Protein AF-A0A1Q9DXR2-F1 (afdb_monomer)

Secondary structure (DSSP, 8-state):
--HHHHHHHHHHHHHHHHHHHHHHHHHHHHHHHHHHHHHGGG------PEE-TTT--EESSHHHHHHHHHHHH----GGGGG--SSEETTTTEE-SSHHHHHHHHHH-HHHHHHHHHTT---SSPPPPTT-HHHHHHHHHT---PPPEE-SPPPPP--S----HHHHHHHHHHHHHHHS--S--SS-HHHHHHHHHHHS---HHHHHHHHHHHHHHHHHHHH-TTT--S-HHHHHHHHHHHHHHHHHHHHTT-----------HHHHHHHHHT--HHHHHTTS-TT----S-------TTGGGGS---S---------S-THIIIIIIHHHHHHHHHHHH---GGG----TTSTTSPPEEETTEEEEP-S-HHHHHHHHHHHHHHHHHHHHHHHHHHHHHHHHTT-SS--HHHHHH-THHHHSSSS-TT--S----HHHHHHHHHHHHHHHHTT--EE-------TTS-HHHHHHHHHHHH-GGG-HHHHHHHHHHHHHHHH-TT--EEEEEEE----TT-HHHHHHHHHHHTTT-TTS---SSSHHHHHHHHHHHHHHHHTT--GGGEEEEEEE-SSEEEEEEE-

Organism: Symbiodinium microadriaticum (NCBI:txid2951)

Radius of gyration: 40.5 Å; Cα contacts (8 Å, |Δi|>4): 552; chains: 1; bounding box: 91×113×87 Å

Structure (mmCIF, N/CA/C/O backbone):
data_AF-A0A1Q9DXR2-F1
#
_entry.id   AF-A0A1Q9DXR2-F1
#
loop_
_atom_site.group_PDB
_atom_site.id
_atom_site.type_symbol
_atom_site.label_atom_id
_atom_site.label_alt_id
_atom_site.label_comp_id
_atom_site.label_asym_id
_atom_site.label_entity_id
_atom_site.label_seq_id
_atom_site.pdbx_PDB_ins_code
_atom_site.Cartn_x
_atom_site.Cartn_y
_atom_site.Cartn_z
_atom_site.occupancy
_atom_site.B_iso_or_equiv
_atom_site.auth_seq_id
_atom_site.auth_comp_id
_atom_site.auth_asym_id
_atom_site.auth_atom_id
_atom_site.pdbx_PDB_model_num
ATOM 1 N N . MET A 1 1 ? 14.177 38.479 -45.047 1.00 53.94 1 MET A N 1
ATOM 2 C CA . MET A 1 1 ? 14.786 37.245 -44.481 1.00 53.94 1 MET A CA 1
ATOM 3 C C . MET A 1 1 ? 13.725 36.153 -44.471 1.00 53.94 1 MET A C 1
ATOM 5 O O . MET A 1 1 ? 12.601 36.472 -44.118 1.00 53.94 1 MET A O 1
ATOM 9 N N . SER A 1 2 ? 14.031 34.912 -44.873 1.00 65.81 2 SER A N 1
ATOM 10 C CA . SER A 1 2 ? 13.016 33.846 -44.902 1.00 65.81 2 SER A CA 1
ATOM 11 C C . SER A 1 2 ? 12.572 33.434 -43.482 1.00 65.81 2 SER A C 1
ATOM 13 O O . SER A 1 2 ? 13.420 33.411 -42.580 1.00 65.81 2 SER A O 1
ATOM 15 N N . PRO A 1 3 ? 11.291 33.072 -43.272 1.00 58.09 3 PRO A N 1
ATOM 16 C CA . PRO A 1 3 ? 10.769 32.605 -41.978 1.00 58.09 3 PRO A CA 1
ATOM 17 C C . PRO A 1 3 ? 11.592 31.454 -41.375 1.00 58.09 3 PRO A C 1
ATOM 19 O O . PRO A 1 3 ? 11.893 31.440 -40.183 1.00 58.09 3 PRO A O 1
ATOM 22 N N . GLU A 1 4 ? 12.082 30.556 -42.230 1.00 58.38 4 GLU A N 1
ATOM 23 C CA . GLU A 1 4 ? 12.952 29.437 -41.856 1.00 58.38 4 GLU A CA 1
ATOM 24 C C . GLU A 1 4 ? 14.300 29.870 -41.261 1.00 58.38 4 GLU A C 1
ATOM 26 O O . GLU A 1 4 ? 14.803 29.264 -40.312 1.00 58.38 4 GLU A O 1
ATOM 31 N N . ARG A 1 5 ? 14.897 30.960 -41.761 1.00 62.16 5 ARG A N 1
ATOM 32 C CA . ARG A 1 5 ? 16.147 31.495 -41.193 1.00 62.16 5 ARG A CA 1
ATOM 33 C C . ARG A 1 5 ? 15.927 32.122 -39.818 1.00 62.16 5 ARG A C 1
ATOM 35 O O . ARG A 1 5 ? 16.817 32.031 -38.973 1.00 62.16 5 ARG A O 1
ATOM 42 N N . ILE A 1 6 ? 14.765 32.730 -39.586 1.00 64.94 6 ILE A N 1
ATOM 43 C CA . ILE A 1 6 ? 14.394 33.299 -38.283 1.00 64.94 6 ILE A CA 1
ATOM 44 C C . ILE A 1 6 ? 14.170 32.167 -37.274 1.00 64.94 6 ILE A C 1
ATOM 46 O O . ILE A 1 6 ? 14.762 32.192 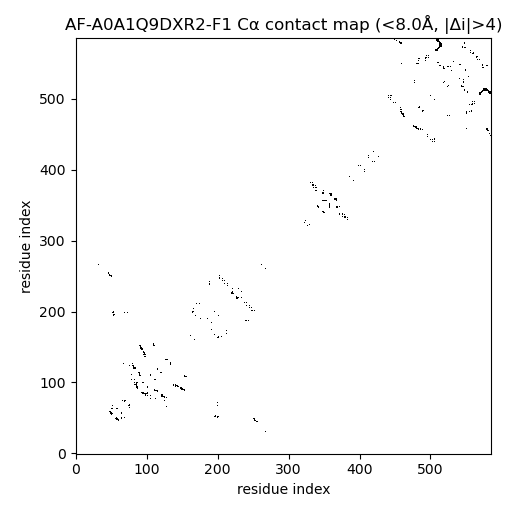-36.197 1.00 64.94 6 ILE A O 1
ATOM 50 N N . LYS A 1 7 ? 13.429 31.119 -37.660 1.00 61.62 7 LYS A N 1
ATOM 51 C CA . LYS A 1 7 ? 13.176 29.936 -36.823 1.00 61.62 7 LYS A CA 1
ATOM 52 C C . LYS A 1 7 ? 14.467 29.211 -36.428 1.00 61.62 7 LYS A C 1
ATOM 54 O O . LYS A 1 7 ? 14.656 28.882 -35.259 1.00 61.62 7 LYS A O 1
ATOM 59 N N . ARG A 1 8 ? 15.406 29.028 -37.367 1.00 64.38 8 ARG A N 1
ATOM 60 C CA . ARG A 1 8 ? 16.724 28.432 -37.071 1.00 64.38 8 ARG A CA 1
ATOM 61 C C . ARG A 1 8 ? 17.565 29.285 -36.124 1.00 64.38 8 ARG A C 1
ATOM 63 O O . ARG A 1 8 ? 18.188 28.736 -35.222 1.00 64.38 8 ARG A O 1
ATOM 70 N N . ARG A 1 9 ? 17.578 30.611 -36.302 1.00 71.44 9 ARG A N 1
ATOM 71 C CA . ARG A 1 9 ? 18.300 31.523 -35.396 1.00 71.44 9 ARG A CA 1
ATOM 72 C C . ARG A 1 9 ? 17.690 31.535 -33.997 1.00 71.44 9 ARG A C 1
ATOM 74 O O . ARG A 1 9 ? 18.440 31.483 -33.032 1.00 71.44 9 ARG A O 1
ATOM 81 N N . ALA A 1 10 ? 16.362 31.540 -33.891 1.00 64.12 10 ALA A N 1
ATOM 82 C CA . ALA A 1 10 ? 15.665 31.459 -32.610 1.00 64.12 10 ALA A CA 1
ATOM 83 C C . ALA A 1 10 ? 15.968 30.138 -31.890 1.00 64.12 10 ALA A C 1
ATOM 85 O O . ALA A 1 10 ? 16.327 30.155 -30.719 1.00 64.12 10 ALA A O 1
ATOM 86 N N . ARG A 1 11 ? 15.924 29.002 -32.603 1.00 65.19 11 ARG A N 1
ATOM 87 C CA . ARG A 1 11 ? 16.277 27.689 -32.041 1.00 65.19 11 ARG A CA 1
ATOM 88 C C . ARG A 1 11 ? 17.730 27.633 -31.571 1.00 65.19 11 ARG A C 1
ATOM 90 O O . ARG A 1 11 ? 17.991 27.128 -30.488 1.00 65.19 11 ARG A O 1
ATOM 97 N N . LYS A 1 12 ? 18.665 28.173 -32.361 1.00 71.62 12 LYS A N 1
ATOM 98 C CA . LYS A 1 12 ? 20.085 28.233 -31.991 1.00 71.62 12 LYS A CA 1
ATOM 99 C C . LYS A 1 12 ? 20.302 29.084 -30.735 1.00 71.62 12 LYS A C 1
ATOM 101 O O . LYS A 1 12 ? 20.956 28.620 -29.813 1.00 71.62 12 LYS A O 1
ATOM 106 N N . ARG A 1 13 ? 19.693 30.271 -30.673 1.00 71.50 13 ARG A N 1
ATOM 107 C CA . ARG A 1 13 ? 19.777 31.155 -29.504 1.00 71.50 13 ARG A CA 1
ATOM 108 C C . ARG A 1 13 ? 19.166 30.514 -28.256 1.00 71.50 13 ARG A C 1
ATOM 110 O O . ARG A 1 13 ? 19.785 30.541 -27.207 1.00 71.50 13 ARG A O 1
ATOM 117 N N . HIS A 1 14 ? 18.012 29.857 -28.385 1.00 68.25 14 HIS A N 1
ATOM 118 C CA . HIS A 1 14 ? 17.411 29.109 -27.278 1.00 68.25 14 HIS A CA 1
ATOM 119 C C . HIS A 1 14 ? 18.287 27.958 -26.791 1.00 68.25 14 HIS A C 1
ATOM 121 O O . HIS A 1 14 ? 18.373 27.738 -25.589 1.00 68.25 14 HIS A O 1
ATOM 127 N N . GLN A 1 15 ? 18.967 27.257 -27.700 1.00 69.56 15 GLN A N 1
ATOM 128 C CA . GLN A 1 15 ? 19.917 26.217 -27.321 1.00 69.56 15 GLN A CA 1
ATOM 129 C C . GLN A 1 15 ? 21.120 26.799 -26.563 1.00 69.56 15 GLN A C 1
ATOM 131 O O . GLN A 1 15 ? 21.550 26.227 -25.568 1.00 69.56 15 GLN A O 1
ATOM 136 N N . GLU A 1 16 ? 21.656 27.933 -27.016 1.00 75.81 16 GLU A N 1
ATOM 137 C CA . GLU A 1 16 ? 22.770 28.629 -26.357 1.00 75.81 16 GLU A CA 1
ATOM 138 C C . GLU A 1 16 ? 22.369 29.138 -24.962 1.00 75.81 16 GLU A C 1
ATOM 140 O O . GLU A 1 16 ? 23.089 28.903 -23.989 1.00 75.81 16 GLU A O 1
ATOM 145 N N . ASP A 1 17 ? 21.186 29.747 -24.843 1.00 70.06 17 ASP A N 1
ATOM 146 C CA . ASP A 1 17 ? 20.620 30.205 -23.570 1.00 70.06 17 ASP A CA 1
ATOM 147 C C . ASP A 1 17 ? 20.365 29.021 -22.614 1.00 70.06 17 ASP A C 1
ATOM 149 O O . ASP A 1 17 ? 20.665 29.111 -21.423 1.00 70.06 17 ASP A O 1
ATOM 153 N N . PHE A 1 18 ? 19.888 27.881 -23.132 1.00 66.88 18 PHE A N 1
ATOM 154 C CA . PHE A 1 18 ? 19.673 26.654 -22.356 1.00 66.88 18 PHE A CA 1
ATOM 155 C C . PHE A 1 18 ? 20.976 26.067 -21.811 1.00 66.88 18 PHE A C 1
ATOM 157 O O . PHE A 1 18 ? 21.049 25.680 -20.645 1.00 66.88 18 PHE A O 1
ATOM 164 N N . VAL A 1 19 ? 22.028 26.023 -22.632 1.00 73.69 19 VAL A N 1
ATOM 165 C CA . VAL A 1 19 ? 23.346 25.538 -22.201 1.00 73.69 19 VAL A CA 1
ATOM 166 C C . VAL A 1 19 ? 23.904 26.430 -21.094 1.00 73.69 19 VAL A C 1
ATOM 168 O O . VAL A 1 19 ? 24.407 25.915 -20.096 1.00 73.69 19 VAL A O 1
ATOM 171 N N . LYS A 1 20 ? 23.763 27.754 -21.222 1.00 73.31 20 LYS A N 1
ATOM 172 C CA . LYS A 1 20 ? 24.188 28.700 -20.184 1.00 73.31 20 LYS A CA 1
ATOM 173 C C . LYS A 1 20 ? 23.401 28.510 -18.883 1.00 73.31 20 LYS A C 1
ATOM 175 O O . LYS A 1 20 ? 24.007 28.447 -17.817 1.00 73.31 20 LYS A O 1
ATOM 180 N N . TYR A 1 21 ? 22.080 28.355 -18.976 1.00 72.69 21 TYR A N 1
ATOM 181 C CA . TYR A 1 21 ? 21.213 28.062 -17.831 1.00 72.69 21 TYR A CA 1
ATOM 182 C C . TYR A 1 21 ? 21.616 26.761 -17.122 1.00 72.69 21 TYR A C 1
ATOM 184 O O . TYR A 1 21 ? 21.750 26.741 -15.902 1.00 72.69 21 TYR A O 1
ATOM 192 N N . LYS A 1 22 ? 21.896 25.691 -17.878 1.00 70.38 22 LYS A N 1
ATOM 193 C CA . LYS A 1 22 ? 22.322 24.395 -17.330 1.00 70.38 22 LYS A CA 1
ATOM 194 C C . LYS A 1 22 ? 23.584 24.513 -16.471 1.00 70.38 22 LYS A C 1
ATOM 196 O O . LYS A 1 22 ? 23.653 23.907 -15.405 1.00 70.38 22 LYS A O 1
ATOM 201 N N . VAL A 1 23 ? 24.576 25.273 -16.936 1.00 72.94 23 VAL A N 1
ATOM 202 C CA . VAL A 1 23 ? 25.839 25.480 -16.208 1.00 72.94 23 VAL A CA 1
ATOM 203 C C . VAL A 1 23 ? 25.612 26.289 -14.926 1.00 72.94 23 VAL A C 1
ATOM 205 O O . VAL A 1 23 ? 26.135 25.923 -13.872 1.00 72.94 23 VAL A O 1
ATOM 208 N N . ASP A 1 24 ? 24.800 27.344 -14.998 1.00 72.44 24 ASP A N 1
ATOM 209 C CA . ASP A 1 24 ? 24.491 28.208 -13.852 1.00 72.44 24 ASP A CA 1
ATOM 210 C C . ASP A 1 24 ? 23.708 27.450 -12.763 1.00 72.44 24 ASP A C 1
ATOM 212 O O . ASP A 1 24 ? 24.045 27.500 -11.579 1.00 72.44 24 ASP A O 1
ATOM 216 N N . GLU A 1 25 ? 22.719 26.645 -13.165 1.00 76.06 25 GLU A N 1
ATOM 217 C CA . GLU A 1 25 ? 21.955 25.798 -12.246 1.00 76.06 25 GLU A CA 1
ATOM 218 C C . GLU A 1 25 ? 22.796 24.682 -11.631 1.00 76.06 25 GLU A C 1
ATOM 220 O O . GLU A 1 25 ? 22.691 24.441 -10.429 1.00 76.06 25 GLU A O 1
ATOM 225 N N . ALA A 1 26 ? 23.647 24.013 -12.416 1.00 71.06 26 ALA A N 1
ATOM 226 C CA . ALA A 1 26 ? 24.540 22.983 -11.888 1.00 71.06 26 ALA A CA 1
ATOM 227 C C . ALA A 1 26 ? 25.465 23.561 -10.805 1.00 71.06 26 ALA A C 1
ATOM 229 O O . ALA A 1 26 ? 25.600 22.981 -9.727 1.00 71.06 26 ALA A O 1
ATOM 230 N N . THR A 1 27 ? 26.028 24.746 -11.053 1.00 76.69 27 THR A N 1
ATOM 231 C CA . THR A 1 27 ? 26.877 25.463 -10.089 1.00 76.69 27 THR A CA 1
ATOM 232 C C . THR A 1 27 ? 26.090 25.847 -8.833 1.00 76.69 27 THR A C 1
ATOM 234 O O . THR A 1 27 ? 26.537 25.576 -7.717 1.00 76.69 27 THR A O 1
ATOM 237 N N . SER A 1 28 ? 24.882 26.399 -8.996 1.00 78.44 28 SER A N 1
ATOM 238 C CA . SER A 1 28 ? 23.993 26.759 -7.884 1.00 78.44 28 SER A CA 1
ATOM 239 C C . SER A 1 28 ? 23.630 25.552 -7.011 1.00 78.44 28 SER A C 1
ATOM 241 O O . SER A 1 28 ? 23.692 25.638 -5.784 1.00 78.44 28 SER A O 1
ATOM 243 N N . VAL A 1 29 ? 23.295 24.410 -7.621 1.00 74.88 29 VAL A N 1
ATOM 244 C CA . VAL A 1 29 ? 22.962 23.169 -6.903 1.00 74.88 29 VAL A CA 1
ATOM 245 C C . VAL A 1 29 ? 24.174 22.622 -6.152 1.00 74.88 29 VAL A C 1
ATOM 247 O O . VAL A 1 29 ? 24.032 22.219 -4.996 1.00 74.88 29 VAL A O 1
ATOM 250 N N . CYS A 1 30 ? 25.361 22.633 -6.762 1.00 75.50 30 CYS A N 1
ATOM 251 C CA . CYS A 1 30 ? 26.595 22.200 -6.107 1.00 75.50 30 CYS A CA 1
ATOM 252 C C . CYS A 1 30 ? 26.910 23.058 -4.874 1.00 75.50 30 CYS A C 1
ATOM 254 O O . CYS A 1 30 ? 27.089 22.514 -3.785 1.00 75.50 30 CYS A O 1
ATOM 256 N N . LEU A 1 31 ? 26.906 24.388 -5.016 1.00 80.12 31 LEU A N 1
ATOM 257 C CA . LEU A 1 31 ? 27.161 25.314 -3.906 1.00 80.12 31 LEU A CA 1
ATOM 258 C C . LEU A 1 31 ? 26.114 25.178 -2.794 1.00 80.12 31 LEU A C 1
ATOM 260 O O . LEU A 1 31 ? 26.458 25.169 -1.615 1.00 80.12 31 LEU A O 1
ATOM 264 N N . TRP A 1 32 ? 24.844 25.001 -3.163 1.00 80.38 32 TRP A N 1
ATOM 265 C CA . TRP A 1 32 ? 23.757 24.780 -2.210 1.00 80.38 32 TRP A CA 1
ATOM 266 C C . TRP A 1 32 ? 23.932 23.474 -1.431 1.00 80.38 32 TRP A C 1
ATOM 268 O O . TRP A 1 32 ? 23.695 23.421 -0.225 1.00 80.38 32 TRP A O 1
ATOM 278 N N . THR A 1 33 ? 24.372 22.418 -2.115 1.00 73.06 33 THR A N 1
ATOM 279 C CA . THR A 1 33 ? 24.640 21.119 -1.494 1.00 73.06 33 THR A CA 1
ATOM 280 C C . THR A 1 33 ? 25.804 21.230 -0.517 1.00 73.06 33 THR A C 1
ATOM 282 O O . THR A 1 33 ? 25.665 20.797 0.617 1.00 73.06 33 THR A O 1
ATOM 285 N N . LEU A 1 34 ? 26.900 21.893 -0.900 1.00 75.25 34 LEU A N 1
ATOM 286 C CA . LEU A 1 34 ? 28.043 22.144 -0.013 1.00 75.25 34 LEU A CA 1
ATOM 287 C C . LEU A 1 34 ? 27.644 22.949 1.227 1.00 75.25 34 LEU A C 1
ATOM 289 O O . LEU A 1 34 ? 27.975 22.549 2.343 1.00 75.25 34 LEU A O 1
ATOM 293 N N . TYR A 1 35 ? 26.884 24.034 1.045 1.00 77.88 35 TYR A N 1
ATOM 294 C CA . TYR A 1 35 ? 26.327 24.810 2.152 1.00 77.88 35 TYR A CA 1
ATOM 295 C C . TYR A 1 35 ? 25.519 23.915 3.097 1.00 77.88 35 TYR A C 1
ATOM 297 O O . TYR A 1 35 ? 25.726 23.936 4.308 1.00 77.88 35 TYR A O 1
ATOM 305 N N . ARG A 1 36 ? 24.629 23.081 2.551 1.00 71.81 36 ARG A N 1
ATOM 306 C CA . ARG A 1 36 ? 23.827 22.155 3.351 1.00 71.81 36 ARG A CA 1
ATOM 307 C C . ARG A 1 36 ? 24.671 21.129 4.094 1.00 71.81 36 ARG A C 1
ATOM 309 O O . ARG A 1 36 ? 24.392 20.917 5.263 1.00 71.81 36 ARG A O 1
ATOM 316 N N . THR A 1 37 ? 25.674 20.534 3.455 1.00 68.12 37 THR A N 1
ATOM 317 C CA . THR A 1 37 ? 26.542 19.524 4.074 1.00 68.12 37 THR A CA 1
ATOM 318 C C . THR A 1 37 ? 27.342 20.110 5.235 1.00 68.12 37 THR A C 1
ATOM 320 O O . THR A 1 37 ? 27.458 19.481 6.282 1.00 68.12 37 THR A O 1
ATOM 323 N N . VAL A 1 38 ? 27.858 21.335 5.089 1.00 69.81 38 VAL A N 1
ATOM 324 C CA . VAL A 1 38 ? 28.557 22.039 6.177 1.00 69.81 38 VAL A CA 1
ATOM 325 C C . VAL A 1 38 ? 27.583 22.401 7.302 1.00 69.81 38 VAL A C 1
ATOM 327 O O . VAL A 1 38 ? 27.903 22.243 8.477 1.00 69.81 38 VAL A O 1
ATOM 330 N N . ASN A 1 39 ? 26.368 22.829 6.952 1.00 65.31 39 ASN A 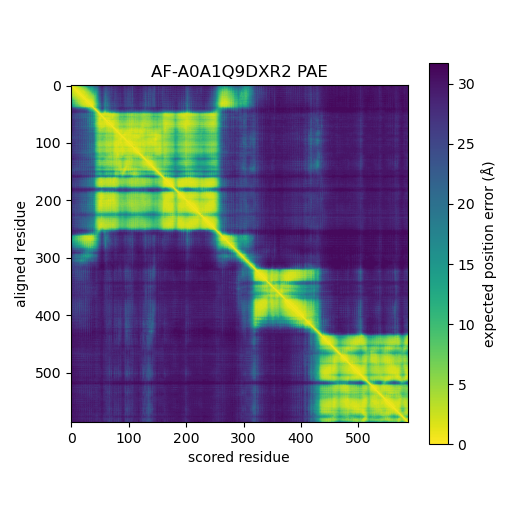N 1
ATOM 331 C CA . ASN A 1 39 ? 25.354 23.243 7.920 1.00 65.31 39 ASN A CA 1
ATOM 332 C C . ASN A 1 39 ? 24.565 22.063 8.541 1.00 65.31 39 ASN A C 1
ATOM 334 O O . ASN A 1 39 ? 23.779 22.248 9.468 1.00 65.31 39 ASN A O 1
ATOM 338 N N . GLU A 1 40 ? 24.751 20.833 8.049 1.00 54.47 40 GLU A N 1
ATOM 339 C CA . GLU A 1 40 ? 24.136 19.607 8.581 1.00 54.47 40 GLU A CA 1
ATOM 340 C C . GLU A 1 40 ? 24.759 19.167 9.919 1.00 54.47 40 GLU A C 1
ATOM 342 O O . GLU A 1 40 ? 24.107 18.451 10.675 1.00 54.47 40 GLU A O 1
ATOM 347 N N . GLY A 1 41 ? 25.935 19.692 10.294 1.00 48.41 41 GLY A N 1
ATOM 348 C CA . GLY A 1 41 ? 26.525 19.505 11.628 1.00 48.41 41 GLY A CA 1
ATOM 349 C C . GLY A 1 41 ? 25.761 20.174 12.785 1.00 48.41 41 GLY A C 1
ATOM 350 O O . GLY A 1 41 ? 26.099 19.934 13.940 1.00 48.41 41 GLY A O 1
ATOM 351 N N . GLY A 1 42 ? 24.737 20.992 12.497 1.00 49.19 42 GLY A N 1
ATOM 352 C CA . GLY A 1 42 ? 23.957 21.737 13.498 1.00 49.19 42 GLY A CA 1
ATOM 353 C C . GLY A 1 42 ? 22.443 21.486 13.497 1.00 49.19 42 GLY A C 1
ATOM 354 O O . GLY A 1 42 ? 21.724 22.161 14.228 1.00 49.19 42 GLY A O 1
ATOM 355 N N . LYS A 1 43 ? 21.919 20.550 12.692 1.00 49.25 43 LYS A N 1
ATOM 356 C CA . LYS A 1 43 ? 20.467 20.304 12.612 1.00 49.25 43 LYS A CA 1
ATOM 357 C C . LYS A 1 43 ? 20.031 19.224 13.598 1.00 49.25 43 LYS A C 1
ATOM 359 O O . LYS A 1 43 ? 20.044 18.039 13.283 1.00 49.25 43 LYS A O 1
ATOM 364 N N . THR A 1 44 ? 19.578 19.631 14.778 1.00 46.41 44 THR A N 1
ATOM 365 C CA . THR A 1 44 ? 18.666 18.806 15.579 1.00 46.41 44 THR A CA 1
ATOM 366 C C . THR A 1 44 ? 17.341 18.679 14.828 1.00 46.41 44 THR A C 1
ATOM 368 O O . THR A 1 44 ? 16.599 19.651 14.715 1.00 46.41 44 THR A O 1
ATOM 371 N N . GLU A 1 45 ? 17.059 17.499 14.269 1.00 46.97 45 GLU A N 1
ATOM 372 C CA . GLU A 1 45 ? 15.762 17.199 13.655 1.00 46.97 45 GLU A CA 1
ATOM 373 C C . GLU A 1 45 ? 14.642 17.298 14.702 1.00 46.97 45 GLU A C 1
ATOM 375 O O . GLU A 1 45 ? 14.638 16.576 15.702 1.00 46.97 45 GLU A O 1
ATOM 380 N N . GLU A 1 46 ? 13.656 18.163 14.450 1.00 52.62 46 GLU A N 1
ATOM 381 C CA . GLU A 1 46 ? 12.387 18.168 15.177 1.00 52.62 46 GLU A CA 1
ATOM 382 C C . GLU A 1 46 ? 11.631 16.860 14.901 1.00 52.62 46 GLU A C 1
ATOM 384 O O . GLU A 1 46 ? 10.847 16.741 13.956 1.00 52.62 46 GLU A O 1
ATOM 389 N N . VAL A 1 47 ? 11.835 15.845 15.738 1.00 54.88 47 VAL A N 1
ATOM 390 C CA . VAL A 1 47 ? 11.012 14.633 15.685 1.00 54.88 47 VAL A CA 1
ATOM 391 C C . VAL A 1 47 ? 9.675 14.938 16.359 1.00 54.88 47 VAL A C 1
ATOM 393 O O . VAL A 1 47 ? 9.496 14.668 17.547 1.00 54.88 47 VAL A O 1
ATOM 396 N N . ARG A 1 48 ? 8.715 15.497 15.607 1.00 60.62 48 ARG A N 1
ATOM 397 C CA . ARG A 1 48 ? 7.310 15.542 16.047 1.00 60.62 48 ARG A CA 1
ATOM 398 C C . ARG A 1 48 ? 6.847 14.116 16.344 1.00 60.62 48 ARG A C 1
ATOM 400 O O . ARG A 1 48 ? 6.787 13.276 15.444 1.00 60.62 48 ARG A O 1
ATOM 407 N N . ARG A 1 49 ? 6.530 13.840 17.609 1.00 74.69 49 ARG A N 1
ATOM 408 C CA . ARG A 1 49 ? 5.968 12.557 18.040 1.00 74.69 49 ARG A CA 1
ATOM 409 C C . ARG A 1 49 ? 4.451 12.637 17.958 1.00 74.69 49 ARG A C 1
ATOM 411 O O . ARG A 1 49 ? 3.850 13.578 18.451 1.00 74.69 49 ARG A O 1
ATOM 418 N N . TYR A 1 50 ? 3.846 11.654 17.310 1.00 84.06 50 TYR A N 1
ATOM 419 C CA . TYR A 1 50 ? 2.400 11.516 17.197 1.00 84.06 50 TYR A CA 1
ATOM 420 C C . TYR A 1 50 ? 1.931 10.507 18.237 1.00 84.06 50 TYR A C 1
ATOM 422 O O . TYR A 1 50 ? 2.357 9.354 18.181 1.00 84.06 50 TYR A O 1
ATOM 430 N N . LYS A 1 51 ? 1.054 10.911 19.155 1.00 88.19 51 LYS A N 1
ATOM 431 C CA . LYS A 1 51 ? 0.565 10.045 20.231 1.00 88.19 51 LYS A CA 1
ATOM 432 C C . LYS A 1 51 ? -0.811 9.465 19.916 1.00 88.19 51 LYS A C 1
ATOM 434 O O . LYS A 1 51 ? -1.674 10.150 19.373 1.00 88.19 51 LYS A O 1
ATOM 439 N N . CYS A 1 52 ? -1.029 8.201 20.269 1.00 91.69 52 CYS A N 1
ATOM 440 C CA . CYS A 1 52 ? -2.361 7.608 20.316 1.00 91.69 52 CYS A CA 1
ATOM 441 C C . CYS A 1 52 ? -2.969 7.822 21.704 1.00 91.69 52 CYS A C 1
ATOM 443 O O . CYS A 1 52 ? -2.511 7.215 22.669 1.00 91.69 52 CYS A O 1
ATOM 445 N N . PHE A 1 53 ? -4.025 8.627 21.809 1.00 90.38 53 PHE A N 1
ATOM 446 C CA . PHE A 1 53 ? -4.655 8.937 23.097 1.00 90.38 53 PHE A CA 1
ATOM 447 C C . PHE A 1 53 ? -5.368 7.739 23.743 1.00 90.38 53 PHE A C 1
ATOM 449 O O . PHE A 1 53 ? -5.520 7.717 24.958 1.00 90.38 53 PHE A O 1
ATOM 456 N N . MET A 1 54 ? -5.749 6.712 22.975 1.00 92.00 54 MET A N 1
ATOM 457 C CA . MET A 1 54 ? -6.435 5.529 23.515 1.00 92.00 54 MET A CA 1
ATOM 458 C C . MET A 1 54 ? -5.500 4.540 24.226 1.00 92.00 54 MET A C 1
ATOM 460 O O . MET A 1 54 ? -5.903 3.887 25.184 1.00 92.00 54 MET A O 1
ATOM 464 N N . CYS A 1 55 ? -4.263 4.379 23.739 1.00 90.06 55 CYS A N 1
ATOM 465 C CA . CYS A 1 55 ? -3.312 3.386 24.269 1.00 90.06 55 CYS A CA 1
ATOM 466 C C . CYS A 1 55 ? -1.948 3.961 24.664 1.00 90.06 55 CYS A C 1
ATOM 468 O O . CYS A 1 55 ? -1.036 3.202 24.985 1.00 90.06 55 CYS A O 1
ATOM 470 N N . ASP A 1 56 ? -1.812 5.284 24.609 1.00 87.62 56 ASP A N 1
ATOM 471 C CA . ASP A 1 56 ? -0.633 6.049 25.010 1.00 87.62 56 ASP A CA 1
ATOM 472 C C . ASP A 1 56 ? 0.661 5.708 24.245 1.00 87.62 56 ASP A C 1
ATOM 474 O O . ASP A 1 56 ? 1.764 5.957 24.720 1.00 87.62 56 ASP A O 1
ATOM 478 N N . LYS A 1 57 ? 0.540 5.138 23.037 1.00 87.50 57 LYS A N 1
ATOM 479 C CA . LYS A 1 57 ? 1.687 4.790 22.181 1.00 87.50 57 LYS A CA 1
ATOM 480 C C . LYS A 1 57 ? 2.136 5.964 21.316 1.00 87.50 57 LYS A C 1
ATOM 482 O O . LYS A 1 57 ? 1.306 6.618 20.685 1.00 87.50 57 LYS A O 1
ATOM 487 N N . ASP A 1 58 ? 3.452 6.124 21.196 1.00 86.75 58 ASP A N 1
ATOM 488 C CA . ASP A 1 58 ? 4.090 7.154 20.376 1.00 86.75 58 ASP A CA 1
ATOM 489 C C . ASP A 1 58 ? 4.505 6.640 18.990 1.00 86.75 58 ASP A C 1
ATOM 491 O O . ASP A 1 58 ? 4.986 5.515 18.821 1.00 86.75 58 ASP A O 1
ATOM 495 N N . PHE A 1 59 ? 4.386 7.506 17.985 1.00 84.94 59 PHE A N 1
ATOM 496 C CA . PHE A 1 59 ? 4.711 7.231 16.590 1.00 84.94 59 PHE A CA 1
ATOM 497 C C . PHE A 1 59 ? 5.569 8.343 15.990 1.00 84.94 59 PHE A C 1
ATOM 499 O O . PHE A 1 59 ? 5.403 9.523 16.283 1.00 84.94 59 PHE A O 1
ATOM 506 N N . LYS A 1 60 ? 6.472 7.964 15.080 1.00 81.31 60 LYS A N 1
ATOM 507 C CA . LYS A 1 60 ? 7.387 8.904 14.407 1.00 81.31 60 LYS A CA 1
ATOM 508 C C . LYS A 1 60 ? 6.696 9.822 13.395 1.00 81.31 60 LYS A C 1
ATOM 510 O O . LYS A 1 60 ? 7.240 10.856 13.041 1.00 81.31 60 LYS A O 1
ATOM 515 N N . ASN A 1 61 ? 5.553 9.409 12.850 1.00 82.19 61 ASN A N 1
ATOM 516 C CA . ASN A 1 61 ? 4.832 10.174 11.837 1.00 82.19 61 ASN A CA 1
ATOM 517 C C . ASN A 1 61 ? 3.324 9.883 11.868 1.00 82.19 61 ASN A C 1
ATOM 519 O O . ASN A 1 61 ? 2.880 8.836 12.354 1.00 82.19 61 ASN A O 1
ATOM 523 N N . ARG A 1 62 ? 2.541 10.799 11.283 1.00 84.31 62 ARG A N 1
ATOM 524 C CA . ARG A 1 62 ? 1.075 10.714 11.192 1.00 84.31 62 ARG A CA 1
ATOM 525 C C . ARG A 1 62 ? 0.594 9.436 10.503 1.00 84.31 62 ARG A C 1
ATOM 527 O O . ARG A 1 62 ? -0.413 8.860 10.902 1.00 84.31 62 ARG A O 1
ATOM 534 N N . ALA A 1 63 ? 1.310 8.980 9.473 1.00 82.31 63 ALA A N 1
ATOM 535 C CA . ALA A 1 63 ? 0.958 7.765 8.739 1.00 82.31 63 ALA A CA 1
ATOM 536 C C . ALA A 1 63 ? 1.064 6.511 9.625 1.00 82.31 63 ALA A C 1
ATOM 538 O O . ALA A 1 63 ? 0.195 5.640 9.569 1.00 82.31 63 ALA A O 1
ATOM 539 N N . GLY A 1 64 ? 2.087 6.447 10.481 1.00 84.31 64 GLY A N 1
ATOM 540 C CA . GLY A 1 64 ? 2.278 5.397 11.476 1.00 84.31 64 GLY A CA 1
ATOM 541 C C . GLY A 1 64 ? 1.152 5.374 12.505 1.00 84.31 64 GLY A C 1
ATOM 542 O O . GLY A 1 64 ? 0.573 4.311 12.738 1.00 84.31 64 GLY A O 1
ATOM 543 N N . LEU A 1 65 ? 0.774 6.545 13.032 1.00 87.50 65 LEU A N 1
ATOM 544 C CA . LEU A 1 65 ? -0.382 6.678 13.923 1.00 87.50 65 LEU A CA 1
ATOM 545 C C . LEU A 1 65 ? -1.680 6.232 13.227 1.00 87.50 65 LEU A C 1
ATOM 547 O O . LEU A 1 65 ? -2.440 5.444 13.781 1.00 87.50 65 LEU A O 1
ATOM 551 N N . GLY A 1 66 ? -1.901 6.638 11.973 1.00 86.12 66 GLY A N 1
ATOM 552 C CA . GLY A 1 66 ? -3.069 6.224 11.189 1.00 86.12 66 GLY A CA 1
ATOM 553 C C . GLY A 1 66 ? -3.138 4.711 10.931 1.00 86.12 66 GLY A C 1
ATOM 554 O O . GLY A 1 66 ? -4.211 4.110 11.013 1.00 86.12 66 GLY A O 1
ATOM 555 N N . ALA A 1 67 ? -2.001 4.062 10.663 1.00 85.12 67 ALA A N 1
ATOM 556 C CA . ALA A 1 67 ? -1.938 2.607 10.513 1.00 85.12 67 ALA A CA 1
ATOM 557 C C . ALA A 1 67 ? -2.244 1.876 11.831 1.00 85.12 67 ALA A C 1
ATOM 559 O O . ALA A 1 67 ? -2.889 0.824 11.819 1.00 85.12 67 ALA A O 1
ATOM 560 N N . HIS A 1 68 ? -1.805 2.435 12.959 1.00 89.12 68 HIS A N 1
ATOM 561 C CA . HIS A 1 68 ? -2.131 1.931 14.287 1.00 89.12 68 HIS A CA 1
ATOM 562 C C . HIS A 1 68 ? -3.614 2.125 14.634 1.00 89.12 68 HIS A C 1
ATOM 564 O O . HIS A 1 68 ? -4.257 1.156 15.030 1.00 89.12 68 HIS A O 1
ATOM 570 N N . HIS A 1 69 ? -4.184 3.309 14.390 1.00 90.75 69 HIS A N 1
ATOM 571 C CA . HIS A 1 69 ? -5.617 3.585 14.549 1.00 90.75 69 HIS A CA 1
ATOM 572 C C . HIS A 1 69 ? -6.483 2.566 13.800 1.00 90.75 69 HIS A C 1
ATOM 574 O O . HIS A 1 69 ? -7.458 2.065 14.353 1.00 90.75 69 HIS A O 1
ATOM 580 N N . TYR A 1 70 ? -6.090 2.178 12.584 1.00 87.44 70 TYR A N 1
ATOM 581 C CA . TYR A 1 70 ? -6.798 1.143 11.830 1.00 87.44 70 TYR A CA 1
ATOM 582 C C . TYR A 1 70 ? -6.669 -0.252 12.446 1.00 87.44 70 TYR A C 1
ATOM 584 O O . TYR A 1 70 ? -7.667 -0.951 12.594 1.00 87.44 70 TYR A O 1
ATOM 592 N N . LYS A 1 71 ? -5.452 -0.673 12.807 1.00 86.19 71 LYS A N 1
ATOM 593 C CA . LYS A 1 71 ? -5.199 -2.039 13.298 1.00 86.19 71 LYS A CA 1
ATOM 594 C C . LYS A 1 71 ? -5.675 -2.279 14.729 1.00 86.19 71 LYS A C 1
ATOM 596 O O . LYS A 1 71 ? -6.100 -3.384 15.034 1.00 86.19 71 LYS A O 1
ATOM 601 N N . SER A 1 72 ? -5.533 -1.287 15.601 1.00 88.44 72 SER A N 1
ATOM 602 C CA . SER A 1 72 ? -5.773 -1.425 17.042 1.00 88.44 72 SER A CA 1
ATOM 603 C C . SER A 1 72 ? -7.105 -0.832 17.488 1.00 88.44 72 SER A C 1
ATOM 605 O O . SER A 1 72 ? -7.663 -1.313 18.466 1.00 88.44 72 SER A O 1
ATOM 607 N N . HIS A 1 73 ? -7.620 0.175 16.777 1.00 89.88 73 HIS A N 1
ATOM 608 C CA . HIS A 1 73 ? -8.825 0.914 17.177 1.00 89.88 73 HIS A CA 1
ATOM 609 C C . HIS A 1 73 ? -9.910 0.940 16.091 1.00 89.88 73 HIS A C 1
ATOM 611 O O . HIS A 1 73 ? -10.932 1.596 16.249 1.00 89.88 73 HIS A O 1
ATOM 617 N N . GLY A 1 74 ? -9.701 0.237 14.973 1.00 86.38 74 GLY A N 1
ATOM 618 C CA . GLY A 1 74 ? -10.699 0.091 13.918 1.00 86.38 74 GLY A CA 1
ATOM 619 C C . GLY A 1 74 ? -10.983 1.354 13.104 1.00 86.38 74 GLY A C 1
ATOM 620 O O . GLY A 1 74 ? -11.916 1.337 12.314 1.00 86.38 74 GLY A O 1
ATOM 621 N N . ARG A 1 75 ? -10.202 2.437 13.221 1.00 87.31 75 ARG A N 1
ATOM 622 C CA . ARG A 1 75 ? -10.432 3.665 12.440 1.00 87.31 75 ARG A CA 1
ATOM 623 C C . ARG A 1 75 ? -9.855 3.585 11.028 1.00 87.31 75 ARG A C 1
ATOM 625 O O . ARG A 1 75 ? -8.669 3.335 10.832 1.00 87.31 75 ARG A O 1
ATOM 632 N N . TRP A 1 76 ? -10.662 3.916 10.023 1.00 86.12 76 TRP A N 1
ATOM 633 C CA . TRP A 1 76 ? -10.231 4.047 8.627 1.00 86.12 76 TRP A CA 1
ATOM 634 C C . TRP A 1 76 ? -10.255 5.495 8.127 1.00 86.12 76 TRP A C 1
ATOM 636 O O . TRP A 1 76 ? -10.853 6.382 8.731 1.00 86.12 76 TRP A O 1
ATOM 646 N N . ALA A 1 77 ? -9.576 5.738 7.004 1.00 84.62 77 ALA A N 1
ATOM 647 C CA . ALA A 1 77 ? -9.631 7.021 6.311 1.00 84.62 77 ALA A CA 1
ATOM 648 C C . ALA A 1 77 ? -10.939 7.145 5.514 1.00 84.62 77 ALA A C 1
ATOM 650 O O . ALA A 1 77 ? -11.340 6.189 4.850 1.00 84.62 77 ALA A O 1
ATOM 651 N N . ALA A 1 78 ? -11.561 8.327 5.536 1.00 84.50 78 ALA A N 1
ATOM 652 C CA . ALA A 1 78 ? -12.895 8.559 4.977 1.00 84.50 78 ALA A CA 1
ATOM 653 C C . ALA A 1 78 ? -13.018 8.284 3.468 1.00 84.50 78 ALA A C 1
ATOM 655 O O . ALA A 1 78 ? -14.082 7.894 3.016 1.00 84.50 78 ALA A O 1
ATOM 656 N N . TYR A 1 79 ? -11.955 8.415 2.670 1.00 87.62 79 TYR A N 1
ATOM 657 C CA . TYR A 1 79 ? -12.031 8.068 1.243 1.00 87.62 79 TYR A CA 1
ATOM 658 C C . TYR A 1 79 ? -12.078 6.548 0.999 1.00 87.62 79 TYR A C 1
ATOM 660 O O . TYR A 1 79 ? -12.580 6.121 -0.034 1.00 87.62 79 TYR A O 1
ATOM 668 N N . ARG A 1 80 ? -11.590 5.705 1.932 1.00 88.31 80 ARG A N 1
ATOM 669 C CA . ARG A 1 80 ? -11.482 4.238 1.736 1.00 88.31 80 ARG A CA 1
ATOM 670 C C . ARG A 1 80 ? -12.839 3.542 1.646 1.00 88.31 80 ARG A C 1
ATOM 672 O O . ARG A 1 80 ? -12.933 2.492 1.023 1.00 88.31 80 ARG A O 1
ATOM 679 N N . GLN A 1 81 ? -13.878 4.119 2.247 1.00 88.19 81 GLN A N 1
ATOM 680 C CA . GLN A 1 81 ? -15.258 3.638 2.104 1.00 88.19 81 GLN A CA 1
ATOM 681 C C . GLN A 1 81 ? -15.851 3.965 0.728 1.00 88.19 81 GLN A C 1
ATOM 683 O O . GLN A 1 81 ? -16.818 3.333 0.336 1.00 88.19 81 GLN A O 1
ATOM 688 N N . CYS A 1 82 ? -15.273 4.894 -0.035 1.00 89.56 82 CYS A N 1
ATOM 689 C CA . CYS A 1 82 ? -15.753 5.250 -1.375 1.00 89.56 82 CYS A CA 1
ATOM 690 C C . CYS A 1 82 ? -15.095 4.408 -2.484 1.00 89.56 82 CYS A C 1
ATOM 692 O O . CYS A 1 82 ? -15.418 4.562 -3.659 1.00 89.56 82 CYS A O 1
ATOM 694 N N . VAL A 1 83 ? -14.148 3.534 -2.130 1.00 89.38 83 VAL A N 1
ATOM 695 C CA . VAL A 1 83 ? -13.377 2.728 -3.082 1.00 89.38 83 VAL A CA 1
ATOM 696 C C . VAL A 1 83 ? -14.181 1.483 -3.466 1.00 89.38 83 VAL A C 1
ATOM 698 O O . VAL A 1 83 ? -14.122 0.451 -2.792 1.00 89.38 83 VAL A O 1
ATOM 701 N N . VAL A 1 84 ? -14.951 1.587 -4.552 1.00 88.75 84 VAL A N 1
ATOM 702 C CA . VAL A 1 84 ? -15.781 0.497 -5.084 1.00 88.75 84 VAL A CA 1
ATOM 703 C C . VAL A 1 84 ? -15.546 0.349 -6.587 1.00 88.75 84 VAL A C 1
ATOM 705 O O . VAL A 1 84 ? -15.945 1.207 -7.369 1.00 88.75 84 VAL A O 1
ATOM 708 N N . GLY A 1 85 ? -14.936 -0.768 -6.993 1.00 89.31 85 GLY A N 1
ATOM 709 C CA . GLY A 1 85 ? -14.586 -1.027 -8.393 1.00 89.31 85 GLY A CA 1
ATOM 710 C C . GLY A 1 85 ? -13.414 -0.167 -8.874 1.00 89.31 85 GLY A C 1
ATOM 711 O O . GLY A 1 85 ? -12.528 0.171 -8.092 1.00 89.31 85 GLY A O 1
ATOM 712 N N . SER A 1 86 ? -13.406 0.166 -10.163 1.00 91.19 86 SER A N 1
ATOM 713 C CA . SER A 1 86 ? -12.349 0.944 -10.824 1.00 91.19 86 SER A CA 1
ATOM 714 C C . SER A 1 86 ? -12.821 2.308 -11.350 1.00 91.19 86 SER A C 1
ATOM 716 O O . SER A 1 86 ? -12.000 3.125 -11.759 1.00 91.19 86 SER A O 1
ATOM 718 N N . ILE A 1 87 ? -14.126 2.594 -11.278 1.00 92.00 87 ILE A N 1
ATOM 719 C CA . ILE A 1 87 ? -14.730 3.848 -11.746 1.00 92.00 87 ILE A CA 1
ATOM 720 C C . ILE A 1 87 ? -14.973 4.782 -10.568 1.00 92.00 87 ILE A C 1
ATOM 722 O O . ILE A 1 87 ? -15.622 4.417 -9.586 1.00 92.00 87 ILE A O 1
ATOM 726 N N . CYS A 1 88 ? -14.542 6.034 -10.698 1.00 92.56 88 CYS A N 1
ATOM 727 C CA . CYS A 1 88 ? -14.985 7.083 -9.793 1.00 92.56 88 CYS A CA 1
ATOM 728 C C . CYS A 1 88 ? -16.377 7.561 -10.211 1.00 92.56 88 CYS A C 1
ATOM 730 O O . CYS A 1 88 ? -16.509 8.271 -11.198 1.00 92.56 88 CYS A O 1
ATOM 732 N N . ARG A 1 89 ? -17.423 7.228 -9.448 1.00 91.31 89 ARG A N 1
ATOM 733 C CA . ARG A 1 89 ? -18.808 7.639 -9.768 1.00 91.31 89 ARG A CA 1
ATOM 734 C C . ARG A 1 89 ? -19.078 9.142 -9.606 1.00 91.31 89 ARG A C 1
ATOM 736 O O . ARG A 1 89 ? -20.146 9.597 -9.982 1.00 91.31 89 ARG A O 1
ATOM 743 N N . ALA A 1 90 ? -18.136 9.901 -9.043 1.00 90.31 90 ALA A N 1
ATOM 744 C CA . ALA A 1 90 ? -18.271 11.350 -8.892 1.00 90.31 90 ALA A CA 1
ATOM 745 C C . ALA A 1 90 ? -17.763 12.135 -10.109 1.00 90.31 90 ALA A C 1
ATOM 747 O O . ALA A 1 90 ? -18.339 13.165 -10.433 1.00 90.31 90 ALA A O 1
ATOM 748 N N . CYS A 1 91 ? -16.693 11.672 -10.764 1.00 91.38 91 CYS A N 1
ATOM 749 C CA . CYS A 1 91 ? -16.135 12.304 -11.970 1.00 91.38 91 CYS A CA 1
ATOM 750 C C . CYS A 1 91 ? -16.222 11.412 -13.218 1.00 91.38 91 CYS A C 1
ATOM 752 O O . CYS A 1 91 ? -15.648 11.734 -14.257 1.00 91.38 91 CYS A O 1
ATOM 754 N N . GLU A 1 92 ? -16.863 10.250 -13.084 1.00 91.12 92 GLU A N 1
ATOM 755 C CA . GLU A 1 92 ? -17.070 9.228 -14.116 1.00 91.12 92 GLU A CA 1
ATOM 756 C C . GLU A 1 92 ? -15.776 8.771 -14.810 1.00 91.12 92 GLU A C 1
ATOM 758 O O . GLU A 1 92 ? -15.784 8.270 -15.928 1.00 91.12 92 GLU A O 1
ATOM 763 N N . THR A 1 93 ? -14.626 8.949 -14.156 1.00 90.69 93 THR A N 1
ATOM 764 C CA . THR A 1 93 ? -13.335 8.517 -14.700 1.00 90.69 93 THR A CA 1
ATOM 765 C C . THR A 1 93 ? -13.102 7.044 -14.375 1.00 90.69 93 THR A C 1
ATOM 767 O O . THR A 1 93 ? -13.168 6.642 -13.210 1.00 90.69 93 THR A O 1
ATOM 770 N N . GLU A 1 94 ? -12.806 6.256 -15.406 1.00 92.06 94 GLU A N 1
ATOM 771 C CA . GLU A 1 94 ? -12.399 4.853 -15.310 1.00 92.06 94 GLU A CA 1
ATOM 772 C C . GLU A 1 94 ? -10.887 4.777 -15.074 1.00 92.06 94 GLU A C 1
ATOM 774 O O . GLU A 1 94 ? -10.093 5.291 -15.865 1.00 92.06 94 GLU A O 1
ATOM 779 N N . PHE A 1 95 ? -10.482 4.146 -13.972 1.00 88.69 95 PHE A N 1
ATOM 780 C CA . PHE A 1 95 ? -9.079 4.001 -13.580 1.00 88.69 95 PHE A CA 1
ATOM 781 C C . PHE A 1 95 ? -8.520 2.601 -13.840 1.00 88.69 95 PHE A C 1
ATOM 783 O O . PHE A 1 95 ? -7.318 2.392 -13.640 1.00 88.69 95 PHE A O 1
ATOM 790 N N . TRP A 1 96 ? -9.363 1.662 -14.286 1.00 88.19 96 TRP A N 1
ATOM 791 C CA . TRP A 1 96 ? -9.048 0.268 -14.620 1.00 88.19 96 TRP A CA 1
ATOM 792 C C . TRP A 1 96 ? -8.581 -0.608 -13.449 1.00 88.19 96 TRP A C 1
ATOM 794 O O . TRP A 1 96 ? -8.605 -1.831 -13.549 1.00 88.19 96 TRP A O 1
ATOM 804 N N . SER A 1 97 ? -8.188 -0.012 -12.320 1.00 89.25 97 SER A N 1
ATOM 805 C CA . SER A 1 97 ? -7.835 -0.722 -11.095 1.00 89.25 97 SER A CA 1
ATOM 806 C C . SER A 1 97 ? -8.347 -0.005 -9.849 1.00 89.25 97 SER A C 1
ATOM 808 O O . SER A 1 97 ? -8.465 1.223 -9.797 1.00 89.25 97 SER A O 1
ATOM 810 N N . VAL A 1 98 ? -8.618 -0.792 -8.807 1.00 89.44 98 VAL A N 1
ATOM 811 C CA . VAL A 1 98 ? -9.072 -0.299 -7.502 1.00 89.44 98 VAL A CA 1
ATOM 812 C C . VAL A 1 98 ? -7.989 0.564 -6.851 1.00 89.44 98 VAL A C 1
ATOM 814 O O . VAL A 1 98 ? -8.297 1.580 -6.236 1.00 89.44 98 VAL A O 1
ATOM 817 N N . ALA A 1 99 ? -6.713 0.194 -7.012 1.00 87.06 99 ALA A N 1
ATOM 818 C CA . ALA A 1 99 ? -5.585 0.935 -6.449 1.00 87.06 99 ALA A CA 1
ATOM 819 C C . ALA A 1 99 ? -5.476 2.354 -7.031 1.00 87.06 99 ALA A C 1
ATOM 821 O O . ALA A 1 99 ? -5.295 3.311 -6.280 1.00 87.06 99 ALA A O 1
ATOM 822 N N . ARG A 1 100 ? -5.668 2.507 -8.347 1.00 89.06 100 ARG A N 1
ATOM 823 C CA . ARG A 1 100 ? -5.653 3.819 -9.009 1.00 89.06 100 ARG A CA 1
ATOM 824 C C . ARG A 1 100 ? -6.875 4.661 -8.661 1.00 89.06 100 ARG A C 1
ATOM 826 O O . ARG A 1 100 ? -6.745 5.870 -8.478 1.00 89.06 100 ARG A O 1
ATOM 833 N N . LEU A 1 101 ? -8.044 4.032 -8.519 1.00 90.50 101 LEU A N 1
ATOM 834 C CA . LEU A 1 101 ? -9.223 4.708 -7.979 1.00 90.50 101 LEU A CA 1
ATOM 835 C C . LEU A 1 101 ? -8.966 5.198 -6.544 1.00 90.50 101 LEU A C 1
ATOM 837 O O . LEU A 1 101 ? -9.312 6.326 -6.208 1.00 90.50 101 LEU A O 1
ATOM 841 N N . GLU A 1 102 ? -8.337 4.379 -5.700 1.00 89.62 102 GLU A N 1
ATOM 842 C CA . GLU A 1 102 ? -7.963 4.762 -4.336 1.00 89.62 102 GLU A CA 1
ATOM 843 C C . GLU A 1 102 ? -6.983 5.948 -4.327 1.00 89.62 102 GLU A C 1
ATOM 845 O O . GLU A 1 102 ? -7.196 6.899 -3.570 1.00 89.62 102 GLU A O 1
ATOM 850 N N . ASP A 1 103 ? -5.957 5.931 -5.188 1.00 89.12 103 ASP A N 1
ATOM 851 C CA . ASP A 1 103 ? -5.013 7.045 -5.355 1.00 89.12 103 ASP A CA 1
ATOM 852 C C . ASP A 1 103 ? -5.749 8.336 -5.759 1.00 89.12 103 ASP A C 1
ATOM 854 O O . ASP A 1 103 ? -5.513 9.401 -5.180 1.00 89.12 103 ASP A O 1
ATOM 858 N N . HIS A 1 104 ? -6.696 8.237 -6.699 1.00 90.50 104 HIS A N 1
ATOM 859 C CA . HIS A 1 104 ? -7.533 9.359 -7.115 1.00 90.50 104 HIS A CA 1
ATOM 860 C C . HIS A 1 104 ? -8.400 9.893 -5.969 1.00 90.50 104 HIS A C 1
ATOM 862 O O . HIS A 1 104 ? -8.379 11.091 -5.700 1.00 90.50 104 HIS A O 1
ATOM 868 N N . LEU A 1 105 ? -9.140 9.030 -5.269 1.00 89.75 105 LEU A N 1
ATOM 869 C CA . LEU A 1 105 ? -10.052 9.438 -4.194 1.00 89.75 105 LEU A CA 1
ATOM 870 C C . LEU A 1 105 ? -9.321 10.007 -2.975 1.00 89.75 105 LEU A C 1
ATOM 872 O O . LEU A 1 105 ? -9.875 10.841 -2.258 1.00 89.75 105 LEU A O 1
ATOM 876 N N . ARG A 1 106 ? -8.074 9.585 -2.751 1.00 87.81 106 ARG A N 1
ATOM 877 C CA . ARG A 1 106 ? -7.186 10.196 -1.763 1.00 87.81 106 ARG A CA 1
ATOM 878 C C . ARG A 1 106 ? -6.760 11.604 -2.175 1.00 87.81 106 ARG A C 1
ATOM 880 O O . ARG A 1 106 ? -6.731 12.483 -1.322 1.00 87.81 106 ARG A O 1
ATOM 887 N N . ALA A 1 107 ? -6.374 11.800 -3.435 1.00 87.56 107 ALA A N 1
ATOM 888 C CA . ALA A 1 107 ? -5.868 13.084 -3.920 1.00 87.56 107 ALA A CA 1
ATOM 889 C C . ALA A 1 107 ? -6.992 14.107 -4.171 1.00 87.56 107 ALA A C 1
ATOM 891 O O . ALA A 1 107 ? -6.815 15.304 -3.961 1.00 87.56 107 ALA A O 1
ATOM 892 N N . SER A 1 108 ? -8.157 13.647 -4.627 1.00 88.56 108 SER A N 1
ATOM 893 C CA . SER A 1 108 ? -9.319 14.474 -4.956 1.00 88.56 108 SER A CA 1
ATOM 894 C C . SER A 1 108 ? -10.356 14.433 -3.834 1.00 88.56 108 SER A C 1
ATOM 896 O O . SER A 1 108 ? -11.275 13.610 -3.829 1.00 88.56 108 SER A O 1
ATOM 898 N N . HIS A 1 109 ? -10.226 15.370 -2.892 1.00 85.25 109 HIS A N 1
ATOM 899 C CA . HIS A 1 109 ? -11.175 15.542 -1.788 1.00 85.25 109 HIS A CA 1
ATOM 900 C C . HIS A 1 109 ? -12.610 15.817 -2.264 1.00 85.25 109 HIS A C 1
ATOM 902 O O . HIS A 1 109 ? -13.544 15.285 -1.675 1.00 85.25 109 HIS A O 1
ATOM 908 N N . SER A 1 110 ? -12.801 16.567 -3.357 1.00 87.75 110 SER A N 1
ATOM 909 C CA . SER A 1 110 ? -14.139 16.848 -3.902 1.00 87.75 110 SER A CA 1
ATOM 910 C C . SER A 1 110 ? -14.865 15.575 -4.347 1.00 87.75 110 SER A C 1
ATOM 912 O O . SER A 1 110 ? -16.029 15.375 -4.007 1.00 87.75 110 SER A O 1
ATOM 914 N N . CYS A 1 111 ? -14.169 14.665 -5.038 1.00 89.25 111 CYS A N 1
ATOM 915 C CA . CYS A 1 111 ? -14.729 13.378 -5.448 1.00 89.25 111 CYS A CA 1
ATOM 916 C C . CYS A 1 111 ? -15.090 12.505 -4.243 1.00 89.25 111 CYS A C 1
ATOM 918 O O . CYS A 1 111 ? -16.191 11.963 -4.186 1.00 89.25 111 CYS A O 1
ATOM 920 N N . SER A 1 112 ? -14.183 12.367 -3.270 1.00 89.19 112 SER A N 1
ATOM 921 C CA . SER A 1 112 ? -14.458 11.532 -2.095 1.00 89.19 112 SER A CA 1
ATOM 922 C C . SER A 1 112 ? -15.602 12.093 -1.247 1.00 89.19 112 SER A C 1
ATOM 924 O O . SER A 1 112 ? -16.475 11.322 -0.861 1.00 89.19 112 SER A O 1
ATOM 926 N N . GLN A 1 113 ? -15.667 13.409 -1.026 1.00 86.94 113 GLN A N 1
ATOM 927 C CA . GLN A 1 113 ? -16.770 14.055 -0.305 1.00 86.94 113 GLN A CA 1
ATOM 928 C C . GLN A 1 113 ? -18.113 13.902 -1.023 1.00 86.94 113 GLN A C 1
ATOM 930 O O . GLN A 1 113 ? -19.106 13.558 -0.384 1.00 86.94 113 GLN A O 1
ATOM 935 N N . GLN A 1 114 ? -18.149 14.100 -2.343 1.00 88.38 114 GLN A N 1
ATOM 936 C CA . GLN A 1 114 ? -19.376 13.942 -3.122 1.00 88.38 114 GLN A CA 1
ATOM 937 C C . GLN A 1 114 ? -19.927 12.512 -3.020 1.00 88.38 114 GLN A C 1
ATOM 939 O O . GLN A 1 114 ? -21.127 12.329 -2.816 1.00 88.38 114 GLN A O 1
ATOM 944 N N . LEU A 1 115 ? -19.055 11.499 -3.091 1.00 89.00 115 LEU A N 1
ATOM 945 C CA . LEU A 1 115 ? -19.457 10.097 -2.930 1.00 89.00 115 LEU A CA 1
ATOM 946 C C . LEU A 1 115 ? -20.006 9.809 -1.528 1.00 89.00 115 LEU A C 1
ATOM 948 O O . LEU A 1 115 ? -21.008 9.105 -1.406 1.00 89.00 115 LEU A O 1
ATOM 952 N N . ILE A 1 116 ? -19.396 10.383 -0.485 1.00 86.88 116 ILE A N 1
ATOM 953 C CA . ILE A 1 116 ? -19.880 10.255 0.898 1.00 86.88 116 ILE A CA 1
ATOM 954 C C . ILE A 1 116 ? -21.265 10.885 1.037 1.00 86.88 116 ILE A C 1
ATOM 956 O O . ILE A 1 116 ? -22.171 10.248 1.570 1.00 86.88 116 ILE A O 1
ATOM 960 N N . LYS A 1 117 ? -21.449 12.100 0.510 1.00 84.94 117 LYS A N 1
ATOM 961 C CA . LYS A 1 117 ? -22.722 12.830 0.558 1.00 84.94 117 LYS A CA 1
ATOM 962 C C . LYS A 1 117 ? -23.845 12.088 -0.168 1.00 84.94 117 LYS A C 1
ATOM 964 O O . LYS A 1 117 ? -24.980 12.088 0.293 1.00 84.94 117 LYS A O 1
ATOM 969 N N . GLN A 1 118 ? -23.527 11.428 -1.279 1.00 86.56 118 GLN A N 1
ATOM 970 C CA . GLN A 1 118 ? -24.472 10.595 -2.028 1.00 86.56 118 GLN A CA 1
ATOM 971 C C . GLN A 1 118 ? -24.707 9.212 -1.395 1.00 86.56 118 GLN A C 1
ATOM 973 O O . GLN A 1 118 ? -25.511 8.438 -1.909 1.00 86.56 118 GLN A O 1
ATOM 978 N N . GLY A 1 119 ? -24.005 8.867 -0.309 1.00 84.31 119 GLY A N 1
ATOM 979 C CA . GLY A 1 119 ? -24.110 7.558 0.334 1.00 84.31 119 GLY A CA 1
ATOM 980 C C . GLY A 1 119 ? -23.533 6.407 -0.497 1.00 84.31 119 GLY A C 1
ATOM 981 O O . GLY A 1 119 ? -23.819 5.244 -0.214 1.00 84.31 119 GLY A O 1
ATOM 982 N N . LEU A 1 120 ? -22.703 6.697 -1.506 1.00 86.31 120 LEU A N 1
ATOM 983 C CA . LEU A 1 120 ? -22.042 5.704 -2.361 1.00 86.31 120 LEU A CA 1
ATOM 984 C C . LEU A 1 120 ? -20.802 5.116 -1.665 1.00 86.31 120 LEU A C 1
ATOM 986 O O . LEU A 1 120 ? -19.692 5.129 -2.198 1.00 86.31 120 LEU A O 1
ATOM 990 N N . CYS A 1 121 ? -21.013 4.597 -0.457 1.00 86.31 121 CYS A N 1
ATOM 991 C CA . CYS A 1 121 ? -19.988 4.040 0.415 1.00 86.31 121 CYS A CA 1
ATOM 992 C C . CYS A 1 121 ? -20.184 2.530 0.606 1.00 86.31 121 CYS A C 1
ATOM 994 O O . CYS A 1 121 ? -21.304 2.029 0.696 1.00 86.31 121 CYS A O 1
ATOM 996 N N . THR A 1 122 ? -19.084 1.790 0.726 1.00 85.50 122 THR A N 1
ATOM 997 C CA . THR A 1 122 ? -19.075 0.368 1.078 1.00 85.50 122 THR A CA 1
ATOM 998 C C . THR A 1 122 ? -18.837 0.161 2.572 1.00 85.50 122 THR A C 1
ATOM 1000 O O . THR A 1 122 ? -18.068 0.882 3.207 1.00 85.50 122 THR A O 1
ATOM 1003 N N . LYS A 1 123 ? -19.462 -0.885 3.129 1.00 82.75 123 LYS A N 1
ATOM 1004 C CA . LYS A 1 123 ? -19.184 -1.374 4.491 1.00 82.75 123 LYS A CA 1
ATOM 1005 C C . LYS A 1 123 ? -17.849 -2.125 4.579 1.00 82.75 123 LYS A C 1
ATOM 1007 O O . LYS A 1 123 ? -17.279 -2.248 5.658 1.00 82.75 123 LYS A O 1
ATOM 1012 N N . VAL A 1 124 ? -17.346 -2.642 3.454 1.00 83.50 124 VAL A N 1
ATOM 1013 C CA . VAL A 1 124 ? -16.087 -3.395 3.391 1.00 83.50 124 VAL A CA 1
ATOM 1014 C C . VAL A 1 124 ? -14.943 -2.438 3.070 1.00 83.50 124 VAL A C 1
ATOM 1016 O O . VAL A 1 124 ? -14.784 -2.002 1.933 1.00 83.50 124 VAL A O 1
ATOM 1019 N N . ILE A 1 125 ? -14.132 -2.121 4.078 1.00 85.94 125 ILE A N 1
ATOM 1020 C CA . ILE A 1 125 ? -13.032 -1.162 3.946 1.00 85.94 125 ILE A CA 1
ATOM 1021 C C . ILE A 1 125 ? -11.803 -1.821 3.308 1.00 85.94 125 ILE A C 1
ATOM 1023 O O . ILE A 1 125 ? -11.204 -2.732 3.886 1.00 85.94 125 ILE A O 1
ATOM 1027 N N . GLN A 1 126 ? -11.383 -1.309 2.147 1.00 79.12 126 GLN A N 1
ATOM 1028 C CA . GLN A 1 126 ? -10.195 -1.791 1.430 1.00 79.12 126 GLN A CA 1
ATOM 1029 C C . GLN A 1 126 ? -8.918 -1.620 2.254 1.00 79.12 126 GLN A C 1
ATOM 1031 O O . GLN A 1 126 ? -8.820 -0.615 2.954 1.00 79.12 126 GLN A O 1
ATOM 1036 N N . PRO A 1 127 ? -7.930 -2.535 2.198 1.00 78.44 127 PRO A N 1
ATOM 1037 C CA . PRO A 1 127 ? -6.689 -2.449 2.972 1.00 78.44 127 PRO A CA 1
ATOM 1038 C C . PRO A 1 127 ? -5.915 -1.145 2.739 1.00 78.44 127 PRO A C 1
ATOM 1040 O O . PRO A 1 127 ? -5.801 -0.672 1.619 1.00 78.44 127 PRO A O 1
ATOM 1043 N N . GLY A 1 128 ? -5.339 -0.579 3.803 1.00 72.00 128 GLY A N 1
ATOM 1044 C CA . GLY A 1 128 ? -4.596 0.681 3.715 1.00 72.00 128 GLY A CA 1
ATOM 1045 C C . GLY A 1 128 ? -3.230 0.544 3.034 1.00 72.00 128 GLY A C 1
ATOM 1046 O O . GLY A 1 128 ? -2.724 -0.559 2.794 1.00 72.00 128 GLY A O 1
ATOM 1047 N N . TYR A 1 129 ? -2.598 1.687 2.774 1.00 73.25 129 TYR A N 1
ATOM 1048 C CA . TYR A 1 129 ? -1.273 1.749 2.153 1.00 73.25 129 TYR A CA 1
ATOM 1049 C C . TYR A 1 129 ? -0.207 1.082 3.022 1.00 73.25 129 TYR A C 1
ATOM 1051 O O . TYR A 1 129 ? -0.280 1.096 4.250 1.00 73.25 129 TYR A O 1
ATOM 1059 N N . GLY A 1 130 ? 0.769 0.457 2.362 1.00 67.44 130 GLY A N 1
ATOM 1060 C CA . GLY A 1 130 ? 1.809 -0.339 3.018 1.00 67.44 130 GLY A CA 1
ATOM 1061 C C . GLY A 1 130 ? 1.344 -1.720 3.497 1.00 67.44 130 GLY A C 1
ATOM 1062 O O . GLY A 1 130 ? 2.153 -2.489 4.011 1.00 67.44 130 GLY A O 1
ATOM 1063 N N . SER A 1 131 ? 0.066 -2.081 3.325 1.00 76.06 131 SER A N 1
ATOM 1064 C CA . SER A 1 131 ? -0.394 -3.441 3.615 1.00 76.06 131 SER A CA 1
ATOM 1065 C C . SER A 1 131 ? 0.000 -4.414 2.498 1.00 76.06 131 SER A C 1
ATOM 1067 O O . SER A 1 131 ? -0.106 -4.100 1.311 1.00 76.06 131 SER A O 1
ATOM 1069 N N . ARG A 1 132 ? 0.405 -5.638 2.876 1.00 76.38 132 ARG A N 1
ATOM 1070 C CA . ARG A 1 132 ? 0.695 -6.719 1.914 1.00 76.38 132 ARG A CA 1
ATOM 1071 C C . ARG A 1 132 ? -0.506 -6.999 1.007 1.00 76.38 132 ARG A C 1
ATOM 1073 O O . ARG A 1 132 ? -0.329 -7.217 -0.181 1.00 76.38 132 ARG A O 1
ATOM 1080 N N . ARG A 1 133 ? -1.720 -6.919 1.562 1.00 75.94 133 ARG A N 1
ATOM 1081 C CA . ARG A 1 133 ? -2.972 -7.156 0.836 1.00 75.94 133 ARG A CA 1
ATOM 1082 C C . ARG A 1 133 ? -3.263 -6.078 -0.212 1.00 75.94 133 ARG A C 1
ATOM 1084 O O . ARG A 1 133 ? -3.688 -6.430 -1.299 1.00 75.94 133 ARG A O 1
ATOM 1091 N N . ARG A 1 134 ? -2.978 -4.797 0.065 1.00 80.62 134 ARG A N 1
ATOM 1092 C CA . ARG A 1 134 ? -3.075 -3.737 -0.957 1.00 80.62 134 ARG A CA 1
ATOM 1093 C C . ARG A 1 134 ? -2.069 -3.963 -2.082 1.00 80.62 134 ARG A C 1
ATOM 1095 O O . ARG A 1 134 ? -2.452 -3.910 -3.239 1.00 80.62 134 ARG A O 1
ATOM 1102 N N . ARG A 1 135 ? -0.807 -4.255 -1.742 1.00 76.50 135 ARG A N 1
ATOM 1103 C CA . ARG A 1 135 ? 0.242 -4.530 -2.740 1.00 76.50 135 ARG A CA 1
ATOM 1104 C C . ARG A 1 135 ? -0.120 -5.723 -3.625 1.00 76.50 135 ARG A C 1
ATOM 1106 O O . ARG A 1 135 ? 0.119 -5.679 -4.821 1.00 76.50 135 ARG A O 1
ATOM 1113 N N . GLN A 1 136 ? -0.715 -6.759 -3.038 1.00 76.75 136 GLN A N 1
ATOM 1114 C CA . GLN A 1 136 ? -1.221 -7.910 -3.777 1.00 76.75 136 GLN A CA 1
ATOM 1115 C C . GLN A 1 136 ? -2.301 -7.493 -4.789 1.00 76.75 136 GLN A C 1
ATOM 1117 O O . GLN A 1 136 ? -2.150 -7.784 -5.967 1.00 76.75 136 GLN A O 1
ATOM 1122 N N . VAL A 1 137 ? -3.320 -6.737 -4.361 1.00 75.88 137 VAL A N 1
ATOM 1123 C CA . VAL A 1 137 ? -4.392 -6.231 -5.246 1.00 75.88 137 VAL A CA 1
ATOM 1124 C C . VAL A 1 137 ? -3.844 -5.319 -6.348 1.00 75.88 137 VAL A C 1
ATOM 1126 O O . VAL A 1 137 ? -4.287 -5.391 -7.487 1.00 75.88 137 VAL A O 1
ATOM 1129 N N . GLU A 1 138 ? -2.871 -4.467 -6.027 1.00 76.94 138 GLU A N 1
ATOM 1130 C CA . GLU A 1 138 ? -2.218 -3.570 -6.986 1.00 76.94 138 GLU A CA 1
ATOM 1131 C C . GLU A 1 138 ? -1.447 -4.338 -8.069 1.00 76.94 138 GLU A C 1
ATOM 1133 O O . GLU A 1 138 ? -1.495 -3.954 -9.233 1.00 76.94 138 GLU A O 1
ATOM 1138 N N . ILE A 1 139 ? -0.781 -5.436 -7.697 1.00 78.12 139 ILE A N 1
ATOM 1139 C CA . ILE A 1 139 ? -0.105 -6.337 -8.640 1.00 78.12 139 ILE A CA 1
ATOM 1140 C C . ILE A 1 139 ? -1.134 -7.113 -9.475 1.00 78.12 139 ILE A C 1
ATOM 1142 O O . ILE A 1 139 ? -0.995 -7.190 -10.690 1.00 78.12 139 ILE A O 1
ATOM 1146 N N . GLU A 1 140 ? -2.175 -7.660 -8.841 1.00 77.56 140 GLU A N 1
ATOM 1147 C CA . GLU A 1 140 ? -3.225 -8.451 -9.502 1.00 77.56 140 GLU A CA 1
ATOM 1148 C C . GLU A 1 140 ? -4.031 -7.635 -10.518 1.00 77.56 140 GLU A C 1
ATOM 1150 O O . GLU A 1 140 ? -4.382 -8.141 -11.579 1.00 77.56 140 GLU A O 1
ATOM 1155 N N . GLN A 1 141 ? -4.322 -6.373 -10.202 1.00 83.19 141 GLN A N 1
ATOM 1156 C CA . GLN A 1 141 ? -5.099 -5.463 -11.047 1.00 83.19 141 GLN A CA 1
ATOM 1157 C C . GLN A 1 141 ? -4.214 -4.516 -11.862 1.00 83.19 141 GLN A C 1
ATOM 1159 O O . GLN A 1 141 ? -4.686 -3.480 -12.342 1.00 83.19 141 GLN A O 1
ATOM 1164 N N . PHE A 1 142 ? -2.918 -4.810 -11.973 1.00 81.25 142 PHE A N 1
ATOM 1165 C CA . PHE A 1 142 ? -2.021 -3.971 -12.746 1.00 81.25 142 PHE A CA 1
ATOM 1166 C C . PHE A 1 142 ? -2.456 -3.952 -14.213 1.00 81.25 142 PHE A C 1
ATOM 1168 O O . PHE A 1 142 ? -2.695 -4.986 -14.831 1.00 81.25 142 PHE A O 1
ATOM 1175 N N . THR A 1 143 ? -2.527 -2.754 -14.782 1.00 80.50 143 THR A N 1
ATOM 1176 C CA . THR A 1 143 ? -2.894 -2.546 -16.181 1.00 80.50 143 THR A CA 1
ATOM 1177 C C . THR A 1 143 ? -2.115 -1.369 -16.754 1.00 80.50 143 THR A C 1
ATOM 1179 O O . THR A 1 143 ? -2.019 -0.324 -16.104 1.00 80.50 143 THR A O 1
ATOM 1182 N N . PRO A 1 144 ? -1.547 -1.486 -17.965 1.00 81.44 144 PRO A N 1
ATOM 1183 C CA . PRO A 1 144 ? -0.850 -0.378 -18.608 1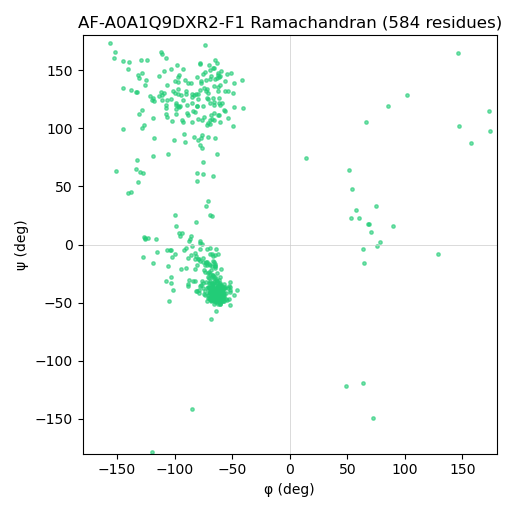.00 81.44 144 PRO A CA 1
ATOM 1184 C C . PRO A 1 144 ? -1.807 0.687 -19.171 1.00 81.44 144 PRO A C 1
ATOM 1186 O O . PRO A 1 144 ? -1.350 1.768 -19.532 1.00 81.44 144 PRO A O 1
ATOM 1189 N N . ALA A 1 145 ? -3.119 0.419 -19.237 1.00 78.06 145 ALA A N 1
ATOM 1190 C CA . ALA A 1 145 ? -4.101 1.348 -19.797 1.00 78.06 145 ALA A CA 1
ATOM 1191 C C . ALA A 1 145 ? -4.158 2.666 -19.006 1.00 78.06 145 ALA A C 1
ATOM 1193 O O . ALA A 1 145 ? -4.178 2.661 -17.772 1.00 78.06 145 ALA A O 1
ATOM 1194 N N . ALA A 1 146 ? -4.192 3.803 -19.704 1.00 84.00 146 ALA A N 1
ATOM 1195 C CA . ALA A 1 146 ? -4.336 5.114 -19.074 1.00 84.00 146 ALA A CA 1
ATOM 1196 C C . ALA A 1 146 ? -5.781 5.335 -18.580 1.00 84.00 146 ALA A C 1
ATOM 1198 O O . ALA A 1 146 ? -6.712 4.834 -19.215 1.00 84.00 146 ALA A O 1
ATOM 1199 N N . PRO A 1 147 ? -6.003 6.093 -17.486 1.00 88.31 147 PRO A N 1
ATOM 1200 C CA . PRO A 1 147 ? -7.351 6.417 -17.030 1.00 88.31 147 PRO A CA 1
ATOM 1201 C C . PRO A 1 147 ? -8.180 7.103 -18.121 1.00 88.31 147 PRO A C 1
ATOM 1203 O O . PRO A 1 147 ? -7.718 8.063 -18.744 1.00 88.31 147 PRO A O 1
ATOM 1206 N N . GLN A 1 148 ? -9.408 6.634 -18.331 1.00 90.19 148 GLN A N 1
ATOM 1207 C CA . GLN A 1 148 ? -10.320 7.183 -19.329 1.00 90.19 148 GLN A CA 1
ATOM 1208 C C . GLN A 1 148 ? -11.300 8.139 -18.649 1.00 90.19 148 GLN A C 1
ATOM 1210 O O . GLN A 1 148 ? -12.134 7.736 -17.840 1.00 90.19 148 GLN A O 1
ATOM 1215 N N . ARG A 1 149 ? -11.185 9.433 -18.961 1.00 85.94 149 ARG A N 1
ATOM 1216 C CA . ARG A 1 149 ? -12.090 10.462 -18.434 1.00 85.94 149 ARG A CA 1
ATOM 1217 C C . ARG A 1 149 ? -13.390 10.465 -19.236 1.00 85.94 149 ARG A C 1
ATOM 1219 O O . ARG A 1 149 ? -13.338 10.729 -20.435 1.00 85.94 149 ARG A O 1
ATOM 1226 N N . ALA A 1 150 ? -14.523 10.212 -18.580 1.00 79.75 150 ALA A N 1
ATOM 1227 C CA . ALA A 1 150 ? -15.849 10.405 -19.173 1.00 79.75 150 ALA A CA 1
ATOM 1228 C C . ALA A 1 150 ? -16.543 11.686 -18.668 1.00 79.75 150 ALA A C 1
ATOM 1230 O O . ALA A 1 150 ? -17.227 12.343 -19.447 1.00 79.75 150 ALA A O 1
ATOM 1231 N N . GLY A 1 151 ? -16.308 12.083 -17.410 1.00 79.75 151 GLY A N 1
ATOM 1232 C CA . GLY A 1 151 ? -16.923 13.258 -16.784 1.00 79.75 151 GLY A CA 1
ATOM 1233 C C . GLY A 1 151 ? -15.928 14.328 -16.319 1.00 79.75 151 GLY A C 1
ATOM 1234 O O . GLY A 1 151 ? -14.709 14.222 -16.495 1.00 79.75 151 GLY A O 1
ATOM 1235 N N . SER A 1 152 ? -16.463 15.392 -15.714 1.00 80.56 152 SER A N 1
ATOM 1236 C CA . SER A 1 152 ? -15.695 16.471 -15.084 1.00 80.56 152 SER A CA 1
ATOM 1237 C C . SER A 1 152 ? -15.590 16.268 -13.570 1.00 80.56 152 SER A C 1
ATOM 1239 O O . SER A 1 152 ? -16.416 15.603 -12.946 1.00 80.56 152 SER A O 1
ATOM 1241 N N . ALA A 1 153 ? -14.540 16.819 -12.956 1.00 77.56 153 ALA A N 1
ATOM 1242 C CA . ALA A 1 153 ? -14.412 16.782 -11.504 1.00 77.56 153 ALA A CA 1
ATOM 1243 C C . ALA A 1 153 ? -15.537 17.616 -10.856 1.00 77.56 153 ALA A C 1
ATOM 1245 O O . ALA A 1 153 ? -15.795 18.731 -11.320 1.00 77.56 153 ALA A O 1
ATOM 1246 N N . PRO A 1 154 ? -16.182 17.119 -9.784 1.00 81.25 154 PRO A N 1
ATOM 1247 C CA . PRO A 1 154 ? -17.195 17.881 -9.072 1.00 81.25 154 PRO A CA 1
ATOM 1248 C C . PRO A 1 154 ? -16.582 19.151 -8.475 1.00 81.25 154 PRO A C 1
ATOM 1250 O O . PRO A 1 154 ? -15.410 19.165 -8.072 1.00 81.25 154 PRO A O 1
ATOM 1253 N N . ALA A 1 155 ? -17.397 20.206 -8.402 1.00 80.06 155 ALA A N 1
ATOM 1254 C CA . ALA A 1 155 ? -17.027 21.444 -7.731 1.00 80.06 155 ALA A CA 1
ATOM 1255 C C . ALA A 1 155 ? -16.590 21.156 -6.289 1.00 80.06 155 ALA A C 1
ATOM 1257 O O . ALA A 1 155 ? -17.078 20.223 -5.642 1.00 80.06 155 ALA A O 1
ATOM 1258 N N . ARG A 1 156 ? -15.642 21.951 -5.788 1.00 72.31 156 ARG A N 1
ATOM 1259 C CA . ARG A 1 156 ? -15.219 21.855 -4.394 1.00 72.31 156 ARG A CA 1
ATOM 1260 C C . ARG A 1 156 ? -16.426 22.154 -3.507 1.00 72.31 156 ARG A C 1
ATOM 1262 O O . ARG A 1 156 ? -17.078 23.177 -3.681 1.00 72.31 156 ARG A O 1
ATOM 1269 N N . LEU A 1 157 ? -16.725 21.246 -2.587 1.00 67.75 157 LEU A N 1
ATOM 1270 C CA . LEU A 1 157 ? -17.676 21.514 -1.521 1.00 67.75 157 LEU A CA 1
ATOM 1271 C C . LEU A 1 157 ? -16.900 22.273 -0.438 1.00 67.75 157 LEU A C 1
ATOM 1273 O O . LEU A 1 157 ? -15.962 21.724 0.136 1.00 67.75 157 LEU A O 1
ATOM 1277 N N . ASP A 1 158 ? -17.244 23.539 -0.208 1.00 58.81 158 ASP A N 1
ATOM 1278 C CA . ASP A 1 158 ? -16.575 24.401 0.784 1.00 58.81 158 ASP A CA 1
ATOM 1279 C C . ASP A 1 158 ? -16.980 24.081 2.236 1.00 58.81 158 ASP A C 1
ATOM 1281 O O . ASP A 1 158 ? -16.492 24.696 3.182 1.00 58.81 158 ASP A O 1
ATOM 1285 N N . GLU A 1 159 ? -17.851 23.094 2.444 1.00 58.28 159 GLU A N 1
ATOM 1286 C CA . GLU A 1 159 ? -18.280 22.690 3.779 1.00 58.28 159 GLU A CA 1
ATOM 1287 C C . GLU A 1 159 ? -17.176 21.879 4.476 1.00 58.28 159 GLU A C 1
ATOM 1289 O O . GLU A 1 159 ? -16.770 20.804 4.020 1.00 58.28 159 GLU A O 1
ATOM 1294 N N . GLY A 1 160 ? -16.698 22.401 5.611 1.00 61.53 160 GLY A N 1
ATOM 1295 C CA . GLY A 1 160 ? -15.783 21.734 6.537 1.00 61.53 160 GLY A CA 1
ATOM 1296 C C . GLY A 1 160 ? -16.420 20.486 7.147 1.00 61.53 160 GLY A C 1
ATOM 1297 O O . GLY A 1 160 ? -16.909 20.500 8.271 1.00 61.53 160 GLY A O 1
ATOM 1298 N N . HIS A 1 161 ? -16.454 19.399 6.382 1.00 70.06 161 HIS A N 1
ATOM 1299 C CA . HIS A 1 161 ? -17.095 18.161 6.798 1.00 70.06 161 HIS A CA 1
ATOM 1300 C C . HIS A 1 161 ? -16.212 17.412 7.802 1.00 70.06 161 HIS A C 1
ATOM 1302 O O . HIS A 1 161 ? -15.209 16.795 7.432 1.00 70.06 161 HIS A O 1
ATOM 1308 N N . TRP A 1 162 ? -16.617 17.411 9.069 1.00 80.38 162 TRP A N 1
ATOM 1309 C CA . TRP A 1 162 ? -16.005 16.579 10.104 1.00 80.38 162 TRP A CA 1
ATOM 1310 C C . TRP A 1 162 ? -16.122 15.091 9.792 1.00 80.38 162 TRP A C 1
ATOM 1312 O O . TRP A 1 162 ? -17.114 14.621 9.236 1.00 80.38 162 TRP A O 1
ATOM 1322 N N . SER A 1 163 ? -15.103 14.318 10.156 1.00 80.81 163 SER A N 1
ATOM 1323 C CA . SER A 1 163 ? -15.193 12.862 10.061 1.00 80.81 163 SER A CA 1
ATOM 1324 C C . SER A 1 163 ? -16.289 12.318 10.987 1.00 80.81 163 SER A C 1
ATOM 1326 O O . SER A 1 163 ? -16.617 12.929 12.001 1.00 80.81 163 SER A O 1
ATOM 1328 N N . TRP A 1 164 ? -16.821 11.131 10.685 1.00 82.94 164 TRP A N 1
ATOM 1329 C CA . TRP A 1 164 ? -17.797 10.459 11.557 1.00 82.94 164 TRP A CA 1
ATOM 1330 C C . TRP A 1 164 ? -17.299 10.321 13.010 1.00 82.94 164 TRP A C 1
ATOM 1332 O O . TRP A 1 164 ? -18.066 10.490 13.956 1.00 82.94 164 TRP A O 1
ATOM 1342 N N . TRP A 1 165 ? -15.992 10.099 13.189 1.00 88.06 165 TRP A N 1
ATOM 1343 C CA . TRP A 1 165 ? -15.347 10.029 14.501 1.00 88.06 165 TRP A CA 1
ATOM 1344 C C . TRP A 1 165 ? -15.354 11.384 15.220 1.00 88.06 165 TRP A C 1
ATOM 1346 O O . TRP A 1 165 ? -15.669 11.439 16.403 1.00 88.06 165 TRP A O 1
ATOM 1356 N N . GLN A 1 166 ? -15.051 12.475 14.506 1.00 89.00 166 GLN A N 1
ATOM 1357 C CA . GLN A 1 166 ? -15.120 13.835 15.054 1.00 89.00 166 GLN A CA 1
ATOM 1358 C C . GLN A 1 166 ? -16.553 14.225 15.422 1.00 89.00 166 GLN A C 1
ATOM 1360 O O . GLN A 1 166 ? -16.770 14.767 16.498 1.00 89.00 166 GLN A O 1
ATOM 1365 N N . GLN A 1 167 ? -17.528 13.912 14.564 1.00 88.94 167 GLN A N 1
ATOM 1366 C CA . GLN A 1 167 ? -18.945 14.184 14.825 1.00 88.94 167 GLN A CA 1
ATOM 1367 C C . GLN A 1 167 ? -19.440 13.437 16.066 1.00 88.94 167 GLN A C 1
ATOM 1369 O O . GLN A 1 167 ? -20.085 14.035 16.919 1.00 88.94 167 GLN A O 1
ATOM 1374 N N . THR A 1 168 ? -19.098 12.152 16.194 1.00 90.88 168 THR A N 1
ATOM 1375 C CA . THR A 1 168 ? -19.468 11.346 17.369 1.00 90.88 168 THR A CA 1
ATOM 1376 C C . THR A 1 168 ? -18.824 11.892 18.642 1.00 90.88 168 THR A C 1
ATOM 1378 O O . THR A 1 168 ? -19.506 12.059 19.647 1.00 90.88 168 THR A O 1
ATOM 1381 N N . PHE A 1 169 ? -17.527 12.220 18.603 1.00 93.50 169 PHE A N 1
ATOM 1382 C CA . PHE A 1 169 ? -16.838 12.827 19.744 1.00 93.50 169 PHE A CA 1
ATOM 1383 C C . PHE A 1 169 ? -17.481 14.152 20.154 1.00 93.50 169 PHE A C 1
ATOM 1385 O O . PHE A 1 169 ? -17.774 14.348 21.327 1.00 93.50 169 PHE A O 1
ATOM 1392 N N . TYR A 1 170 ? -17.755 15.026 19.187 1.00 92.88 170 TYR A N 1
ATOM 1393 C CA . TYR A 1 170 ? -18.431 16.293 19.427 1.00 92.88 170 TYR A CA 1
ATOM 1394 C C . TYR A 1 170 ? -19.798 16.104 20.092 1.00 92.88 170 TYR A C 1
ATOM 1396 O O . TYR A 1 170 ? -20.072 16.725 21.111 1.00 92.88 170 TYR A O 1
ATOM 1404 N N . GLN A 1 171 ? -20.632 15.205 19.558 1.00 91.62 171 GLN A N 1
ATOM 1405 C CA . GLN A 1 171 ? -21.953 14.908 20.115 1.00 91.62 171 GLN A CA 1
ATOM 1406 C C . GLN A 1 171 ? -21.872 14.379 21.551 1.00 91.62 171 GLN A C 1
ATOM 1408 O O . GLN A 1 171 ? -22.639 14.824 22.401 1.00 91.62 171 GLN A O 1
ATOM 1413 N N . GLU A 1 172 ? -20.937 13.467 21.836 1.00 91.62 172 GLU A N 1
ATOM 1414 C CA . GLU A 1 172 ? -20.733 12.941 23.191 1.00 91.62 172 GLU A CA 1
ATOM 1415 C C . GLU A 1 172 ? -20.256 14.035 24.158 1.00 91.62 172 GLU A C 1
ATOM 1417 O O . GLU A 1 172 ? -20.725 14.086 25.293 1.00 91.62 172 GLU A O 1
ATOM 1422 N N . VAL A 1 173 ? -19.385 14.949 23.715 1.00 90.38 173 VAL A N 1
ATOM 1423 C CA . VAL A 1 173 ? -18.977 16.095 24.540 1.00 90.38 173 VAL A CA 1
ATOM 1424 C C . VAL A 1 173 ? -20.156 17.037 24.792 1.00 90.38 173 VAL A C 1
ATOM 1426 O O . VAL A 1 173 ? -20.395 17.408 25.937 1.00 90.38 173 VAL A O 1
ATOM 1429 N N . CYS A 1 174 ? -20.939 17.385 23.768 1.00 88.81 174 CYS A N 1
ATOM 1430 C CA . CYS A 1 174 ? -22.143 18.199 23.941 1.00 88.81 174 CYS A CA 1
ATOM 1431 C C . CYS A 1 174 ? -23.144 17.546 24.904 1.00 88.81 174 CYS A C 1
ATOM 1433 O O . CYS A 1 174 ? -23.755 18.244 25.705 1.00 88.81 174 CYS A O 1
ATOM 1435 N N . GLN A 1 175 ? -23.288 16.218 24.864 1.00 88.12 175 GLN A N 1
ATOM 1436 C CA . GLN A 1 175 ? -24.151 15.489 25.791 1.00 88.12 175 GLN A CA 1
ATOM 1437 C C . GLN A 1 175 ? -23.661 15.607 27.240 1.00 88.12 175 GLN A C 1
ATOM 1439 O O . GLN A 1 175 ? -24.474 15.864 28.124 1.00 88.12 175 GLN A O 1
ATOM 1444 N N . VAL A 1 176 ? -22.351 15.478 27.481 1.00 86.44 176 VAL A N 1
ATOM 1445 C CA . VAL A 1 176 ? -21.754 15.699 28.813 1.00 86.44 176 VAL A CA 1
ATOM 1446 C C . VAL A 1 176 ? -22.019 17.125 29.299 1.00 86.44 176 VAL A C 1
ATOM 1448 O O . VAL A 1 176 ? -22.436 17.322 30.433 1.00 86.44 176 VAL A O 1
ATOM 1451 N N . LEU A 1 177 ? -21.849 18.124 28.430 1.00 83.69 177 LEU A N 1
ATOM 1452 C CA . LEU A 1 177 ? -22.077 19.528 28.785 1.00 83.69 177 LEU A CA 1
ATOM 1453 C C . LEU A 1 177 ? -23.562 19.879 28.994 1.00 83.69 177 LEU A C 1
ATOM 1455 O O . LEU A 1 177 ? -23.867 20.848 29.687 1.00 83.69 177 LEU A O 1
ATOM 1459 N N . HIS A 1 178 ? -24.483 19.115 28.402 1.00 78.88 178 HIS A N 1
ATOM 1460 C CA . HIS A 1 178 ? -25.926 19.342 28.513 1.00 78.88 178 HIS A CA 1
ATOM 1461 C C . HIS A 1 178 ? -26.547 18.724 29.775 1.00 78.88 178 HIS A C 1
ATOM 1463 O O . HIS A 1 178 ? -27.513 19.266 30.301 1.00 78.88 178 HIS A O 1
ATOM 1469 N N . VAL A 1 179 ? -26.013 17.600 30.269 1.00 69.62 179 VAL A N 1
ATOM 1470 C CA . VAL A 1 179 ? -26.574 16.842 31.410 1.00 69.62 179 VAL A CA 1
ATOM 1471 C C . VAL A 1 179 ? -26.094 17.373 32.774 1.00 69.62 179 VAL A C 1
ATOM 1473 O O . VAL A 1 179 ? -26.429 16.789 33.799 1.00 69.62 179 VAL A O 1
ATOM 1476 N N . MET A 1 180 ? -25.379 18.505 32.806 1.00 64.56 180 MET A N 1
ATOM 1477 C CA . MET A 1 180 ? -24.805 19.098 34.021 1.00 64.56 180 MET A CA 1
ATOM 1478 C C . MET A 1 180 ? -25.821 19.214 35.172 1.00 64.56 180 MET A C 1
ATOM 1480 O O . MET A 1 180 ? -26.646 20.128 35.204 1.00 64.56 180 MET A O 1
ATOM 1484 N N . GLY A 1 181 ? -25.731 18.288 36.130 1.00 57.34 181 GLY A N 1
ATOM 1485 C CA . GLY A 1 181 ? -26.534 18.248 37.353 1.00 57.34 181 GLY A CA 1
ATOM 1486 C C . GLY A 1 181 ? -25.717 18.620 38.593 1.00 57.34 181 GLY A C 1
ATOM 1487 O O . GLY A 1 181 ? -24.491 18.545 38.588 1.00 57.34 181 GLY A O 1
ATOM 1488 N N . GLU A 1 182 ? -26.392 19.014 39.676 1.00 53.75 182 GLU A N 1
ATOM 1489 C CA . GLU A 1 182 ? -25.753 19.419 40.945 1.00 53.75 182 GLU A CA 1
ATOM 1490 C C . GLU A 1 182 ? -25.032 18.265 41.682 1.00 53.75 182 GLU A C 1
ATOM 1492 O O . GLU A 1 182 ? -24.265 18.515 42.609 1.00 53.75 182 GLU A O 1
ATOM 1497 N N . GLU A 1 183 ? -25.210 17.013 41.244 1.00 53.78 183 GLU A N 1
ATOM 1498 C CA . GLU A 1 183 ? -24.646 15.805 41.864 1.00 53.78 183 GLU A CA 1
ATOM 1499 C C . GLU A 1 183 ? -23.874 14.936 40.849 1.00 53.78 183 GLU A C 1
ATOM 1501 O O . GLU A 1 183 ? -24.225 13.786 40.590 1.00 53.78 183 GLU A O 1
ATOM 1506 N N . GLU A 1 184 ? -22.810 15.466 40.242 1.00 58.56 184 GLU A N 1
ATOM 1507 C CA . GLU A 1 184 ? -21.895 14.639 39.441 1.00 58.56 184 GLU A CA 1
ATOM 1508 C C . GLU A 1 184 ? -20.759 14.058 40.300 1.00 58.56 184 GLU A C 1
ATOM 1510 O O . GLU A 1 184 ? -19.937 14.787 40.854 1.00 58.56 184 GLU A O 1
ATOM 1515 N N . GLU A 1 185 ? -20.662 12.723 40.367 1.00 60.12 185 GLU A N 1
ATOM 1516 C CA . GLU A 1 185 ? -19.582 12.006 41.073 1.00 60.12 185 GLU A CA 1
ATOM 1517 C C . GLU A 1 185 ? -18.185 12.234 40.451 1.00 60.12 185 GLU A C 1
ATOM 1519 O O . GLU A 1 185 ? -17.168 11.958 41.091 1.00 60.12 185 GLU A O 1
ATOM 1524 N N . MET A 1 186 ? -18.103 12.729 39.207 1.00 71.75 186 MET A N 1
ATOM 1525 C CA . MET A 1 186 ? -16.849 12.889 38.464 1.00 71.75 186 MET A CA 1
ATOM 1526 C C . MET A 1 186 ? -16.747 14.269 37.796 1.00 71.75 186 MET A C 1
ATOM 1528 O O . MET A 1 186 ? -17.660 14.648 37.065 1.00 71.75 186 MET A O 1
ATOM 1532 N N . PRO A 1 187 ? -15.615 14.992 37.940 1.00 83.25 187 PRO A N 1
ATOM 1533 C CA . PRO A 1 187 ? -15.456 16.307 37.330 1.00 83.25 187 PRO A CA 1
ATOM 1534 C C . PRO A 1 187 ? -15.495 16.231 35.798 1.00 83.25 187 PRO A C 1
ATOM 1536 O O . PRO A 1 187 ? -14.926 15.316 35.196 1.00 83.25 187 PRO A O 1
ATOM 1539 N N . ILE A 1 188 ? -16.092 17.245 35.166 1.00 84.62 188 ILE A N 1
ATOM 1540 C CA . ILE A 1 188 ? -16.251 17.354 33.703 1.00 84.62 188 ILE A CA 1
ATOM 1541 C C . ILE A 1 188 ? -14.914 17.174 32.971 1.00 84.62 188 ILE A C 1
ATOM 1543 O O . ILE A 1 188 ? -14.846 16.480 31.960 1.00 84.62 188 ILE A O 1
ATOM 1547 N N . SER A 1 189 ? -13.815 17.713 33.507 1.00 85.31 189 SER A N 1
ATOM 1548 C CA . SER A 1 189 ? -12.475 17.534 32.931 1.00 85.31 189 SER A CA 1
ATOM 1549 C C . SER A 1 189 ? -12.052 16.061 32.844 1.00 85.31 189 SER A C 1
ATOM 1551 O O . SER A 1 189 ? -11.493 15.640 31.832 1.00 85.31 189 SER A O 1
ATOM 1553 N N . ALA A 1 190 ? -12.370 15.244 33.853 1.00 86.19 190 ALA A N 1
ATOM 1554 C CA . ALA A 1 190 ? -12.090 13.811 33.833 1.00 86.19 190 ALA A CA 1
ATOM 1555 C C . ALA A 1 190 ? -12.982 13.066 32.829 1.00 86.19 190 ALA A C 1
ATOM 1557 O O . ALA A 1 190 ? -12.487 12.173 32.136 1.00 86.19 190 ALA A O 1
ATOM 1558 N N . GLN A 1 191 ? -14.250 13.468 32.688 1.00 88.06 191 GLN A N 1
ATOM 1559 C CA . GLN A 1 191 ? -15.152 12.926 31.666 1.00 88.06 191 GLN A CA 1
ATOM 1560 C C . GLN A 1 191 ? -14.636 13.246 30.251 1.00 88.06 191 GLN A C 1
ATOM 1562 O O . GLN A 1 191 ? -14.531 12.350 29.411 1.00 88.06 191 GLN A O 1
ATOM 1567 N N . LEU A 1 192 ? -14.193 14.484 29.998 1.00 89.69 192 LEU A N 1
ATOM 1568 C CA . LEU A 1 192 ? -13.575 14.876 28.725 1.00 89.69 192 LEU A CA 1
ATOM 1569 C C . LEU A 1 192 ? -12.309 14.062 28.426 1.00 89.69 192 LEU A C 1
ATOM 1571 O O . LEU A 1 192 ? -12.133 13.586 27.303 1.00 89.69 192 LEU A O 1
ATOM 1575 N N . PHE A 1 193 ? -11.446 13.829 29.420 1.00 90.69 193 PHE A N 1
ATOM 1576 C CA . PHE A 1 193 ? -10.273 12.967 29.240 1.00 90.69 193 PHE A CA 1
ATOM 1577 C C . PHE A 1 193 ? -10.654 11.522 28.902 1.00 90.69 193 PHE A C 1
ATOM 1579 O O . PHE A 1 193 ? -9.983 10.891 28.082 1.00 90.69 193 PHE A O 1
ATOM 1586 N N . GLN A 1 194 ? -11.725 10.984 29.492 1.00 90.19 194 GLN A N 1
ATOM 1587 C CA . GLN A 1 194 ? -12.231 9.658 29.133 1.00 90.19 194 GLN A CA 1
ATOM 1588 C C . GLN A 1 194 ? -12.748 9.619 27.693 1.00 90.19 194 GLN A C 1
ATOM 1590 O O . GLN A 1 194 ? -12.419 8.682 26.966 1.00 90.19 194 GLN A O 1
ATOM 1595 N N . LEU A 1 195 ? -13.476 10.648 27.248 1.00 91.88 195 LEU A N 1
ATOM 1596 C CA . LEU A 1 195 ? -13.940 10.755 25.863 1.00 91.88 195 LEU A CA 1
ATOM 1597 C C . LEU A 1 195 ? -12.766 10.829 24.877 1.00 91.88 195 LEU A C 1
ATOM 1599 O O . LEU A 1 195 ? -12.747 10.098 23.887 1.00 91.88 195 LEU A O 1
ATOM 1603 N N . ILE A 1 196 ? -11.735 11.622 25.179 1.00 91.31 196 ILE A N 1
ATOM 1604 C CA . ILE A 1 196 ? -10.509 11.691 24.367 1.00 91.31 196 ILE A CA 1
ATOM 1605 C C . ILE A 1 196 ? -9.829 10.314 24.269 1.00 91.31 196 ILE A C 1
ATOM 1607 O O . ILE A 1 196 ? -9.342 9.932 23.206 1.00 91.31 196 ILE A O 1
ATOM 1611 N N . ARG A 1 197 ? -9.827 9.534 25.356 1.00 91.38 197 ARG A N 1
ATOM 1612 C CA . ARG A 1 197 ? -9.267 8.170 25.390 1.00 91.38 197 ARG A CA 1
ATOM 1613 C C . ARG A 1 197 ? -10.172 7.106 24.763 1.00 91.38 197 ARG A C 1
ATOM 1615 O O . ARG A 1 197 ? -9.708 5.996 24.511 1.00 91.38 197 ARG A O 1
ATOM 1622 N N . LYS A 1 198 ? -11.444 7.417 24.517 1.00 90.88 198 LYS A N 1
ATOM 1623 C CA . LYS A 1 198 ? -12.431 6.506 23.922 1.00 90.88 198 LYS A CA 1
ATOM 1624 C C . LYS A 1 198 ? -12.413 6.551 22.395 1.00 90.88 198 LYS A C 1
ATOM 1626 O O . LYS A 1 198 ? -12.688 5.534 21.761 1.00 90.88 198 LYS A O 1
ATOM 1631 N N . HIS A 1 199 ? -12.076 7.699 21.804 1.00 91.06 199 HIS A N 1
ATOM 1632 C CA . HIS A 1 199 ? -12.153 7.908 20.356 1.00 91.06 199 HIS A CA 1
ATOM 1633 C C . HIS A 1 199 ? -10.769 7.921 19.682 1.00 91.06 199 HIS A C 1
ATOM 1635 O O . HIS A 1 199 ? -9.843 8.564 20.174 1.00 91.06 199 HIS A O 1
ATOM 1641 N N . PRO A 1 200 ? -10.599 7.270 18.513 1.00 91.38 200 PRO A N 1
ATOM 1642 C CA . PRO A 1 200 ? -9.327 7.230 17.789 1.00 91.38 200 PRO A CA 1
ATOM 1643 C C . PRO A 1 200 ? -9.090 8.517 16.977 1.00 91.38 200 PRO A C 1
ATOM 1645 O O . PRO A 1 200 ? -9.019 8.481 15.745 1.00 91.38 200 PRO A O 1
ATOM 1648 N N . LEU A 1 201 ? -9.014 9.674 17.632 1.00 91.19 201 LEU A N 1
ATOM 1649 C CA . LEU A 1 201 ? -8.854 10.980 16.981 1.00 91.19 201 LEU A CA 1
ATOM 1650 C C . LEU A 1 201 ? -7.390 11.412 16.858 1.00 91.19 201 LEU A C 1
ATOM 1652 O O . LEU A 1 201 ? -6.539 11.037 17.664 1.00 91.19 201 LEU A O 1
ATOM 1656 N N . PHE A 1 202 ? -7.091 12.199 15.823 1.00 90.50 202 PHE A N 1
ATOM 1657 C CA . PHE A 1 202 ? -5.821 12.923 15.750 1.00 90.50 202 PHE A CA 1
ATOM 1658 C C . PHE A 1 202 ? -5.858 14.160 16.657 1.00 90.50 202 PHE A C 1
ATOM 1660 O O . PHE A 1 202 ? -6.920 14.712 16.920 1.00 90.50 202 PHE A O 1
ATOM 1667 N N . GLU A 1 203 ? -4.686 14.631 17.082 1.00 89.94 203 GLU A N 1
ATOM 1668 C CA . GLU A 1 203 ? -4.544 15.827 17.926 1.00 89.94 203 GLU A CA 1
ATOM 1669 C C . GLU A 1 203 ? -5.268 17.055 17.340 1.00 89.94 203 GLU A C 1
ATOM 1671 O O . GLU A 1 203 ? -6.034 17.721 18.030 1.00 89.94 203 GLU A O 1
ATOM 1676 N N . GLU A 1 204 ? -5.072 17.314 16.044 1.00 88.12 204 GLU A N 1
ATOM 1677 C CA . GLU A 1 204 ? -5.734 18.404 15.314 1.00 88.12 204 GLU A CA 1
ATOM 1678 C C . GLU A 1 204 ? -7.258 18.277 15.344 1.00 88.12 204 GLU A C 1
ATOM 1680 O O . GLU A 1 204 ? -7.950 19.263 15.555 1.00 88.12 204 GLU A O 1
ATOM 1685 N N . GLU A 1 205 ? -7.776 17.057 15.198 1.00 90.00 205 GLU A N 1
ATOM 1686 C CA . GLU A 1 205 ? -9.215 16.807 15.161 1.00 90.00 205 GLU A CA 1
ATOM 1687 C C . GLU A 1 205 ? -9.878 17.038 16.519 1.00 90.00 205 GLU A C 1
ATOM 1689 O O . GLU A 1 205 ? -11.005 17.527 16.570 1.00 90.00 205 GLU A O 1
ATOM 1694 N N . ILE A 1 206 ? -9.184 16.679 17.606 1.00 91.25 206 ILE A N 1
ATOM 1695 C CA . ILE A 1 206 ? -9.641 16.948 18.972 1.00 91.25 206 ILE A CA 1
ATOM 1696 C C . ILE A 1 206 ? -9.618 18.456 19.219 1.00 91.25 206 ILE A C 1
ATOM 1698 O O . ILE A 1 206 ? -10.588 19.000 19.737 1.00 91.25 206 ILE A O 1
ATOM 1702 N N . ARG A 1 207 ? -8.539 19.138 18.815 1.00 90.75 207 ARG A N 1
ATOM 1703 C CA . ARG A 1 207 ? -8.393 20.586 18.995 1.00 90.75 207 ARG A CA 1
ATOM 1704 C C . ARG A 1 207 ? -9.484 21.362 18.261 1.00 90.75 207 ARG A C 1
ATOM 1706 O O . ARG A 1 207 ? -10.151 22.168 18.890 1.00 90.75 207 ARG A O 1
ATOM 1713 N N . GLU A 1 208 ? -9.722 21.055 16.987 1.00 90.94 208 GLU A N 1
ATOM 1714 C CA . GLU A 1 208 ? -10.789 21.678 16.191 1.00 90.94 208 GLU A CA 1
ATOM 1715 C C . GLU A 1 208 ? -12.178 21.471 16.812 1.00 90.94 208 GLU A C 1
ATOM 1717 O O . GLU A 1 208 ? -12.995 22.393 16.829 1.00 90.94 208 GLU A O 1
ATOM 1722 N N . ALA A 1 209 ? -12.457 20.274 17.341 1.00 91.69 209 ALA A N 1
ATOM 1723 C CA . ALA A 1 209 ? -13.719 20.003 18.020 1.00 91.69 209 ALA A CA 1
ATOM 1724 C C . ALA A 1 209 ? -13.847 20.817 19.319 1.00 91.69 209 ALA A C 1
ATOM 1726 O O . ALA A 1 209 ? -14.884 21.438 19.542 1.00 91.69 209 ALA A O 1
ATOM 1727 N N . LEU A 1 210 ? -12.797 20.863 20.148 1.00 92.12 210 LEU A N 1
ATOM 1728 C CA . LEU A 1 210 ? -12.777 21.650 21.387 1.00 92.12 210 LEU A CA 1
ATOM 1729 C C . LEU A 1 210 ? -12.880 23.161 21.119 1.00 92.12 210 LEU A C 1
ATOM 1731 O O . LEU A 1 210 ? -13.615 23.842 21.827 1.00 92.12 210 LEU A O 1
ATOM 1735 N N . ASP A 1 211 ? -12.224 23.672 20.072 1.00 91.38 211 ASP A N 1
ATOM 1736 C CA . ASP A 1 211 ? -12.348 25.065 19.617 1.00 91.38 211 ASP A CA 1
ATOM 1737 C C . ASP A 1 211 ? -13.790 25.413 19.260 1.00 91.38 211 ASP A C 1
ATOM 1739 O O . ASP A 1 211 ? -14.311 26.464 19.641 1.00 91.38 211 ASP A O 1
ATOM 1743 N N . ARG A 1 212 ? -14.456 24.508 18.536 1.00 91.69 212 ARG A N 1
ATOM 1744 C CA . ARG A 1 212 ? -15.854 24.687 18.157 1.00 91.69 212 ARG A CA 1
ATOM 1745 C C . ARG A 1 212 ? -16.773 24.669 19.378 1.00 91.69 212 ARG A C 1
ATOM 1747 O O . ARG A 1 212 ? -17.647 25.524 19.469 1.00 91.69 212 ARG A O 1
ATOM 1754 N N . ILE A 1 213 ? -16.550 23.744 20.311 1.00 91.12 213 ILE A N 1
ATOM 1755 C CA . ILE A 1 213 ? -17.314 23.639 21.562 1.00 91.12 213 ILE A CA 1
ATOM 1756 C C . ILE A 1 213 ? -17.152 24.904 22.406 1.00 91.12 213 ILE A C 1
ATOM 1758 O O . ILE A 1 213 ? -18.143 25.437 22.893 1.00 91.12 213 ILE A O 1
ATOM 1762 N N . GLU A 1 214 ? -15.930 25.418 22.556 1.00 91.00 214 GLU A N 1
ATOM 1763 C CA . GLU A 1 214 ? -15.676 26.650 23.307 1.00 91.00 214 GLU A CA 1
ATOM 1764 C C . GLU A 1 214 ? -16.367 27.856 22.655 1.00 91.00 214 GLU A C 1
ATOM 1766 O O . GLU A 1 214 ? -17.012 28.650 23.342 1.00 91.00 214 GLU A O 1
ATOM 1771 N N . ALA A 1 215 ? -16.280 27.986 21.328 1.00 90.38 215 ALA A N 1
ATOM 1772 C CA . ALA A 1 215 ? -16.948 29.058 20.595 1.00 90.38 215 ALA A CA 1
ATOM 1773 C C . ALA A 1 215 ? -18.478 29.004 20.751 1.00 90.38 215 ALA A C 1
ATOM 1775 O O . ALA A 1 215 ? -19.103 30.037 20.994 1.00 90.38 215 ALA A O 1
ATOM 1776 N N . GLU A 1 216 ? -19.080 27.816 20.645 1.00 90.44 216 GLU A N 1
ATOM 1777 C CA . GLU A 1 216 ? -20.524 27.635 20.822 1.00 90.44 216 GLU A CA 1
ATOM 1778 C C . GLU A 1 216 ? -20.962 27.844 22.277 1.00 90.44 216 GLU A C 1
ATOM 1780 O O . GLU A 1 216 ? -21.958 28.523 22.513 1.00 90.44 216 GLU A O 1
ATOM 1785 N N . ALA A 1 217 ? -20.196 27.361 23.259 1.00 87.62 217 ALA A N 1
ATOM 1786 C CA . ALA A 1 217 ? -20.481 27.592 24.674 1.00 87.62 217 ALA A CA 1
ATOM 1787 C C . ALA A 1 217 ? -20.452 29.090 25.021 1.00 87.62 217 ALA A C 1
ATOM 1789 O O . ALA A 1 217 ? -21.353 29.582 25.699 1.00 87.62 217 ALA A O 1
ATOM 1790 N N . ASN A 1 218 ? -19.461 29.833 24.513 1.00 89.81 218 ASN A N 1
ATOM 1791 C CA . ASN A 1 218 ? -19.391 31.287 24.680 1.00 89.81 218 ASN A CA 1
ATOM 1792 C C . ASN A 1 218 ? -20.586 32.000 24.025 1.00 89.81 218 ASN A C 1
ATOM 1794 O O . ASN A 1 218 ? -21.127 32.941 24.604 1.00 89.81 218 ASN A O 1
ATOM 1798 N N . ALA A 1 219 ? -21.007 31.560 22.835 1.00 89.25 219 ALA A N 1
ATOM 1799 C CA . ALA A 1 219 ? -22.155 32.138 22.140 1.00 89.25 219 ALA A CA 1
ATOM 1800 C C . ALA A 1 219 ? -23.472 31.887 22.895 1.00 89.25 219 ALA A C 1
ATOM 1802 O O . ALA A 1 219 ? -24.250 32.819 23.071 1.00 89.25 219 ALA A O 1
ATOM 1803 N N . LEU A 1 220 ? -23.691 30.664 23.390 1.00 87.44 220 LEU A N 1
ATOM 1804 C CA . LEU A 1 220 ? -24.891 30.296 24.150 1.00 87.44 220 LEU A CA 1
ATOM 1805 C C . LEU A 1 220 ? -24.973 31.008 25.505 1.00 87.44 220 LEU A C 1
ATOM 1807 O O . LEU A 1 220 ? -26.055 31.418 25.910 1.00 87.44 220 LEU A O 1
ATOM 1811 N N . GLN A 1 221 ? -23.845 31.184 26.199 1.00 87.50 221 GLN A N 1
ATOM 1812 C CA . GLN A 1 221 ? -23.816 31.920 27.467 1.00 87.50 221 GLN A CA 1
ATOM 1813 C C . GLN A 1 221 ? -24.065 33.426 27.271 1.00 87.50 221 GLN A C 1
ATOM 1815 O O . GLN A 1 221 ? -24.624 34.090 28.144 1.00 87.50 221 GLN A O 1
ATOM 1820 N N . GLY A 1 222 ? -23.641 33.970 26.125 1.00 85.81 222 GLY A N 1
ATOM 1821 C CA . GLY A 1 222 ? -23.867 35.365 25.752 1.00 85.81 222 GLY A CA 1
ATOM 1822 C C . GLY A 1 222 ? -25.294 35.676 25.292 1.00 85.81 222 GLY A C 1
ATOM 1823 O O . GLY A 1 222 ? -25.650 36.853 25.231 1.00 85.81 222 GLY A O 1
ATOM 1824 N N . ASP A 1 223 ? -26.101 34.658 24.979 1.00 87.75 223 ASP A N 1
ATOM 1825 C CA . ASP A 1 223 ? -27.496 34.817 24.566 1.00 87.75 223 ASP A CA 1
ATOM 1826 C C . ASP A 1 223 ? -28.412 34.942 25.802 1.00 87.75 223 ASP A C 1
ATOM 1828 O O . ASP A 1 223 ? -28.520 33.982 26.574 1.00 87.75 223 ASP A O 1
ATOM 1832 N N . PRO A 1 224 ? -29.068 36.100 26.017 1.00 81.25 224 PRO A N 1
ATOM 1833 C CA . PRO A 1 224 ? -29.878 36.357 27.206 1.00 81.25 224 PRO A CA 1
ATOM 1834 C C . PRO A 1 224 ? -31.115 35.454 27.334 1.00 81.25 224 PRO A C 1
ATOM 1836 O O . PRO A 1 224 ? -31.616 35.311 28.447 1.00 81.25 224 PRO A O 1
ATOM 1839 N N . ASP A 1 225 ? -31.595 34.844 26.245 1.00 80.69 225 ASP A N 1
ATOM 1840 C CA . ASP A 1 225 ? -32.804 34.007 26.257 1.00 80.69 225 ASP A CA 1
ATOM 1841 C C . ASP A 1 225 ? -32.509 32.526 26.556 1.00 80.69 225 ASP A C 1
ATOM 1843 O O . ASP A 1 225 ? -33.410 31.786 26.957 1.00 80.69 225 ASP A O 1
ATOM 1847 N N . VAL A 1 226 ? -31.261 32.076 26.368 1.00 80.44 226 VAL A N 1
ATOM 1848 C CA . VAL A 1 226 ? -30.877 30.662 26.532 1.00 80.44 226 VAL A CA 1
ATOM 1849 C C . VAL A 1 226 ? -30.100 30.421 27.824 1.00 80.44 226 VAL A C 1
ATOM 1851 O O . VAL A 1 226 ? -30.430 29.464 28.520 1.00 80.44 226 VAL A O 1
ATOM 1854 N N . GLN A 1 227 ? -29.075 31.247 28.108 1.00 79.06 227 GLN A N 1
ATOM 1855 C CA . GLN A 1 227 ? -28.117 31.143 29.231 1.00 79.06 227 GLN A CA 1
ATOM 1856 C C . GLN A 1 227 ? -28.119 29.780 29.953 1.00 79.06 227 GLN A C 1
ATOM 1858 O O . GLN A 1 227 ? -28.654 29.654 31.058 1.00 79.06 227 GLN A O 1
ATOM 1863 N N . PRO A 1 228 ? -27.542 28.736 29.332 1.00 77.44 228 PRO A N 1
ATOM 1864 C CA . PRO A 1 228 ? -27.764 27.361 29.771 1.00 77.44 228 PRO A CA 1
ATOM 1865 C C . PRO A 1 228 ? -27.050 27.006 31.084 1.00 77.44 228 PRO A C 1
ATOM 1867 O O . PRO A 1 228 ? -27.389 25.998 31.701 1.00 77.44 228 PRO A O 1
ATOM 1870 N N . TRP A 1 229 ? -26.083 27.817 31.525 1.00 85.00 229 TRP A N 1
ATOM 1871 C CA . TRP A 1 229 ? -25.304 27.588 32.741 1.00 85.00 229 TRP A CA 1
ATOM 1872 C C . TRP A 1 229 ? -25.309 28.815 33.659 1.00 85.00 229 TRP A C 1
ATOM 1874 O O . TRP A 1 229 ? -25.283 29.961 33.206 1.00 85.00 229 TRP A O 1
ATOM 1884 N N . SER A 1 230 ? -25.246 28.582 34.973 1.00 85.44 230 SER A N 1
ATOM 1885 C CA . SER A 1 230 ? -24.871 29.632 35.929 1.00 85.44 230 SER A CA 1
ATOM 1886 C C . SER A 1 230 ? -23.417 30.074 35.712 1.00 85.44 230 SER A C 1
ATOM 1888 O O . SER A 1 230 ? -22.599 29.314 35.196 1.00 85.44 230 SER A O 1
ATOM 1890 N N . GLU A 1 231 ? -23.051 31.274 36.170 1.00 85.44 231 GLU A N 1
ATOM 1891 C CA . GLU A 1 231 ? -21.683 31.808 36.029 1.00 85.44 231 GLU A CA 1
ATOM 1892 C C . GLU A 1 231 ? -20.608 30.846 36.577 1.00 85.44 231 GLU A C 1
ATOM 1894 O O . GLU A 1 231 ? -19.537 30.675 35.995 1.00 85.44 231 GLU A O 1
ATOM 1899 N N . GLN A 1 232 ? -20.907 30.156 37.682 1.00 84.81 232 GLN A N 1
ATOM 1900 C CA . GLN A 1 232 ? -20.000 29.172 38.271 1.00 84.81 232 GLN A CA 1
ATOM 1901 C C . GLN A 1 232 ? -19.881 27.907 37.409 1.00 84.81 232 GLN A C 1
ATOM 1903 O O . GLN A 1 232 ? -18.773 27.419 37.196 1.00 84.81 232 GLN A O 1
ATOM 1908 N N . GLN A 1 233 ? -20.994 27.396 36.879 1.00 84.31 233 GLN A N 1
ATOM 1909 C CA . GLN A 1 233 ? -20.999 26.245 35.972 1.00 84.31 233 GLN A CA 1
ATOM 1910 C C . GLN A 1 233 ? -20.267 26.557 34.662 1.00 84.31 233 GLN A C 1
ATOM 1912 O O . GLN A 1 233 ? -19.443 25.763 34.215 1.00 84.31 233 GLN A O 1
ATOM 1917 N N . PHE A 1 234 ? -20.488 27.741 34.090 1.00 87.00 234 PHE A N 1
ATOM 1918 C CA . PHE A 1 234 ? -19.825 28.175 32.864 1.00 87.00 234 PHE A CA 1
ATOM 1919 C C . PHE A 1 234 ? -18.303 28.274 33.027 1.00 87.00 234 PHE A C 1
ATOM 1921 O O . PHE A 1 234 ? -17.547 27.821 32.164 1.00 87.00 234 PHE A O 1
ATOM 1928 N N . ARG A 1 235 ? -17.830 28.789 34.171 1.00 86.88 235 ARG A N 1
ATOM 1929 C CA . ARG A 1 235 ? -16.399 28.785 34.505 1.00 86.88 235 ARG A CA 1
ATOM 1930 C C . ARG A 1 235 ? -15.817 27.373 34.547 1.00 86.88 235 ARG A C 1
ATOM 1932 O O . ARG A 1 235 ? -14.759 27.153 33.966 1.00 86.88 235 ARG A O 1
ATOM 1939 N N . ILE A 1 236 ? -16.519 26.422 35.167 1.00 86.75 236 ILE A N 1
ATOM 1940 C CA . ILE A 1 236 ? -16.084 25.016 35.228 1.00 86.75 236 ILE A CA 1
ATOM 1941 C C . ILE A 1 236 ? -15.988 24.417 33.819 1.00 86.75 236 ILE A C 1
ATOM 1943 O O . ILE A 1 236 ? -15.005 23.745 33.512 1.00 86.75 236 ILE A O 1
ATOM 1947 N N . VAL A 1 237 ? -16.965 24.683 32.944 1.00 86.94 237 VAL A N 1
ATOM 1948 C CA . VAL A 1 237 ? -16.949 24.211 31.548 1.00 86.94 237 VAL A CA 1
ATOM 1949 C C . VAL A 1 237 ? -15.739 24.759 30.796 1.00 86.94 237 VAL A C 1
ATOM 1951 O O . VAL A 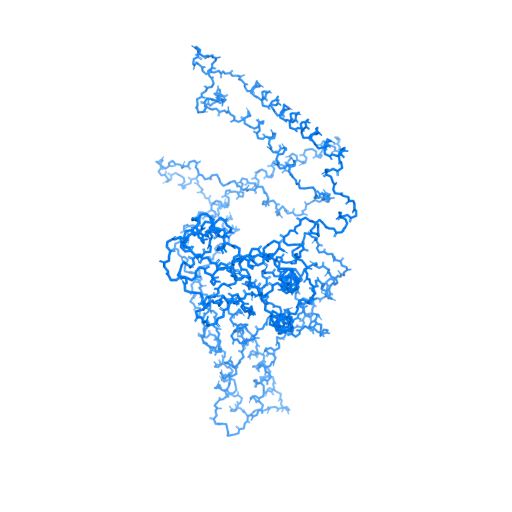1 237 ? -14.999 23.991 30.178 1.00 86.94 237 VAL A O 1
ATOM 1954 N N . ARG A 1 238 ? -15.487 26.071 30.881 1.00 90.19 238 ARG A N 1
ATOM 1955 C CA . ARG A 1 238 ? -14.333 26.699 30.221 1.00 90.19 238 ARG A CA 1
ATOM 1956 C C . ARG A 1 238 ? -13.004 26.155 30.734 1.00 90.19 238 ARG A C 1
ATOM 1958 O O . ARG A 1 238 ? -12.135 25.817 29.933 1.00 90.19 238 ARG A O 1
ATOM 1965 N N . GLU A 1 239 ? -12.858 26.030 32.051 1.00 89.81 239 GLU A N 1
ATOM 1966 C CA . GLU A 1 239 ? -11.660 25.457 32.672 1.00 89.81 239 GLU A CA 1
ATOM 1967 C C . GLU A 1 239 ? -11.459 23.991 32.243 1.00 89.81 239 GLU A C 1
ATOM 1969 O O . GLU A 1 239 ? -10.340 23.588 31.927 1.00 89.81 239 GLU A O 1
ATOM 1974 N N . ALA A 1 240 ? -12.529 23.195 32.148 1.00 89.56 240 ALA A N 1
ATOM 1975 C CA . ALA A 1 240 ? -12.451 21.804 31.707 1.00 89.56 240 ALA A CA 1
ATOM 1976 C C . ALA A 1 240 ? -12.029 21.661 30.233 1.00 89.56 240 ALA A C 1
ATOM 1978 O O . ALA A 1 240 ? -11.188 20.813 29.922 1.00 89.56 240 ALA A O 1
ATOM 1979 N N . VAL A 1 241 ? -12.573 22.490 29.334 1.00 90.38 241 VAL A N 1
ATOM 1980 C CA . VAL A 1 241 ? -12.200 22.501 27.907 1.00 90.38 241 VAL A CA 1
ATOM 1981 C C . VAL A 1 241 ? -10.745 22.942 27.725 1.00 90.38 241 VAL A C 1
ATOM 1983 O O . VAL A 1 241 ? -10.002 22.324 26.960 1.00 90.38 241 VAL A O 1
ATOM 1986 N N . GLU A 1 242 ? -10.300 23.947 28.479 1.00 90.50 242 GLU A N 1
ATOM 1987 C CA . GLU A 1 242 ? -8.914 24.413 28.441 1.00 90.50 242 GLU A CA 1
ATOM 1988 C C . GLU A 1 242 ? -7.937 23.353 28.980 1.00 90.50 242 GLU A C 1
ATOM 1990 O O . GLU A 1 242 ? -6.910 23.076 28.360 1.00 90.50 242 GLU A O 1
ATOM 1995 N N . LEU A 1 243 ? -8.281 22.661 30.071 1.00 90.88 243 LEU A N 1
ATOM 1996 C CA . LEU A 1 243 ? -7.491 21.528 30.570 1.00 90.88 243 LEU A CA 1
ATOM 1997 C C . LEU A 1 243 ? -7.412 20.382 29.547 1.00 90.88 243 LEU A C 1
ATOM 1999 O O . LEU A 1 243 ? -6.349 19.781 29.374 1.00 90.88 243 LEU A O 1
ATOM 2003 N N . ALA A 1 244 ? -8.504 20.095 28.831 1.00 89.44 244 ALA A N 1
ATOM 2004 C CA . ALA A 1 244 ? -8.522 19.126 27.733 1.00 89.44 244 ALA A CA 1
ATOM 2005 C C . ALA A 1 244 ? -7.578 19.530 26.588 1.00 89.44 244 ALA A C 1
ATOM 2007 O O . ALA A 1 244 ? -6.789 18.708 26.110 1.00 89.44 244 ALA A O 1
ATOM 2008 N N . ARG A 1 245 ? -7.589 20.808 26.199 1.00 90.19 245 ARG A N 1
ATOM 2009 C CA . ARG A 1 245 ? -6.696 21.382 25.180 1.00 90.19 245 ARG A CA 1
ATOM 2010 C C . ARG A 1 245 ? -5.226 21.282 25.591 1.00 90.19 245 ARG A C 1
ATOM 2012 O O . ARG A 1 245 ? -4.381 20.872 24.786 1.00 90.19 245 ARG A O 1
ATOM 2019 N N . GLN A 1 246 ? -4.918 21.613 26.843 1.00 88.69 246 GLN A N 1
ATOM 2020 C CA . GLN A 1 246 ? -3.566 21.527 27.393 1.00 88.69 246 GLN A CA 1
ATOM 2021 C C . GLN A 1 246 ? -3.075 20.083 27.461 1.00 88.69 246 GLN A C 1
ATOM 2023 O O . GLN A 1 246 ? -1.944 19.815 27.067 1.00 88.69 246 GLN A O 1
ATOM 2028 N N . PHE A 1 247 ? -3.922 19.140 27.876 1.00 87.19 247 PHE A N 1
ATOM 2029 C CA . PHE A 1 247 ? -3.591 17.713 27.898 1.00 87.19 247 PHE A CA 1
ATOM 2030 C C . PHE A 1 247 ? -3.203 17.183 26.509 1.00 87.19 247 PHE A C 1
ATOM 2032 O O . PHE A 1 247 ? -2.186 16.503 26.358 1.00 87.19 247 PHE A O 1
ATOM 2039 N N . VAL A 1 248 ? -3.985 17.529 25.484 1.00 86.62 248 VAL A N 1
ATOM 2040 C CA . VAL A 1 248 ? -3.745 17.123 24.090 1.00 86.62 248 VAL A CA 1
ATOM 2041 C C . VAL A 1 248 ? -2.462 17.753 23.540 1.00 86.62 248 VAL A C 1
ATOM 2043 O O . VAL A 1 248 ? -1.668 17.075 22.883 1.00 86.62 248 VAL A O 1
ATOM 2046 N N . SER A 1 249 ? -2.230 19.027 23.861 1.00 82.50 249 SER A N 1
ATOM 2047 C CA . SER A 1 249 ? -1.047 19.764 23.410 1.00 82.50 249 SER A CA 1
ATOM 2048 C C . SER A 1 249 ? 0.223 19.265 24.104 1.00 82.50 249 SER A C 1
ATOM 2050 O O . SER A 1 249 ? 1.195 18.960 23.425 1.00 82.50 249 SER A O 1
ATOM 2052 N N . ALA A 1 250 ? 0.202 19.081 25.430 1.00 77.00 250 ALA A N 1
ATOM 2053 C CA . ALA A 1 250 ? 1.323 18.571 26.229 1.00 77.00 250 ALA A CA 1
ATOM 2054 C C . ALA A 1 250 ? 1.750 17.152 25.830 1.00 77.00 250 ALA A C 1
ATOM 2056 O O . ALA A 1 250 ? 2.925 16.803 25.923 1.00 77.00 250 ALA A O 1
ATOM 2057 N N . ALA A 1 251 ? 0.809 16.338 25.348 1.00 66.69 251 ALA A N 1
ATOM 2058 C CA . ALA A 1 251 ? 1.105 15.031 24.777 1.00 66.69 251 ALA A CA 1
ATOM 2059 C C . ALA A 1 251 ? 1.901 15.104 23.457 1.00 66.69 251 ALA A C 1
ATOM 2061 O O . ALA A 1 251 ? 2.434 14.080 23.025 1.00 66.69 251 ALA A O 1
ATOM 2062 N N . THR A 1 252 ? 1.984 16.285 22.830 1.00 65.25 252 THR A N 1
ATOM 2063 C CA . THR A 1 252 ? 2.499 16.470 21.465 1.00 65.25 252 THR A CA 1
ATOM 2064 C C . THR A 1 252 ? 3.609 17.544 21.339 1.00 65.25 252 THR A C 1
ATOM 2066 O O . THR A 1 252 ? 4.284 17.594 20.308 1.00 65.25 252 THR A O 1
ATOM 2069 N N . THR A 1 253 ? 3.881 18.367 22.366 1.00 57.97 253 THR A N 1
ATOM 2070 C CA . THR A 1 253 ? 4.913 19.442 22.366 1.00 57.97 253 THR A CA 1
ATOM 2071 C C . THR A 1 253 ? 6.340 18.865 22.256 1.00 57.97 253 THR A C 1
ATOM 2073 O O . THR A 1 253 ? 6.735 18.037 23.072 1.00 57.97 253 THR A O 1
ATOM 2076 N N . GLN A 1 254 ? 7.108 19.072 21.173 1.00 56.44 254 GLN A N 1
ATOM 2077 C CA . GLN A 1 254 ? 7.831 20.258 20.653 1.00 56.44 254 GLN A CA 1
ATOM 2078 C C . GLN A 1 254 ? 8.997 20.749 21.532 1.00 56.44 254 GLN A C 1
ATOM 2080 O O . GLN A 1 254 ? 8.796 21.406 22.546 1.00 56.44 254 GLN A O 1
ATOM 2085 N N . GLY A 1 255 ? 10.226 20.482 21.077 1.00 43.41 255 GLY A N 1
ATOM 2086 C CA . GLY A 1 255 ? 11.403 21.286 21.396 1.00 43.41 255 GLY A CA 1
ATOM 2087 C C . GLY A 1 255 ? 11.784 22.075 20.148 1.00 43.41 255 GLY A C 1
ATOM 2088 O O . GLY A 1 255 ? 12.166 21.474 19.148 1.00 43.41 255 GLY A O 1
ATOM 2089 N N . THR A 1 256 ? 11.628 23.394 20.197 1.00 42.00 256 THR A N 1
ATOM 2090 C CA . THR A 1 256 ? 11.927 24.328 19.107 1.00 42.00 256 THR A CA 1
ATOM 2091 C C . THR A 1 256 ? 13.244 25.046 19.386 1.00 42.00 256 THR A C 1
ATOM 2093 O O . THR A 1 256 ? 13.395 25.717 20.404 1.00 42.00 256 THR A O 1
ATOM 2096 N N . VAL A 1 257 ? 14.173 24.974 18.433 1.00 40.72 257 VAL A N 1
ATOM 2097 C CA . VAL A 1 257 ? 15.099 26.073 18.135 1.00 40.72 257 VAL A CA 1
ATOM 2098 C C . VAL A 1 257 ? 14.985 26.304 16.638 1.00 40.72 257 VAL A C 1
ATOM 2100 O O . VAL A 1 257 ? 15.527 25.558 15.825 1.00 40.72 257 VAL A O 1
ATOM 2103 N N . THR A 1 258 ? 14.225 27.327 16.267 1.00 39.72 258 THR A N 1
ATOM 2104 C CA . THR A 1 258 ? 14.147 27.812 14.894 1.00 39.72 258 THR A CA 1
ATOM 2105 C C . THR A 1 258 ? 15.475 28.459 14.530 1.00 39.72 258 THR A C 1
ATOM 2107 O O . THR A 1 258 ? 15.775 29.566 14.971 1.00 39.72 258 THR A O 1
ATOM 2110 N N . THR A 1 259 ? 16.265 27.789 13.698 1.00 44.44 259 THR A N 1
ATOM 2111 C CA . THR A 1 259 ? 17.113 28.509 12.746 1.00 44.44 259 THR A CA 1
ATOM 2112 C C . THR A 1 259 ? 16.328 28.559 11.446 1.00 44.44 259 THR A C 1
ATOM 2114 O O . THR A 1 259 ? 15.921 27.521 10.924 1.00 44.44 259 THR A O 1
ATOM 2117 N N . GLU A 1 260 ? 16.023 29.764 10.967 1.00 47.47 260 GLU A N 1
ATOM 2118 C CA . GLU A 1 260 ? 15.395 29.951 9.662 1.00 47.47 260 GLU A CA 1
ATOM 2119 C C . GLU A 1 260 ? 16.252 29.233 8.616 1.00 47.47 260 GLU A C 1
ATOM 2121 O O . GLU A 1 260 ? 17.393 29.610 8.340 1.00 47.47 260 GLU A O 1
ATOM 2126 N N . ALA A 1 261 ? 15.738 28.128 8.080 1.00 56.56 261 ALA A N 1
ATOM 2127 C CA . ALA A 1 261 ? 16.435 27.397 7.043 1.0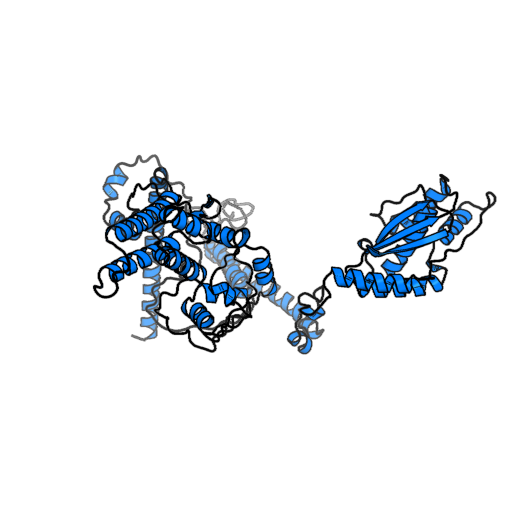0 56.56 261 ALA A CA 1
ATOM 2128 C C . ALA A 1 261 ? 16.445 28.278 5.788 1.00 56.56 261 ALA A C 1
ATOM 2130 O O . ALA A 1 261 ? 15.406 28.467 5.155 1.00 56.56 261 ALA A O 1
ATOM 2131 N N . MET A 1 262 ? 17.617 28.820 5.443 1.00 69.75 262 MET A N 1
ATOM 2132 C CA . MET A 1 262 ? 17.816 29.598 4.219 1.00 69.75 262 MET A CA 1
ATOM 2133 C C . MET A 1 262 ? 17.237 28.824 3.029 1.00 69.75 262 MET A C 1
ATOM 2135 O O . MET A 1 262 ? 17.497 27.633 2.871 1.00 69.75 262 MET A O 1
ATOM 2139 N N . THR A 1 263 ? 16.413 29.459 2.199 1.00 73.88 263 THR A N 1
ATOM 2140 C CA . THR A 1 263 ? 15.876 28.801 1.001 1.00 73.88 263 THR A CA 1
ATOM 2141 C C . THR A 1 263 ? 16.940 28.785 -0.095 1.00 73.88 263 THR A C 1
ATOM 2143 O O . THR A 1 263 ? 17.811 29.649 -0.134 1.00 73.88 263 THR A O 1
ATOM 2146 N N . ARG A 1 264 ? 16.869 27.838 -1.041 1.00 72.50 264 ARG A N 1
ATOM 2147 C CA . ARG A 1 264 ? 17.804 27.807 -2.186 1.00 72.50 264 ARG A CA 1
ATOM 2148 C C . ARG A 1 264 ? 17.771 29.109 -2.995 1.00 72.50 264 ARG A C 1
ATOM 2150 O O . ARG A 1 264 ? 18.799 29.519 -3.520 1.00 72.50 264 ARG A O 1
ATOM 2157 N N . GLN A 1 265 ? 16.602 29.742 -3.102 1.00 71.56 265 GLN A N 1
ATOM 2158 C CA . GLN A 1 265 ? 16.449 31.010 -3.814 1.00 71.56 265 GLN A CA 1
ATOM 2159 C C . GLN A 1 265 ? 17.150 32.148 -3.064 1.00 71.56 265 GLN A C 1
ATOM 2161 O O . GLN A 1 265 ? 17.982 32.823 -3.655 1.00 71.56 265 GLN A O 1
ATOM 2166 N N . SER A 1 266 ? 16.935 32.254 -1.748 1.00 75.00 266 SER A N 1
ATOM 2167 C CA . SER A 1 266 ? 17.653 33.209 -0.894 1.00 75.00 266 SER A CA 1
ATOM 2168 C C . SER A 1 266 ? 19.168 32.978 -0.909 1.00 75.00 266 SER A C 1
ATOM 2170 O O . SER A 1 266 ? 19.923 33.930 -1.066 1.00 75.00 266 SER A O 1
ATOM 2172 N N . PHE A 1 267 ? 19.621 31.721 -0.849 1.00 79.94 267 PHE A N 1
ATOM 2173 C CA . PHE A 1 267 ? 21.038 31.376 -0.978 1.00 79.94 267 PHE A CA 1
ATOM 2174 C C . PHE A 1 267 ? 21.619 31.801 -2.325 1.00 79.94 267 PHE A C 1
ATOM 2176 O O . PHE A 1 267 ? 22.735 32.307 -2.379 1.00 79.94 267 PHE A O 1
ATOM 2183 N N . ARG A 1 268 ? 20.874 31.599 -3.420 1.00 77.88 268 ARG A N 1
ATOM 2184 C CA . ARG A 1 268 ? 21.311 32.013 -4.755 1.00 77.88 268 ARG A CA 1
ATOM 2185 C C . ARG A 1 268 ? 21.498 33.524 -4.823 1.00 77.88 268 ARG A C 1
ATOM 2187 O O . ARG A 1 268 ? 22.497 33.958 -5.384 1.00 77.88 268 ARG A O 1
ATOM 2194 N N . ASP A 1 269 ? 20.582 34.290 -4.240 1.00 80.56 269 ASP A N 1
ATOM 2195 C CA . ASP A 1 269 ? 20.690 35.748 -4.187 1.00 80.56 269 ASP A CA 1
ATOM 2196 C C . ASP A 1 269 ? 21.904 36.179 -3.346 1.00 80.56 269 ASP A C 1
ATOM 2198 O O . ASP A 1 269 ? 22.690 37.009 -3.789 1.00 80.56 269 ASP A O 1
ATOM 2202 N N . THR A 1 270 ? 22.152 35.532 -2.200 1.00 80.88 270 THR A N 1
ATOM 2203 C CA . THR A 1 270 ? 23.349 35.786 -1.375 1.00 80.88 270 THR A CA 1
ATOM 2204 C C . THR A 1 270 ? 24.657 35.453 -2.099 1.00 80.88 270 THR A C 1
ATOM 2206 O O . THR A 1 270 ? 25.620 36.208 -2.020 1.00 80.88 270 THR A O 1
ATOM 2209 N N . VAL A 1 271 ? 24.706 34.326 -2.812 1.00 83.00 271 VAL A N 1
ATOM 2210 C CA . VAL A 1 271 ? 25.890 33.874 -3.563 1.00 83.00 271 VAL A CA 1
ATOM 2211 C C . VAL A 1 271 ? 26.173 34.757 -4.775 1.00 83.00 271 VAL A C 1
ATOM 2213 O O . VAL A 1 271 ? 27.334 34.934 -5.145 1.00 83.00 271 VAL A O 1
ATOM 2216 N N . LYS A 1 272 ? 25.124 35.293 -5.406 1.00 80.00 272 LYS A N 1
ATOM 2217 C CA . LYS A 1 272 ? 25.236 36.135 -6.599 1.00 80.00 272 LYS A CA 1
ATOM 2218 C C . LYS A 1 272 ? 26.016 37.420 -6.325 1.00 80.00 272 LYS A C 1
ATOM 2220 O O . LYS A 1 272 ? 26.804 37.827 -7.174 1.00 80.00 272 LYS A O 1
ATOM 2225 N N . ASP A 1 273 ? 25.817 38.004 -5.147 1.00 79.25 273 ASP A N 1
ATOM 2226 C CA . ASP A 1 273 ? 26.469 39.247 -4.727 1.00 79.25 273 ASP A CA 1
ATOM 2227 C C . ASP A 1 273 ? 27.735 38.997 -3.880 1.00 79.25 273 ASP A C 1
ATOM 2229 O O . ASP A 1 273 ? 28.324 39.930 -3.334 1.00 79.25 273 ASP A O 1
ATOM 2233 N N . TYR A 1 274 ? 28.170 37.738 -3.759 1.00 80.25 274 TYR A N 1
ATOM 2234 C CA . TYR A 1 274 ? 29.333 37.357 -2.962 1.00 80.25 274 TYR A CA 1
ATOM 2235 C C . TYR A 1 274 ? 30.646 37.625 -3.709 1.00 80.25 274 TYR A C 1
ATOM 2237 O O . TYR A 1 274 ? 30.836 37.187 -4.847 1.00 80.25 274 TYR A O 1
ATOM 2245 N N . ASP A 1 275 ? 31.586 38.307 -3.051 1.00 81.44 275 ASP A N 1
ATOM 2246 C CA . ASP A 1 275 ? 32.907 38.584 -3.615 1.00 81.44 275 ASP A CA 1
ATOM 2247 C C . ASP A 1 275 ? 33.831 37.364 -3.503 1.00 81.44 275 ASP A C 1
ATOM 2249 O O . ASP A 1 275 ? 34.568 37.174 -2.536 1.00 81.44 275 ASP A O 1
ATOM 2253 N N . TRP A 1 276 ? 33.802 36.522 -4.531 1.00 78.38 276 TRP A N 1
ATOM 2254 C CA . TRP A 1 276 ? 34.652 35.337 -4.612 1.00 78.38 276 TRP A CA 1
ATOM 2255 C C . TRP A 1 276 ? 36.146 35.664 -4.739 1.00 78.38 276 TRP A C 1
ATOM 2257 O O . TRP A 1 276 ? 36.973 34.845 -4.340 1.00 78.38 276 TRP A O 1
ATOM 2267 N N . GLN A 1 277 ? 36.516 36.830 -5.281 1.00 77.50 277 GLN A N 1
ATOM 2268 C CA . GLN A 1 277 ? 37.922 37.148 -5.554 1.00 77.50 277 GLN A CA 1
ATOM 2269 C C . GLN A 1 277 ? 38.719 37.344 -4.264 1.00 77.50 277 GLN A C 1
ATOM 2271 O O . GLN A 1 277 ? 39.830 36.826 -4.155 1.00 77.50 277 GLN A O 1
ATOM 2276 N N . SER A 1 278 ? 38.146 38.018 -3.264 1.00 77.38 278 SER A N 1
ATOM 2277 C CA . SER A 1 278 ? 38.814 38.224 -1.973 1.00 77.38 278 SER A CA 1
ATOM 2278 C C . SER A 1 278 ? 39.053 36.924 -1.201 1.00 77.38 278 SER A C 1
ATOM 2280 O O . SER A 1 278 ? 40.066 36.801 -0.517 1.00 77.38 278 SER A O 1
ATOM 2282 N N . VAL A 1 279 ? 38.175 35.928 -1.345 1.00 72.06 279 VAL A N 1
ATOM 2283 C CA . VAL A 1 279 ? 38.282 34.644 -0.633 1.00 72.06 279 VAL A CA 1
ATOM 2284 C C . VAL A 1 279 ? 39.256 33.687 -1.312 1.00 72.06 279 VAL A C 1
ATOM 2286 O O . VAL A 1 279 ? 40.035 33.024 -0.628 1.00 72.06 279 VAL A O 1
ATOM 2289 N N . VAL A 1 280 ? 39.255 33.631 -2.648 1.00 69.31 280 VAL A N 1
ATOM 2290 C CA . VAL A 1 280 ? 40.137 32.734 -3.417 1.00 69.31 280 VAL A CA 1
ATOM 2291 C C . VAL A 1 280 ? 41.614 33.037 -3.149 1.00 69.31 280 VAL A C 1
ATOM 2293 O O . VAL A 1 280 ? 42.406 32.108 -3.034 1.00 69.31 280 VAL A O 1
ATOM 2296 N N . HIS A 1 281 ? 41.983 34.309 -2.955 1.00 68.31 281 HIS A N 1
ATOM 2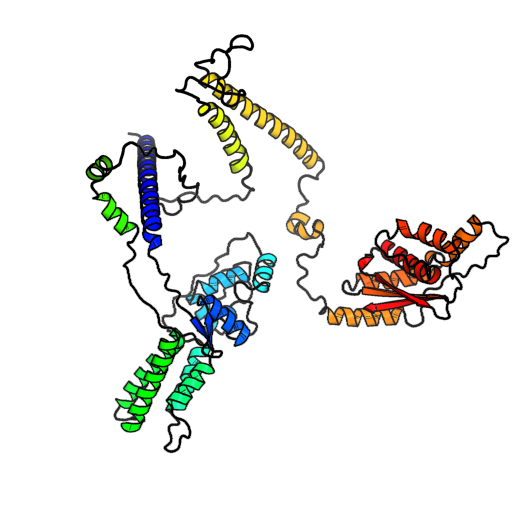297 C CA . HIS A 1 281 ? 43.353 34.701 -2.594 1.00 68.31 281 HIS A CA 1
ATOM 2298 C C . HIS A 1 281 ? 43.795 34.249 -1.192 1.00 68.31 281 HIS A C 1
ATOM 2300 O O . HIS A 1 281 ? 44.993 34.213 -0.917 1.00 68.31 281 HIS A O 1
ATOM 2306 N N . CYS A 1 282 ? 42.860 33.908 -0.302 1.00 66.62 282 CYS A N 1
ATOM 2307 C CA . CYS A 1 282 ? 43.155 33.396 1.037 1.00 66.62 282 CYS A CA 1
ATOM 2308 C C . CYS A 1 282 ? 43.231 31.860 1.093 1.00 66.62 282 CYS A C 1
ATOM 2310 O O . CYS A 1 282 ? 43.548 31.308 2.149 1.00 66.62 282 CYS A O 1
ATOM 2312 N N . CYS A 1 283 ? 42.935 31.158 -0.005 1.00 61.00 283 CYS A N 1
ATOM 2313 C CA . CYS A 1 283 ? 43.054 29.706 -0.077 1.00 61.00 283 CYS A CA 1
ATOM 2314 C C . CYS A 1 283 ? 44.511 29.303 -0.389 1.00 61.00 283 CYS A C 1
ATOM 2316 O O . CYS A 1 283 ? 45.070 29.808 -1.359 1.00 61.00 283 CYS A O 1
ATOM 2318 N N . PRO A 1 284 ? 45.137 28.398 0.390 1.00 63.38 284 PRO A N 1
ATOM 2319 C CA . PRO A 1 284 ? 46.478 27.893 0.088 1.00 63.38 284 PRO A CA 1
ATOM 2320 C C . PRO A 1 284 ? 46.515 27.174 -1.271 1.00 63.38 284 PRO A C 1
ATOM 2322 O O . PRO A 1 284 ? 45.631 26.360 -1.549 1.00 63.38 284 PRO A O 1
ATOM 2325 N N . ASP A 1 285 ? 47.562 27.412 -2.070 1.00 59.81 285 ASP A N 1
ATOM 2326 C CA . ASP A 1 285 ? 47.760 26.829 -3.415 1.00 59.81 285 ASP A CA 1
ATOM 2327 C C . ASP A 1 285 ? 47.889 25.285 -3.419 1.00 59.81 285 ASP A C 1
ATOM 2329 O O . ASP A 1 285 ? 47.883 24.640 -4.469 1.00 59.81 285 ASP A O 1
ATOM 2333 N N . ASP A 1 286 ? 47.976 24.670 -2.238 1.00 54.12 286 ASP A N 1
ATOM 2334 C CA . ASP A 1 286 ? 48.275 23.250 -2.033 1.00 54.12 286 ASP A CA 1
ATOM 2335 C C . ASP A 1 286 ? 47.055 22.329 -2.251 1.00 54.12 286 ASP A C 1
ATOM 2337 O O . ASP A 1 286 ? 47.188 21.103 -2.343 1.00 54.12 286 ASP A O 1
ATOM 2341 N N . TYR A 1 287 ? 45.843 22.892 -2.333 1.00 49.59 287 TYR A N 1
ATOM 2342 C CA . TYR A 1 287 ? 44.603 22.129 -2.495 1.00 49.59 287 TYR A CA 1
ATOM 2343 C C . TYR A 1 287 ? 44.246 21.936 -3.971 1.00 49.59 287 TYR A C 1
ATOM 2345 O O . TYR A 1 287 ? 43.461 22.676 -4.562 1.00 49.59 287 TYR A O 1
ATOM 2353 N N . VAL A 1 288 ? 44.767 20.867 -4.572 1.00 50.97 288 VAL A N 1
ATOM 2354 C CA . VAL A 1 288 ? 44.325 20.422 -5.900 1.00 50.97 288 VAL A CA 1
ATOM 2355 C C . VAL A 1 288 ? 42.894 19.879 -5.802 1.00 50.97 288 VAL A C 1
ATOM 2357 O O . VAL A 1 288 ? 42.631 18.916 -5.076 1.00 50.97 288 VAL A O 1
ATOM 2360 N N . THR A 1 289 ? 41.953 20.453 -6.558 1.00 46.75 289 THR A N 1
ATOM 2361 C CA . THR A 1 289 ? 40.608 19.882 -6.722 1.00 46.75 289 THR A CA 1
ATOM 2362 C C . THR A 1 289 ? 40.743 18.461 -7.277 1.00 46.75 289 THR A C 1
ATOM 2364 O O . THR A 1 289 ? 41.219 18.277 -8.397 1.00 46.75 289 THR A O 1
ATOM 2367 N N . ARG A 1 290 ? 40.332 17.426 -6.526 1.00 41.72 290 ARG A N 1
ATOM 2368 C CA . ARG A 1 290 ? 40.188 16.083 -7.111 1.00 41.72 290 ARG A CA 1
ATOM 2369 C C . ARG A 1 290 ? 39.179 16.188 -8.252 1.00 41.72 290 ARG A C 1
ATOM 2371 O O . ARG A 1 290 ? 38.039 16.584 -8.031 1.00 41.72 290 ARG A O 1
ATOM 2378 N N . SER A 1 291 ? 39.595 15.822 -9.459 1.00 44.78 291 SER A N 1
ATOM 2379 C CA . SER A 1 291 ? 38.858 15.936 -10.726 1.00 44.78 291 SER A CA 1
ATOM 2380 C C . SER A 1 291 ? 37.620 15.029 -10.844 1.00 44.78 291 SER A C 1
ATOM 2382 O O . SER A 1 291 ? 37.178 14.702 -11.942 1.00 44.78 291 SER A O 1
ATOM 2384 N N . SER A 1 292 ? 37.022 14.621 -9.726 1.00 44.38 292 SER A N 1
ATOM 2385 C CA . SER A 1 292 ? 35.928 13.656 -9.682 1.00 44.38 292 SER A CA 1
ATOM 2386 C C . SER A 1 292 ? 34.779 14.141 -8.800 1.00 44.38 292 SER A C 1
ATOM 2388 O O . SER A 1 292 ? 34.529 13.606 -7.722 1.00 44.38 292 SER A O 1
ATOM 2390 N N . SER A 1 293 ? 34.044 15.129 -9.292 1.00 40.66 293 SER A N 1
ATOM 2391 C CA . SER A 1 293 ? 32.624 15.296 -8.969 1.00 40.66 293 SER A CA 1
ATOM 2392 C C . SER A 1 293 ? 31.907 15.976 -10.136 1.00 40.66 293 SER A C 1
ATOM 2394 O O . SER A 1 293 ? 31.376 17.078 -10.044 1.00 40.66 293 SER A O 1
ATOM 2396 N N . LEU A 1 294 ? 31.892 15.282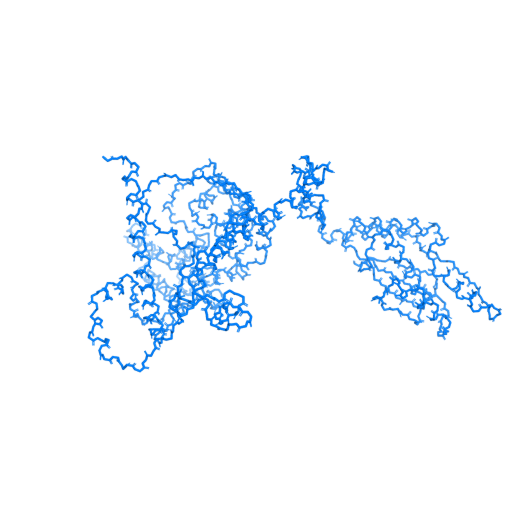 -11.277 1.00 43.25 294 LEU A N 1
ATOM 2397 C CA . LEU A 1 294 ? 30.986 15.580 -12.384 1.00 43.25 294 LEU A CA 1
ATOM 2398 C C . LEU A 1 294 ? 29.569 15.185 -11.956 1.00 43.25 294 LEU A C 1
ATOM 2400 O O . LEU A 1 294 ? 29.154 14.039 -12.113 1.00 43.25 294 LEU A O 1
ATOM 2404 N N . PHE A 1 295 ? 28.821 16.133 -11.394 1.00 46.78 295 PHE A N 1
ATOM 2405 C CA . PHE A 1 295 ? 27.377 15.974 -11.268 1.00 46.78 295 PHE A CA 1
ATOM 2406 C C . PHE A 1 295 ? 26.764 16.214 -12.650 1.00 46.78 295 PHE A C 1
ATOM 2408 O O . PHE A 1 295 ? 26.547 17.347 -13.077 1.00 46.78 295 PHE A O 1
ATOM 2415 N N . ILE A 1 296 ? 26.548 15.134 -13.397 1.00 48.00 296 ILE A N 1
ATOM 2416 C CA . ILE A 1 296 ? 25.823 15.179 -14.665 1.00 48.00 296 ILE A CA 1
ATOM 2417 C C . ILE A 1 296 ? 24.348 15.003 -14.323 1.00 48.00 296 ILE A C 1
ATOM 2419 O O . ILE A 1 296 ? 23.928 13.940 -13.874 1.00 48.00 296 ILE A O 1
ATOM 2423 N N . LEU A 1 297 ? 23.553 16.053 -14.515 1.00 45.69 297 LEU A N 1
ATOM 2424 C CA . LEU A 1 297 ? 22.101 15.943 -14.434 1.00 45.69 297 LEU A CA 1
ATOM 2425 C C . LEU A 1 297 ? 21.639 14.929 -15.516 1.00 45.69 297 LEU A C 1
ATOM 2427 O O . LEU A 1 297 ? 21.898 15.140 -16.704 1.00 45.69 297 LEU A O 1
ATOM 2431 N N . ALA A 1 298 ? 20.987 13.828 -15.124 1.00 44.94 298 ALA A N 1
ATOM 2432 C CA . ALA A 1 298 ? 20.590 12.706 -16.001 1.00 44.94 298 ALA A CA 1
ATOM 2433 C C . ALA A 1 298 ? 19.426 13.049 -16.953 1.00 44.94 298 ALA A C 1
ATOM 2435 O O . ALA A 1 298 ? 18.454 13.595 -16.473 1.00 44.94 298 ALA A O 1
ATOM 2436 N N . GLU A 1 299 ? 19.450 12.729 -18.252 1.00 51.12 299 GLU A N 1
ATOM 2437 C CA . GLU A 1 299 ? 18.338 13.049 -19.188 1.00 51.12 299 GLU A CA 1
ATOM 2438 C C . GLU A 1 299 ? 16.934 12.818 -18.571 1.00 51.12 299 GLU A C 1
ATOM 2440 O O . GLU A 1 299 ? 16.609 11.705 -18.161 1.00 51.12 299 GLU A O 1
ATOM 2445 N N . GLY A 1 300 ? 16.128 13.891 -18.446 1.00 48.72 300 GLY A N 1
ATOM 2446 C CA . GLY A 1 300 ? 14.779 13.850 -17.846 1.00 48.72 300 GLY A CA 1
ATOM 2447 C C . GLY A 1 300 ? 14.453 14.870 -16.735 1.00 48.72 300 GLY A C 1
ATOM 2448 O O . GLY A 1 300 ? 13.288 15.001 -16.370 1.00 48.72 300 GLY A O 1
ATOM 2449 N N . TRP A 1 301 ? 15.411 15.652 -16.215 1.00 46.16 301 TRP A N 1
ATOM 2450 C CA . TRP A 1 301 ? 15.135 16.779 -15.276 1.00 46.16 301 TRP A CA 1
ATOM 2451 C C . TRP A 1 301 ? 14.477 17.998 -15.948 1.00 46.16 301 TRP A C 1
ATOM 2453 O O . TRP A 1 301 ? 14.103 18.956 -15.277 1.00 46.16 301 TRP A O 1
ATOM 2463 N N . GLU A 1 302 ? 14.308 17.954 -17.267 1.00 48.84 302 GLU A N 1
ATOM 2464 C CA . GLU A 1 302 ? 13.765 19.004 -18.139 1.00 48.84 302 GLU A CA 1
ATOM 2465 C C . GLU A 1 302 ? 12.258 19.256 -17.946 1.00 48.84 302 GLU A C 1
ATOM 2467 O O . GLU A 1 302 ? 11.701 20.171 -18.550 1.00 48.84 302 GLU A O 1
ATOM 2472 N N . ALA A 1 303 ? 11.588 18.483 -17.082 1.00 40.44 303 ALA A N 1
ATOM 2473 C CA . ALA A 1 303 ? 10.139 18.536 -16.883 1.00 40.44 303 ALA A CA 1
ATOM 2474 C C . ALA A 1 303 ? 9.605 19.868 -16.313 1.00 40.44 303 ALA A C 1
ATOM 2476 O O . ALA A 1 303 ? 8.394 20.039 -16.206 1.00 40.44 303 ALA A O 1
ATOM 2477 N N . VAL A 1 304 ? 10.472 20.825 -15.968 1.00 45.09 304 VAL A N 1
ATOM 2478 C CA . VAL A 1 304 ? 10.066 22.180 -15.567 1.00 45.09 304 VAL A CA 1
ATOM 2479 C C . VAL A 1 304 ? 10.887 23.224 -16.325 1.00 45.09 304 VAL A C 1
ATOM 2481 O O . VAL A 1 304 ? 11.514 24.109 -15.749 1.00 45.09 304 VAL A O 1
ATOM 2484 N N . TRP A 1 305 ? 10.893 23.129 -17.653 1.00 40.66 305 TRP A N 1
ATOM 2485 C CA . TRP A 1 305 ? 11.040 24.331 -18.468 1.00 40.66 305 TRP A CA 1
ATOM 2486 C C . TRP A 1 305 ? 9.735 25.139 -18.350 1.00 40.66 305 TRP A C 1
ATOM 2488 O O . TRP A 1 305 ? 8.668 24.565 -18.589 1.00 40.66 305 TRP A O 1
ATOM 2498 N N . PRO A 1 306 ? 9.754 26.428 -17.956 1.00 43.28 306 PRO A N 1
ATOM 2499 C CA . PRO A 1 306 ? 8.532 27.220 -17.848 1.00 43.28 306 PRO A CA 1
ATOM 2500 C C . PRO A 1 306 ? 7.733 27.186 -19.157 1.00 43.28 306 PRO A C 1
ATOM 2502 O O . PRO A 1 306 ? 8.279 27.380 -20.245 1.00 43.28 306 PRO A O 1
ATOM 2505 N N . ALA A 1 307 ? 6.434 26.920 -19.025 1.00 39.78 307 ALA A N 1
ATOM 2506 C CA . ALA A 1 307 ? 5.497 26.545 -20.084 1.00 39.78 307 ALA A CA 1
ATOM 2507 C C . ALA A 1 307 ? 5.086 27.682 -21.041 1.00 39.78 307 ALA A C 1
ATOM 2509 O O . ALA A 1 307 ? 3.976 27.679 -21.568 1.00 39.78 307 ALA A O 1
ATOM 2510 N N . GLU A 1 308 ? 5.962 28.640 -21.327 1.00 45.06 308 GLU A N 1
ATOM 2511 C CA . GLU A 1 308 ? 5.691 29.658 -22.341 1.00 45.06 308 GLU A CA 1
ATOM 2512 C C . GLU A 1 308 ? 6.510 29.397 -23.605 1.00 45.06 308 GLU A C 1
ATOM 2514 O O . GLU A 1 308 ? 7.529 30.038 -23.874 1.00 45.06 308 GLU A O 1
ATOM 2519 N N . ARG A 1 309 ? 6.035 28.426 -24.402 1.00 35.03 309 ARG A N 1
ATOM 2520 C CA . ARG A 1 309 ? 5.647 28.639 -25.812 1.00 35.03 309 ARG A CA 1
ATOM 2521 C C . ARG A 1 309 ? 5.301 27.333 -26.538 1.00 35.03 309 ARG A C 1
ATOM 2523 O O . ARG A 1 309 ? 6.190 26.562 -26.874 1.00 35.03 309 ARG A O 1
ATOM 2530 N N . GLY A 1 310 ? 4.030 27.229 -26.932 1.00 34.72 310 GLY A N 1
ATOM 2531 C CA . GLY A 1 310 ? 3.611 26.685 -28.229 1.00 34.72 310 GLY A CA 1
ATOM 2532 C C . GLY A 1 310 ? 3.455 25.169 -28.341 1.00 34.72 310 GLY A C 1
ATOM 2533 O O . GLY A 1 310 ? 4.414 24.416 -28.233 1.00 34.72 310 GLY A O 1
ATOM 2534 N N . GLU A 1 311 ? 2.223 24.767 -28.647 1.00 44.53 311 GLU A N 1
ATOM 2535 C CA . GLU A 1 311 ? 1.757 23.424 -28.994 1.00 44.53 311 GLU A CA 1
ATOM 2536 C C . GLU A 1 311 ? 2.609 22.726 -30.068 1.00 44.53 311 GLU A C 1
ATOM 2538 O O . GLU A 1 311 ? 2.958 23.353 -31.070 1.00 44.53 311 GLU A O 1
ATOM 2543 N N . LEU A 1 312 ? 2.864 21.420 -29.865 1.00 33.09 312 LEU A N 1
ATOM 2544 C CA . LEU A 1 312 ? 2.904 20.316 -30.851 1.00 33.09 312 LEU A CA 1
ATOM 2545 C C . LEU A 1 312 ? 3.944 19.246 -30.459 1.00 33.09 312 LEU A C 1
ATOM 2547 O O . LEU A 1 312 ? 5.129 19.416 -30.727 1.00 33.09 312 LEU A O 1
ATOM 2551 N N . LEU A 1 313 ? 3.493 18.120 -29.892 1.00 33.88 313 LEU A N 1
ATOM 2552 C CA . LEU A 1 313 ? 3.616 16.773 -30.488 1.00 33.88 313 LEU A CA 1
ATOM 2553 C C . LEU A 1 313 ? 3.113 15.706 -29.490 1.00 33.88 313 LEU A C 1
ATOM 2555 O O . LEU A 1 313 ? 3.846 15.239 -28.625 1.00 33.88 313 LEU A O 1
ATOM 2559 N N . ASN A 1 314 ? 1.859 15.285 -29.664 1.00 35.50 314 ASN A N 1
ATOM 2560 C CA . ASN A 1 314 ? 1.361 13.991 -29.199 1.00 35.50 314 ASN A CA 1
ATOM 2561 C C . ASN A 1 314 ? 1.496 13.002 -30.358 1.00 35.50 314 ASN A C 1
ATOM 2563 O O . ASN A 1 314 ? 0.700 13.087 -31.289 1.00 35.50 314 ASN A O 1
ATOM 2567 N N . ILE A 1 315 ? 2.445 12.064 -30.303 1.00 33.19 315 ILE A N 1
ATOM 2568 C CA . ILE A 1 315 ? 2.336 10.774 -31.005 1.00 33.19 315 ILE A CA 1
ATOM 2569 C C . ILE A 1 315 ? 2.990 9.715 -30.113 1.00 33.19 315 ILE A C 1
ATOM 2571 O O . ILE A 1 315 ? 4.210 9.585 -30.084 1.00 33.19 315 ILE A O 1
ATOM 2575 N N . ALA A 1 316 ? 2.169 8.965 -29.379 1.00 28.30 316 ALA A N 1
ATOM 2576 C CA . ALA A 1 316 ? 2.582 7.753 -28.688 1.00 28.30 316 ALA A CA 1
ATOM 2577 C C . ALA A 1 316 ? 2.189 6.546 -29.549 1.00 28.30 316 ALA A C 1
ATOM 2579 O O . ALA A 1 316 ? 1.008 6.306 -29.790 1.00 28.30 316 ALA A O 1
ATOM 2580 N N . VAL A 1 317 ? 3.181 5.784 -30.003 1.00 30.42 317 VAL A N 1
ATOM 2581 C CA . VAL A 1 317 ? 3.006 4.398 -30.446 1.00 30.42 317 VAL A CA 1
ATOM 2582 C C . VAL A 1 317 ? 3.875 3.573 -29.516 1.00 30.42 317 VAL A C 1
ATOM 2584 O O . VAL A 1 317 ? 5.096 3.640 -29.605 1.00 30.42 317 VAL A O 1
ATOM 2587 N N . VAL A 1 318 ? 3.264 2.798 -28.621 1.00 35.25 318 VAL A N 1
ATOM 2588 C CA . VAL A 1 318 ? 4.005 1.837 -27.798 1.00 35.25 318 VAL A CA 1
ATOM 2589 C C . VAL A 1 318 ? 4.339 0.631 -28.676 1.00 35.25 318 VAL A C 1
ATOM 2591 O O . VAL A 1 318 ? 3.639 -0.377 -28.697 1.00 35.25 318 VAL A O 1
ATOM 2594 N N . LYS A 1 319 ? 5.422 0.746 -29.443 1.00 36.12 319 LYS A N 1
ATOM 2595 C CA . LYS A 1 319 ? 6.346 -0.375 -29.616 1.00 36.12 319 LYS A CA 1
ATOM 2596 C C . LYS A 1 319 ? 7.343 -0.234 -28.480 1.00 36.12 319 LYS A C 1
ATOM 2598 O O . LYS A 1 319 ? 7.741 0.881 -28.178 1.00 36.12 319 LYS A O 1
ATOM 2603 N N . VAL A 1 320 ? 7.741 -1.330 -27.842 1.00 47.25 320 VAL A N 1
ATOM 2604 C CA . VAL A 1 320 ? 8.879 -1.292 -26.914 1.00 47.25 320 VAL A CA 1
ATOM 2605 C C . VAL A 1 320 ? 10.019 -0.558 -27.629 1.00 47.25 320 VAL A C 1
ATOM 2607 O O . VAL A 1 320 ? 10.440 -0.998 -28.702 1.00 47.25 320 VAL A O 1
ATOM 2610 N N . ASP A 1 321 ? 10.462 0.577 -27.080 1.00 52.97 321 ASP A N 1
ATOM 2611 C CA . ASP A 1 321 ? 11.406 1.525 -27.694 1.00 52.97 321 ASP A CA 1
ATOM 2612 C C . ASP A 1 321 ? 12.845 0.971 -27.776 1.00 52.97 321 ASP A C 1
ATOM 2614 O O . ASP A 1 321 ? 13.836 1.686 -27.638 1.00 52.97 321 ASP A O 1
ATOM 2618 N N . ALA A 1 322 ? 12.998 -0.324 -28.050 1.00 64.94 322 ALA A N 1
ATOM 2619 C CA . ALA A 1 322 ? 14.284 -0.985 -28.192 1.00 64.94 322 ALA A CA 1
ATOM 2620 C C . ALA A 1 322 ? 15.099 -0.410 -29.362 1.00 64.94 322 ALA A C 1
ATOM 2622 O O . ALA A 1 322 ? 16.318 -0.308 -29.267 1.00 64.94 322 ALA A O 1
ATOM 2623 N N . SER A 1 323 ? 14.456 0.007 -30.460 1.00 76.69 323 SER A N 1
ATOM 2624 C CA . SER A 1 323 ? 15.175 0.621 -31.586 1.00 76.69 323 SER A CA 1
ATOM 2625 C C . SER A 1 323 ? 15.673 2.039 -31.265 1.00 76.69 323 SER A C 1
ATOM 2627 O O . SER A 1 323 ? 16.855 2.278 -31.513 1.00 76.69 323 SER A O 1
ATOM 2629 N N . PRO A 1 324 ? 14.856 2.965 -30.713 1.00 76.69 324 PRO A N 1
ATOM 2630 C CA . PRO A 1 324 ? 15.340 4.237 -30.166 1.00 76.69 324 PRO A CA 1
ATOM 2631 C C . PRO A 1 324 ? 16.483 4.071 -29.160 1.00 76.69 324 PRO A C 1
ATOM 2633 O O . PRO A 1 324 ? 17.545 4.660 -29.345 1.00 76.69 324 PRO A O 1
ATOM 2636 N N . VAL A 1 325 ? 16.296 3.221 -28.146 1.00 72.38 325 VAL A N 1
ATOM 2637 C CA . VAL A 1 325 ? 17.210 3.134 -26.998 1.00 72.38 325 VAL A CA 1
ATOM 2638 C C . VAL A 1 325 ? 18.458 2.301 -27.284 1.00 72.38 325 VAL A C 1
ATOM 2640 O O . VAL A 1 325 ? 19.542 2.681 -26.864 1.00 72.38 325 VAL A O 1
ATOM 2643 N N . HIS A 1 326 ? 18.360 1.176 -27.993 1.00 82.25 326 HIS A N 1
ATOM 2644 C CA . HIS A 1 326 ? 19.520 0.311 -28.252 1.00 82.25 326 HIS A CA 1
ATOM 2645 C C . HIS A 1 326 ? 20.092 0.497 -29.656 1.00 82.25 326 HIS A C 1
ATOM 2647 O O . HIS A 1 326 ? 21.309 0.519 -29.822 1.00 82.25 326 HIS A O 1
ATOM 2653 N N . GLY A 1 327 ? 19.236 0.668 -30.665 1.00 83.19 327 GLY A N 1
ATOM 2654 C CA . GLY A 1 327 ? 19.670 0.865 -32.048 1.00 83.19 327 GLY A CA 1
ATOM 2655 C C . GLY A 1 327 ? 20.363 2.212 -32.244 1.00 83.19 327 GLY A C 1
ATOM 2656 O O . GLY A 1 327 ? 21.557 2.264 -32.536 1.00 83.19 327 GLY A O 1
ATOM 2657 N N . PHE A 1 328 ? 19.633 3.314 -32.054 1.00 85.81 328 PHE A N 1
ATOM 2658 C CA . PHE A 1 328 ? 20.168 4.652 -32.325 1.00 85.81 328 PHE A CA 1
ATOM 2659 C C . PHE A 1 328 ? 21.223 5.087 -31.304 1.00 85.81 328 PHE A C 1
ATOM 2661 O O . PHE A 1 328 ? 22.279 5.575 -31.713 1.00 85.81 328 PHE A O 1
ATOM 2668 N N . CYS A 1 329 ? 21.010 4.857 -30.003 1.00 87.94 329 CYS A N 1
ATOM 2669 C CA . CYS A 1 329 ? 22.043 5.169 -29.009 1.00 87.94 329 CYS A CA 1
ATOM 2670 C C . CYS A 1 329 ? 23.291 4.289 -29.174 1.00 87.94 329 CYS A C 1
ATOM 2672 O O . CYS A 1 329 ? 24.397 4.766 -28.936 1.00 87.94 329 CYS A O 1
ATOM 2674 N N . GLY A 1 330 ? 23.148 3.039 -29.630 1.00 89.50 330 GLY A N 1
ATOM 2675 C CA . GLY A 1 330 ? 24.287 2.173 -29.949 1.00 89.50 330 GLY A CA 1
ATOM 2676 C C . GLY A 1 330 ? 25.121 2.709 -31.116 1.00 89.50 330 GLY A C 1
ATOM 2677 O O . GLY A 1 330 ? 26.346 2.782 -31.019 1.00 89.50 330 GLY A O 1
ATOM 2678 N N . VAL A 1 331 ? 24.465 3.166 -32.190 1.00 92.88 331 VAL A N 1
ATOM 2679 C CA . VAL A 1 331 ? 25.140 3.835 -33.318 1.00 92.88 331 VAL A CA 1
ATOM 2680 C C . VAL A 1 331 ? 25.846 5.108 -32.853 1.00 92.88 331 VAL A C 1
ATOM 2682 O O . VAL A 1 331 ? 27.000 5.334 -33.215 1.00 92.88 331 VAL A O 1
ATOM 2685 N N . TRP A 1 332 ? 25.190 5.921 -32.019 1.00 92.75 332 TRP A N 1
ATOM 2686 C CA . TRP A 1 332 ? 25.823 7.101 -31.434 1.00 92.75 332 TRP A CA 1
ATOM 2687 C C . TRP A 1 332 ? 27.044 6.733 -30.586 1.00 92.75 332 TRP A C 1
ATOM 2689 O O . TRP A 1 332 ? 28.086 7.355 -30.750 1.00 92.75 332 TRP A O 1
ATOM 2699 N N . GLY A 1 333 ? 26.958 5.701 -29.745 1.00 92.00 333 GLY A N 1
ATOM 2700 C CA . GLY A 1 333 ? 28.076 5.227 -28.928 1.00 92.00 333 GLY A CA 1
ATOM 2701 C C . GLY A 1 333 ? 29.296 4.815 -29.757 1.00 92.00 333 GLY A C 1
ATOM 2702 O O . GLY A 1 333 ? 30.413 5.204 -29.422 1.00 92.00 333 GLY A O 1
ATOM 2703 N N . LEU A 1 334 ? 29.092 4.106 -30.875 1.00 89.94 334 LEU A N 1
ATOM 2704 C CA . LEU A 1 334 ? 30.174 3.743 -31.804 1.00 89.94 334 LEU A CA 1
ATOM 2705 C C . LEU A 1 334 ? 30.838 4.979 -32.421 1.00 89.94 334 LEU A C 1
ATOM 2707 O O . LEU A 1 334 ? 32.064 5.092 -32.438 1.00 89.94 334 LEU A O 1
ATOM 2711 N N . LEU A 1 335 ? 30.035 5.931 -32.901 1.00 90.00 335 LEU A N 1
ATOM 2712 C CA . LEU A 1 335 ? 30.553 7.166 -33.491 1.00 90.00 335 LEU A CA 1
ATOM 2713 C C . LEU A 1 335 ? 31.262 8.037 -32.447 1.00 90.00 335 LEU A C 1
ATOM 2715 O O . LEU A 1 335 ? 32.342 8.553 -32.722 1.00 90.00 335 LEU A O 1
ATOM 2719 N N . ALA A 1 336 ? 30.693 8.157 -31.247 1.00 89.25 336 ALA A N 1
ATOM 2720 C CA . ALA A 1 336 ? 31.253 8.908 -30.130 1.00 89.25 336 ALA A CA 1
ATOM 2721 C C . ALA A 1 336 ? 32.585 8.316 -29.655 1.00 89.25 336 ALA A C 1
ATOM 2723 O O . ALA A 1 336 ? 33.505 9.075 -29.371 1.00 89.25 336 ALA A O 1
ATOM 2724 N N . ALA A 1 337 ? 32.736 6.988 -29.642 1.00 86.12 337 ALA A N 1
ATOM 2725 C CA . ALA A 1 337 ? 34.013 6.349 -29.333 1.00 86.12 337 ALA A CA 1
ATOM 2726 C C . ALA A 1 337 ? 35.114 6.788 -30.313 1.00 86.12 337 ALA A C 1
ATOM 2728 O O . ALA A 1 337 ? 36.192 7.172 -29.883 1.00 86.12 337 ALA A O 1
ATOM 2729 N N . GLY A 1 338 ? 34.833 6.832 -31.620 1.00 83.88 338 GLY A N 1
ATOM 2730 C CA . GLY A 1 338 ? 35.792 7.354 -32.605 1.00 83.88 338 GLY A CA 1
ATOM 2731 C C . GLY A 1 338 ? 36.002 8.870 -32.534 1.00 83.88 338 GLY A C 1
ATOM 2732 O O . GLY A 1 338 ? 37.074 9.358 -32.882 1.00 83.88 338 GLY A O 1
ATOM 2733 N N . LEU A 1 339 ? 34.986 9.616 -32.088 1.00 84.50 339 LEU A N 1
ATOM 2734 C CA . LEU A 1 339 ? 35.019 11.075 -31.975 1.00 84.50 339 LEU A CA 1
ATOM 2735 C C . LEU A 1 339 ? 35.699 11.571 -30.696 1.00 84.50 339 LEU A C 1
ATOM 2737 O O . LEU A 1 339 ? 36.083 12.734 -30.657 1.00 84.50 339 LEU A O 1
ATOM 2741 N N . PHE A 1 340 ? 35.797 10.740 -29.655 1.00 84.00 340 PHE A N 1
ATOM 2742 C CA . PHE A 1 340 ? 36.314 11.119 -28.336 1.00 84.00 340 PHE A CA 1
ATOM 2743 C C . PHE A 1 340 ? 37.468 10.233 -27.835 1.00 84.00 340 PHE A C 1
ATOM 2745 O O . PHE A 1 340 ? 37.935 10.446 -26.718 1.00 84.00 340 PHE A O 1
ATOM 2752 N N . ASP A 1 341 ? 37.980 9.300 -28.645 1.00 77.25 341 ASP A N 1
ATOM 2753 C CA . ASP A 1 341 ? 39.226 8.557 -28.380 1.00 77.25 341 ASP A CA 1
ATOM 2754 C C . ASP A 1 341 ? 40.466 9.435 -28.646 1.00 77.25 341 ASP A C 1
ATOM 2756 O O . ASP A 1 341 ? 41.300 9.164 -29.510 1.00 77.25 341 ASP A O 1
ATOM 2760 N N . TRP A 1 342 ? 40.558 10.542 -27.908 1.00 68.38 342 TRP A N 1
ATOM 2761 C CA . TRP A 1 342 ? 41.716 11.428 -27.895 1.00 68.38 342 TRP A CA 1
ATOM 2762 C C . TRP A 1 342 ? 42.473 11.247 -26.574 1.00 68.38 342 TRP A C 1
ATOM 2764 O O . TRP A 1 342 ? 41.917 11.396 -25.490 1.00 68.38 342 TRP A O 1
ATOM 2774 N N . GLY A 1 343 ? 43.759 10.934 -26.657 1.00 63.72 343 GLY A N 1
ATOM 2775 C CA . GLY A 1 343 ? 44.717 10.943 -25.558 1.00 63.72 343 GLY A CA 1
ATOM 2776 C C . GLY A 1 343 ? 45.307 12.334 -25.343 1.00 63.72 343 GLY A C 1
ATOM 2777 O O . GLY A 1 343 ? 44.616 13.347 -25.449 1.00 63.72 343 GLY A O 1
ATOM 2778 N N . LYS A 1 344 ? 46.606 12.417 -25.031 1.00 59.09 344 LYS A N 1
ATOM 2779 C CA . LYS A 1 344 ? 47.268 13.705 -24.771 1.00 59.09 344 LYS A CA 1
ATOM 2780 C C . LYS A 1 344 ? 47.239 14.609 -26.016 1.00 59.09 344 LYS A C 1
ATOM 2782 O O . LYS A 1 344 ? 47.924 14.339 -26.997 1.00 59.09 344 LYS A O 1
ATOM 2787 N N . GLY A 1 345 ? 46.472 15.698 -25.945 1.00 56.72 345 GLY A N 1
ATOM 2788 C CA . GLY A 1 345 ? 46.558 16.830 -26.876 1.00 56.72 345 GLY A CA 1
ATOM 2789 C C . GLY A 1 345 ? 45.970 16.616 -28.275 1.00 56.72 345 GLY A C 1
ATOM 2790 O O . GLY A 1 345 ? 46.512 17.177 -29.213 1.00 56.72 345 GLY A O 1
ATOM 2791 N N . PHE A 1 346 ? 44.898 15.827 -28.436 1.00 62.28 346 PHE A N 1
ATOM 2792 C CA . PHE A 1 346 ? 44.262 15.503 -29.736 1.00 62.28 346 PHE A CA 1
ATOM 2793 C C . PHE A 1 346 ? 45.135 14.722 -30.746 1.00 62.28 346 PHE A C 1
ATOM 2795 O O . PHE A 1 346 ? 44.629 14.291 -31.777 1.00 62.28 346 PHE A O 1
ATOM 2802 N N . ASP A 1 347 ? 46.403 14.450 -30.433 1.00 61.41 347 ASP A N 1
ATOM 2803 C CA . ASP A 1 347 ? 47.325 13.743 -31.337 1.00 61.41 347 ASP A CA 1
ATOM 2804 C C . ASP A 1 347 ? 47.505 12.251 -31.020 1.00 61.41 347 ASP A C 1
ATOM 2806 O O . ASP A 1 347 ? 48.110 11.517 -31.799 1.00 61.41 347 ASP A O 1
ATOM 2810 N N . HIS A 1 348 ? 46.969 11.777 -29.894 1.00 72.69 348 HIS A N 1
ATOM 2811 C CA . HIS A 1 348 ? 47.089 10.383 -29.466 1.00 72.69 348 HIS A CA 1
ATOM 2812 C C . HIS A 1 348 ? 45.742 9.682 -29.632 1.00 72.69 348 HIS A C 1
ATOM 2814 O O . HIS A 1 348 ? 44.786 10.061 -28.976 1.00 72.69 348 HIS A O 1
ATOM 2820 N N . TYR A 1 349 ? 45.650 8.660 -30.476 1.00 76.00 349 TYR A N 1
ATOM 2821 C CA . TYR A 1 349 ? 44.445 7.831 -30.615 1.00 76.00 349 TYR A CA 1
ATOM 2822 C C . TYR A 1 349 ? 44.753 6.435 -30.070 1.00 76.00 349 TYR A C 1
ATOM 2824 O O . TYR A 1 349 ? 45.776 5.870 -30.465 1.00 76.00 349 TYR A O 1
ATOM 2832 N N . HIS A 1 350 ? 43.944 5.865 -29.173 1.00 79.12 350 HIS A N 1
ATOM 2833 C CA . HIS A 1 350 ? 44.314 4.612 -28.495 1.00 79.12 350 HIS A CA 1
ATOM 2834 C C . HIS A 1 350 ? 43.888 3.361 -29.271 1.00 79.12 350 HIS A C 1
ATOM 2836 O O . HIS A 1 350 ? 44.609 2.352 -29.298 1.00 79.12 350 HIS A O 1
ATOM 2842 N N . ALA A 1 351 ? 42.754 3.425 -29.974 1.00 75.81 351 ALA A N 1
ATOM 2843 C CA . ALA A 1 351 ? 42.165 2.287 -30.671 1.00 75.81 351 ALA A CA 1
ATOM 2844 C C . ALA A 1 351 ? 42.076 1.048 -29.751 1.00 75.81 351 ALA A C 1
ATOM 2846 O O . ALA A 1 351 ? 41.455 1.084 -28.696 1.00 75.81 351 ALA A O 1
ATOM 2847 N N . TRP A 1 352 ? 42.706 -0.062 -30.143 1.00 74.12 352 TRP A N 1
ATOM 2848 C CA . TRP A 1 352 ? 42.678 -1.334 -29.416 1.00 74.12 352 TRP A CA 1
ATOM 2849 C C . TRP A 1 352 ? 43.864 -1.508 -28.445 1.00 74.12 352 TRP A C 1
ATOM 2851 O O . TRP A 1 352 ? 44.057 -2.596 -27.914 1.00 74.12 352 TRP A O 1
ATOM 2861 N N . ASN A 1 353 ? 44.663 -0.460 -28.195 1.00 73.38 353 ASN A N 1
ATOM 2862 C CA . ASN A 1 353 ? 45.886 -0.530 -27.371 1.00 73.38 353 ASN A CA 1
ATOM 2863 C C . ASN A 1 353 ? 45.681 -0.033 -25.928 1.00 73.38 353 ASN A C 1
ATOM 2865 O O . ASN A 1 353 ? 46.625 0.407 -25.272 1.00 73.38 353 ASN A O 1
ATOM 2869 N N . GLY A 1 354 ? 44.448 -0.093 -25.416 1.00 74.25 354 GLY A N 1
ATOM 2870 C CA . GLY A 1 354 ? 44.127 0.306 -24.044 1.00 74.25 354 GLY A CA 1
ATOM 2871 C C . GLY A 1 354 ? 44.375 1.796 -23.796 1.00 74.25 354 GLY A C 1
ATOM 2872 O O . GLY A 1 354 ? 43.756 2.633 -24.437 1.00 74.25 354 GLY A O 1
ATOM 2873 N N . PHE A 1 355 ? 45.273 2.125 -22.860 1.00 72.56 355 PHE A N 1
ATOM 2874 C CA . PHE A 1 355 ? 45.664 3.509 -22.533 1.00 72.56 355 PHE A CA 1
ATOM 2875 C C . PHE A 1 355 ? 46.951 3.968 -23.249 1.00 72.56 355 PHE A C 1
ATOM 2877 O O . PHE A 1 355 ? 47.502 5.019 -22.925 1.00 72.56 355 PHE A O 1
ATOM 2884 N N . SER A 1 356 ? 47.451 3.190 -24.215 1.00 76.19 356 SER A N 1
ATOM 2885 C CA . SER A 1 356 ? 48.599 3.546 -25.060 1.00 76.19 356 SER A CA 1
ATOM 2886 C C . SER A 1 356 ? 48.143 3.979 -26.454 1.00 76.19 356 SER A C 1
ATOM 2888 O O . SER A 1 356 ? 47.100 3.545 -26.938 1.00 76.19 356 SER A O 1
ATOM 2890 N N . CYS A 1 357 ? 48.913 4.846 -27.114 1.00 80.94 357 CYS A N 1
ATOM 2891 C CA . CYS A 1 357 ? 48.595 5.279 -28.474 1.00 80.94 357 CYS A CA 1
ATOM 2892 C C . CYS A 1 357 ? 48.728 4.124 -29.479 1.00 80.94 357 CYS A C 1
ATOM 2894 O O . CYS A 1 357 ? 49.531 3.208 -29.292 1.00 80.94 357 CYS A O 1
ATOM 2896 N N . LYS A 1 358 ? 47.966 4.178 -30.575 1.00 82.75 358 LYS A N 1
ATOM 2897 C CA . LYS A 1 358 ? 48.084 3.236 -31.688 1.00 82.75 358 LYS A CA 1
ATOM 2898 C C . LYS A 1 358 ? 49.447 3.422 -32.371 1.00 82.75 358 LYS A C 1
ATOM 2900 O O . LYS A 1 358 ? 49.682 4.505 -32.913 1.00 82.75 358 LYS A O 1
ATOM 2905 N N . PRO A 1 359 ? 50.307 2.386 -32.418 1.00 82.69 359 PRO A N 1
ATOM 2906 C CA . PRO A 1 359 ? 51.563 2.463 -33.153 1.00 82.69 359 PRO A CA 1
ATOM 2907 C C . PRO A 1 359 ? 51.321 2.504 -34.665 1.00 82.69 359 PRO A C 1
ATOM 2909 O O . PRO A 1 359 ? 50.340 1.914 -35.151 1.00 82.69 359 PRO A O 1
ATOM 2912 N N . VAL A 1 360 ? 52.221 3.166 -35.401 1.00 80.81 360 VAL A N 1
ATOM 2913 C CA . VAL A 1 360 ? 52.198 3.256 -36.874 1.00 80.81 360 VAL A CA 1
ATOM 2914 C C . VAL A 1 360 ? 52.263 1.866 -37.515 1.00 80.81 360 VAL A C 1
ATOM 2916 O O . VAL A 1 360 ? 51.560 1.604 -38.491 1.00 80.81 360 VAL A O 1
ATOM 2919 N N . SER A 1 361 ? 53.052 0.952 -36.947 1.00 80.00 361 SER A N 1
ATOM 2920 C CA . SER A 1 361 ? 53.139 -0.448 -37.383 1.00 80.00 361 SER A CA 1
ATOM 2921 C C . SER A 1 361 ? 53.624 -1.353 -36.247 1.00 80.00 361 SER A C 1
ATOM 2923 O O . SER A 1 361 ? 54.036 -0.861 -35.202 1.00 80.00 361 SER A O 1
ATOM 2925 N N . ASP A 1 362 ? 53.624 -2.671 -36.450 1.00 77.12 362 ASP A N 1
ATOM 2926 C CA . ASP A 1 362 ? 54.122 -3.624 -35.443 1.00 77.12 362 ASP A CA 1
ATOM 2927 C C . ASP A 1 362 ? 55.633 -3.478 -35.174 1.00 77.12 362 ASP A C 1
ATOM 2929 O O . ASP A 1 362 ? 56.131 -3.911 -34.138 1.00 77.12 362 ASP A O 1
ATOM 2933 N N . THR A 1 363 ? 56.364 -2.836 -36.090 1.00 77.06 363 THR A N 1
ATOM 2934 C CA . THR A 1 363 ? 57.805 -2.557 -35.983 1.00 77.06 363 THR A CA 1
ATOM 2935 C C . THR A 1 363 ? 58.126 -1.116 -35.583 1.00 77.06 363 THR A C 1
ATOM 2937 O O . THR A 1 363 ? 59.279 -0.814 -35.290 1.00 77.06 363 THR A O 1
ATOM 2940 N N . ASP A 1 364 ? 57.134 -0.223 -35.584 1.00 79.00 364 ASP A N 1
ATOM 2941 C CA . ASP A 1 364 ? 57.297 1.199 -35.274 1.00 79.00 364 ASP A CA 1
ATOM 2942 C C . ASP A 1 364 ? 56.319 1.609 -34.171 1.00 79.00 364 ASP A C 1
ATOM 2944 O O . ASP A 1 364 ? 55.125 1.811 -34.410 1.00 79.00 364 ASP A O 1
ATOM 2948 N N . SER A 1 365 ? 56.857 1.739 -32.957 1.00 77.44 365 SER A N 1
ATOM 2949 C CA . SER A 1 365 ? 56.113 2.096 -31.750 1.00 77.44 365 SER A CA 1
ATOM 2950 C C . SER A 1 365 ? 55.787 3.588 -31.639 1.00 77.44 365 SER A C 1
ATOM 2952 O O . SER A 1 365 ? 55.262 4.011 -30.608 1.00 77.44 365 SER A O 1
ATOM 2954 N N . SER A 1 366 ? 56.127 4.407 -32.640 1.00 81.50 366 SER A N 1
ATOM 2955 C CA . SER A 1 366 ? 55.727 5.813 -32.656 1.00 81.50 366 SER A CA 1
ATOM 2956 C C . SER A 1 366 ? 54.204 5.945 -32.752 1.00 81.50 366 SER A C 1
ATOM 2958 O O . SER A 1 366 ? 53.523 5.154 -33.412 1.00 81.50 366 SER A O 1
ATOM 2960 N N . CYS A 1 367 ? 53.647 6.937 -32.052 1.00 80.44 367 CYS A N 1
ATOM 2961 C CA . CYS A 1 367 ? 52.211 7.184 -32.064 1.00 80.44 367 CYS A CA 1
ATOM 2962 C C . CYS A 1 367 ? 51.771 7.642 -33.452 1.00 80.44 367 CYS A C 1
ATOM 2964 O O . CYS A 1 367 ? 52.281 8.625 -33.989 1.00 80.44 367 CYS A O 1
ATOM 2966 N N . MET A 1 368 ? 50.785 6.955 -34.016 1.00 78.94 368 MET A N 1
ATOM 2967 C CA . MET A 1 368 ? 50.200 7.343 -35.287 1.00 78.94 368 MET A CA 1
ATOM 2968 C C . MET A 1 368 ? 49.360 8.624 -35.099 1.00 78.94 368 MET A C 1
ATOM 2970 O O . MET A 1 368 ? 48.540 8.708 -34.185 1.00 78.94 368 MET A O 1
ATOM 2974 N N . THR A 1 369 ? 49.572 9.630 -35.953 1.00 77.62 369 THR A N 1
ATOM 2975 C CA . THR A 1 369 ? 48.942 10.963 -35.860 1.00 77.62 369 THR A CA 1
ATOM 2976 C C . THR A 1 369 ? 47.944 11.212 -37.002 1.00 77.62 369 THR A C 1
ATOM 2978 O O . THR A 1 369 ? 47.892 10.462 -37.979 1.00 77.62 369 THR A O 1
ATOM 2981 N N . ALA A 1 370 ? 47.101 12.248 -36.872 1.00 72.81 370 ALA A N 1
ATOM 2982 C CA . ALA A 1 370 ? 46.123 12.687 -37.886 1.00 72.81 370 ALA A CA 1
ATOM 2983 C C . ALA A 1 370 ? 45.082 11.628 -38.337 1.00 72.81 370 ALA A C 1
ATOM 2985 O O . ALA A 1 370 ? 44.565 11.658 -39.455 1.00 72.81 370 ALA A O 1
ATOM 2986 N N . ILE A 1 371 ? 44.728 10.689 -37.456 1.00 76.31 371 ILE A N 1
ATOM 2987 C CA . ILE A 1 371 ? 43.881 9.527 -37.786 1.00 76.31 371 ILE A CA 1
ATOM 2988 C C . ILE A 1 371 ? 42.382 9.819 -37.633 1.00 76.31 371 ILE A C 1
ATOM 2990 O O . ILE A 1 371 ? 41.567 9.027 -38.097 1.00 76.31 371 ILE A O 1
ATOM 2994 N N . GLY A 1 372 ? 41.989 10.937 -37.013 1.00 75.06 372 GLY A N 1
ATOM 2995 C CA . GLY A 1 372 ? 40.600 11.193 -36.594 1.00 75.06 372 GLY A CA 1
ATOM 2996 C C . GLY A 1 372 ? 39.546 10.924 -37.678 1.00 75.06 372 GLY A C 1
ATOM 2997 O O . GLY A 1 372 ? 38.560 10.236 -37.430 1.00 75.06 372 GLY A O 1
ATOM 2998 N N . GLY A 1 373 ? 39.794 11.353 -38.921 1.00 80.62 373 GLY A N 1
ATOM 2999 C CA . GLY A 1 373 ? 38.892 11.064 -40.045 1.00 80.62 373 GLY A CA 1
ATOM 3000 C C . GLY A 1 373 ? 38.789 9.572 -40.397 1.00 80.62 373 GLY A C 1
ATOM 3001 O O . GLY A 1 373 ? 37.696 9.071 -40.654 1.00 80.62 373 GLY A O 1
ATOM 3002 N N . ARG A 1 374 ? 39.910 8.835 -40.362 1.00 82.81 374 ARG A N 1
ATOM 3003 C CA . ARG A 1 374 ? 39.947 7.380 -40.611 1.00 82.81 374 ARG A CA 1
ATOM 3004 C C . ARG A 1 374 ? 39.289 6.601 -39.471 1.00 82.81 374 ARG A C 1
ATOM 3006 O O . ARG A 1 374 ? 38.613 5.614 -39.740 1.00 82.81 374 ARG A O 1
ATOM 3013 N N . ALA A 1 375 ? 39.446 7.056 -38.230 1.00 81.56 375 ALA A N 1
ATOM 3014 C CA . ALA A 1 375 ? 38.811 6.468 -37.056 1.00 81.56 375 ALA A CA 1
ATOM 3015 C C . ALA A 1 375 ? 37.281 6.597 -37.104 1.00 81.56 375 ALA A C 1
ATOM 3017 O O . ALA A 1 375 ? 36.575 5.599 -36.977 1.00 81.56 375 ALA A O 1
ATOM 3018 N N . ILE A 1 376 ? 36.763 7.797 -37.382 1.00 85.94 376 ILE A N 1
ATOM 3019 C CA . ILE A 1 376 ? 35.317 8.030 -37.531 1.00 85.94 376 ILE A CA 1
ATOM 3020 C C . ILE A 1 376 ? 34.754 7.208 -38.698 1.00 85.94 376 ILE A C 1
ATOM 3022 O O . ILE A 1 376 ? 33.707 6.575 -38.558 1.00 85.94 376 ILE A O 1
ATOM 3026 N N . ALA A 1 377 ? 35.460 7.164 -39.834 1.00 88.75 377 ALA A N 1
ATOM 3027 C CA . ALA A 1 377 ? 35.056 6.349 -40.978 1.00 88.75 377 ALA A CA 1
ATOM 3028 C C . ALA A 1 377 ? 35.006 4.851 -40.631 1.00 88.75 377 ALA A C 1
ATOM 3030 O O . ALA A 1 377 ? 34.056 4.171 -41.013 1.00 88.75 377 ALA A O 1
ATOM 3031 N N . ALA A 1 378 ? 35.978 4.343 -39.866 1.00 88.81 378 ALA A N 1
ATOM 3032 C CA . ALA A 1 378 ? 35.980 2.958 -39.402 1.00 88.81 378 ALA A CA 1
ATOM 3033 C C . ALA A 1 378 ? 34.769 2.648 -38.502 1.00 88.81 378 ALA A C 1
ATOM 3035 O O . ALA A 1 378 ? 34.105 1.635 -38.719 1.00 88.81 378 ALA A O 1
ATOM 3036 N N . GLN A 1 379 ? 34.425 3.537 -37.561 1.00 91.81 379 GLN A N 1
ATOM 3037 C CA . GLN A 1 379 ? 33.239 3.370 -36.706 1.00 91.81 379 GLN A CA 1
ATOM 3038 C C . GLN A 1 379 ? 31.927 3.441 -37.501 1.00 91.81 379 GLN A C 1
ATOM 3040 O O . GLN A 1 379 ? 31.005 2.662 -37.255 1.00 91.81 379 GLN A O 1
ATOM 3045 N N . ALA A 1 380 ? 31.842 4.325 -38.501 1.00 92.44 380 ALA A N 1
ATOM 3046 C CA . ALA A 1 380 ? 30.677 4.422 -39.379 1.00 92.44 380 ALA A CA 1
ATOM 3047 C C . ALA A 1 380 ? 30.490 3.155 -40.234 1.00 92.44 380 ALA A C 1
ATOM 3049 O O . ALA A 1 380 ? 29.376 2.639 -40.337 1.00 92.44 380 ALA A O 1
ATOM 3050 N N . ILE A 1 381 ? 31.575 2.614 -40.802 1.00 94.88 381 ILE A N 1
ATOM 3051 C CA . ILE A 1 381 ? 31.547 1.340 -41.536 1.00 94.88 381 ILE A CA 1
ATOM 3052 C C . ILE A 1 381 ? 31.127 0.202 -40.599 1.00 94.88 381 ILE A C 1
ATOM 3054 O O . ILE A 1 381 ? 30.279 -0.607 -40.967 1.00 94.88 381 ILE A O 1
ATOM 3058 N N . MET A 1 382 ? 31.658 0.162 -39.375 1.00 92.62 382 MET A N 1
ATOM 3059 C CA . MET A 1 382 ? 31.294 -0.847 -38.379 1.00 92.62 382 MET A CA 1
ATOM 3060 C C . MET A 1 382 ? 29.799 -0.805 -38.038 1.00 92.62 382 MET A C 1
ATOM 3062 O O . MET A 1 382 ? 29.144 -1.846 -38.050 1.00 92.62 382 MET A O 1
ATOM 3066 N N . ALA A 1 383 ? 29.236 0.385 -37.811 1.00 94.56 383 ALA A N 1
ATOM 3067 C CA . ALA A 1 383 ? 27.806 0.552 -37.568 1.00 94.56 383 ALA A CA 1
ATOM 3068 C C . ALA A 1 383 ? 26.960 0.033 -38.746 1.00 94.56 383 ALA A C 1
ATOM 3070 O O . ALA A 1 383 ? 25.995 -0.702 -38.534 1.00 94.56 383 ALA A O 1
ATOM 3071 N N . LEU A 1 384 ? 27.348 0.349 -39.988 1.00 95.44 384 LEU A N 1
ATOM 3072 C CA . LEU A 1 384 ? 26.664 -0.147 -41.187 1.00 95.44 384 LEU A CA 1
ATOM 3073 C C . LEU A 1 384 ? 26.719 -1.675 -41.295 1.00 95.44 384 LEU A C 1
ATOM 3075 O O . LEU A 1 384 ? 25.697 -2.300 -41.570 1.00 95.44 384 LEU A O 1
ATOM 3079 N N . VAL A 1 385 ? 27.882 -2.283 -41.047 1.00 96.50 385 VAL A N 1
ATOM 3080 C CA . VAL A 1 385 ? 28.046 -3.744 -41.080 1.00 96.50 385 VAL A CA 1
ATOM 3081 C C . VAL A 1 385 ? 27.195 -4.416 -40.003 1.00 96.50 385 VAL A C 1
ATOM 3083 O O . VAL A 1 385 ? 26.537 -5.408 -40.301 1.00 96.50 385 VAL A O 1
ATOM 3086 N N . ILE A 1 386 ? 27.137 -3.866 -38.786 1.00 94.88 386 ILE A N 1
ATOM 3087 C CA . ILE A 1 386 ? 26.292 -4.393 -37.701 1.00 94.88 386 ILE A CA 1
ATOM 3088 C C . ILE A 1 386 ? 24.810 -4.322 -38.081 1.00 94.88 386 ILE A C 1
ATOM 3090 O O . ILE A 1 386 ? 24.095 -5.311 -37.920 1.00 94.88 386 ILE A O 1
ATOM 3094 N N . ILE A 1 387 ? 24.353 -3.186 -38.619 1.00 93.94 387 ILE A N 1
ATOM 3095 C CA . ILE A 1 387 ? 22.962 -3.006 -39.060 1.00 93.94 387 ILE A CA 1
ATOM 3096 C C . ILE A 1 387 ? 22.617 -4.004 -40.167 1.00 93.94 387 ILE A C 1
ATOM 3098 O O . ILE A 1 387 ? 21.586 -4.671 -40.092 1.00 93.94 387 ILE A O 1
ATOM 3102 N N . LEU A 1 388 ? 23.484 -4.134 -41.174 1.00 95.19 388 LEU A N 1
ATOM 3103 C CA . LEU A 1 388 ? 23.281 -5.068 -42.278 1.00 95.19 388 LEU A CA 1
ATOM 3104 C C . LEU A 1 388 ? 23.277 -6.513 -41.783 1.00 95.19 388 LEU A C 1
ATOM 3106 O O . LEU A 1 388 ? 22.377 -7.267 -42.137 1.00 95.19 388 LEU A O 1
ATOM 3110 N N . TRP A 1 389 ? 24.230 -6.899 -40.940 1.00 95.62 389 TRP A N 1
ATOM 3111 C CA . TRP A 1 389 ? 24.342 -8.255 -40.412 1.00 95.62 389 TRP A CA 1
ATOM 3112 C C . TRP A 1 389 ? 23.141 -8.634 -39.543 1.00 95.62 389 TRP A C 1
ATOM 3114 O O . TRP A 1 389 ? 22.428 -9.594 -39.841 1.00 95.62 389 TRP A O 1
ATOM 3124 N N . ALA A 1 390 ? 22.880 -7.854 -38.491 1.00 92.50 390 ALA A N 1
ATOM 3125 C CA . ALA A 1 390 ? 21.802 -8.128 -37.550 1.00 92.50 390 ALA A CA 1
ATOM 3126 C C . ALA A 1 390 ? 20.431 -8.006 -38.224 1.00 92.50 390 ALA A C 1
ATOM 3128 O O . ALA A 1 390 ? 19.570 -8.863 -38.020 1.00 92.50 390 ALA A O 1
ATOM 3129 N N . GLY A 1 391 ? 20.240 -6.981 -39.060 1.00 90.75 391 GLY A N 1
ATOM 3130 C CA . GLY A 1 391 ? 19.004 -6.755 -39.801 1.00 90.75 391 GLY A CA 1
ATOM 3131 C C . GLY A 1 391 ? 18.722 -7.856 -40.819 1.00 90.75 391 GLY A C 1
ATOM 3132 O O . GLY A 1 391 ? 17.602 -8.358 -40.869 1.00 90.75 391 GLY A O 1
ATOM 3133 N N . THR A 1 392 ? 19.731 -8.291 -41.580 1.00 94.94 392 THR A N 1
ATOM 3134 C CA . THR A 1 392 ? 19.556 -9.348 -42.588 1.00 94.94 392 THR A CA 1
ATOM 3135 C C . THR A 1 392 ? 19.278 -10.695 -41.933 1.00 94.94 392 THR A C 1
ATOM 3137 O O . THR A 1 392 ? 18.302 -11.345 -42.296 1.00 94.94 392 THR A O 1
ATOM 3140 N N . LEU A 1 393 ? 20.065 -11.113 -40.934 1.00 95.94 393 LEU A N 1
ATOM 3141 C CA . LEU A 1 393 ? 19.851 -12.406 -40.272 1.00 95.94 393 LEU A CA 1
ATOM 3142 C C . LEU A 1 393 ? 18.529 -12.455 -39.500 1.00 95.94 393 LEU A C 1
ATOM 3144 O O . LEU A 1 393 ? 17.790 -13.433 -39.623 1.00 95.94 393 LEU A O 1
ATOM 3148 N N . SER A 1 394 ? 18.190 -11.391 -38.763 1.00 91.31 394 SER A N 1
ATOM 3149 C CA . SER A 1 394 ? 16.891 -11.298 -38.080 1.00 91.31 394 SER A CA 1
ATOM 3150 C C . SER A 1 394 ? 15.747 -11.267 -39.089 1.00 91.31 394 SER A C 1
ATOM 3152 O O . SER A 1 394 ? 14.730 -11.924 -38.889 1.00 91.31 394 SER A O 1
ATOM 3154 N N . GLY A 1 395 ? 15.925 -10.554 -40.205 1.00 91.94 395 GLY A N 1
ATOM 3155 C CA . GLY A 1 395 ? 14.973 -10.511 -41.308 1.00 91.94 395 GLY A CA 1
ATOM 3156 C C . GLY A 1 395 ? 14.715 -11.893 -41.901 1.00 91.94 395 GLY A C 1
ATOM 3157 O O . GLY A 1 395 ? 13.559 -12.286 -42.019 1.00 91.94 395 GLY A O 1
ATOM 3158 N N . VAL A 1 396 ? 15.765 -12.662 -42.203 1.00 94.69 396 VAL A N 1
ATOM 3159 C CA . VAL A 1 396 ? 15.651 -14.042 -42.707 1.00 94.69 396 VAL A CA 1
ATOM 3160 C C . VAL A 1 396 ? 14.952 -14.944 -41.688 1.00 94.69 396 VAL A C 1
ATOM 3162 O O . VAL A 1 396 ? 14.011 -15.652 -42.047 1.00 94.69 396 VAL A O 1
ATOM 3165 N N . ALA A 1 397 ? 15.354 -14.891 -40.416 1.00 92.00 397 ALA A N 1
ATOM 3166 C CA . ALA A 1 397 ? 14.767 -15.711 -39.358 1.00 92.00 397 ALA A CA 1
ATOM 3167 C C . ALA A 1 397 ? 13.279 -15.394 -39.137 1.00 92.00 397 ALA A C 1
ATOM 3169 O O . ALA A 1 397 ? 12.437 -16.295 -39.151 1.00 92.00 397 ALA A O 1
ATOM 3170 N N . PHE A 1 398 ? 12.926 -14.114 -38.994 1.00 89.31 398 PHE A N 1
ATOM 3171 C CA . PHE A 1 398 ? 11.536 -13.701 -38.820 1.00 89.31 398 PHE A CA 1
ATOM 3172 C C . PHE A 1 398 ? 10.705 -13.953 -40.072 1.00 89.31 398 PHE A C 1
ATOM 3174 O O . PHE A 1 398 ? 9.552 -14.359 -39.959 1.00 89.31 398 PHE A O 1
ATOM 3181 N N . PHE A 1 399 ? 11.270 -13.791 -41.267 1.00 92.19 399 PHE A N 1
ATOM 3182 C CA . PHE A 1 399 ? 10.571 -14.130 -42.501 1.00 92.19 399 PHE A CA 1
ATOM 3183 C C . PHE A 1 399 ? 10.268 -15.633 -42.588 1.00 92.19 399 PHE A C 1
ATOM 3185 O O . PHE A 1 399 ? 9.135 -16.002 -42.891 1.00 92.19 399 PHE A O 1
ATOM 3192 N N . ALA A 1 400 ? 11.219 -16.504 -42.236 1.00 93.31 400 ALA A N 1
ATOM 3193 C CA . ALA A 1 400 ? 10.988 -17.948 -42.169 1.00 93.31 400 ALA A CA 1
ATOM 3194 C C . ALA A 1 400 ? 9.913 -18.318 -41.126 1.00 93.31 400 ALA A C 1
ATOM 3196 O O . ALA A 1 400 ? 9.016 -19.121 -41.398 1.00 93.31 400 ALA A O 1
ATOM 3197 N N . LEU A 1 401 ? 9.936 -17.681 -39.952 1.00 88.75 401 LEU A N 1
ATOM 3198 C CA . LEU A 1 401 ? 8.898 -17.848 -38.928 1.00 88.75 401 LEU A CA 1
ATOM 3199 C C . LEU A 1 401 ? 7.531 -17.327 -39.397 1.00 88.75 401 LEU A C 1
ATOM 3201 O O . LEU A 1 401 ? 6.501 -17.918 -39.080 1.00 88.75 401 LEU A O 1
ATOM 3205 N N . LYS A 1 402 ? 7.501 -16.250 -40.188 1.00 87.81 402 LYS A N 1
ATOM 3206 C CA . LYS A 1 402 ? 6.271 -15.706 -40.774 1.00 87.81 402 LYS A CA 1
ATOM 3207 C C . LYS A 1 402 ? 5.684 -16.657 -41.813 1.00 87.81 402 LYS A C 1
ATOM 3209 O O . LYS A 1 402 ? 4.488 -16.916 -41.776 1.00 87.81 402 LYS A O 1
ATOM 3214 N N . MET A 1 403 ? 6.514 -17.202 -42.704 1.00 88.88 403 MET A N 1
ATOM 3215 C CA . MET A 1 403 ? 6.083 -18.168 -43.724 1.00 88.88 403 MET A CA 1
ATOM 3216 C C . MET A 1 403 ? 5.562 -19.473 -43.115 1.00 88.88 403 MET A C 1
ATOM 3218 O O . MET A 1 403 ? 4.677 -20.102 -43.679 1.00 88.88 403 MET A O 1
ATOM 3222 N N . THR A 1 404 ? 6.073 -19.860 -41.946 1.00 89.25 404 THR A N 1
ATOM 3223 C CA . THR A 1 404 ? 5.599 -21.040 -41.206 1.00 89.25 404 THR A CA 1
ATOM 3224 C C . THR A 1 404 ? 4.426 -20.746 -40.264 1.00 89.25 404 THR A C 1
ATOM 3226 O O . THR A 1 404 ? 3.996 -21.647 -39.549 1.00 89.25 404 THR A O 1
ATOM 3229 N N . GLY A 1 405 ? 3.908 -19.510 -40.243 1.00 82.25 405 GLY A N 1
ATOM 3230 C CA . GLY A 1 405 ? 2.789 -19.109 -39.383 1.00 82.25 405 GLY A CA 1
ATOM 3231 C C . GLY A 1 405 ? 3.118 -19.088 -37.885 1.00 82.25 405 GLY A C 1
ATOM 3232 O O . GLY A 1 405 ? 2.215 -19.122 -37.062 1.00 82.25 405 GLY A O 1
ATOM 3233 N N . LYS A 1 406 ? 4.405 -19.059 -37.517 1.00 79.69 406 LYS A N 1
ATOM 3234 C CA . LYS A 1 406 ? 4.887 -19.143 -36.125 1.00 79.69 406 LYS A CA 1
ATOM 3235 C C . LYS A 1 406 ? 5.402 -17.820 -35.557 1.00 79.69 406 LYS A C 1
ATOM 3237 O O . LYS A 1 406 ? 5.776 -17.775 -34.391 1.00 79.69 406 LYS A O 1
ATOM 3242 N N . LEU A 1 407 ? 5.472 -16.758 -36.366 1.00 79.81 407 LEU A N 1
ATOM 3243 C CA . LEU A 1 407 ? 5.969 -15.452 -35.909 1.00 79.81 407 LEU A CA 1
ATOM 3244 C C . LEU A 1 407 ? 4.924 -14.660 -35.114 1.00 79.81 407 LEU A C 1
ATOM 3246 O O . LEU A 1 407 ? 5.275 -13.982 -34.153 1.00 79.81 407 LEU A O 1
ATOM 3250 N N . ARG A 1 408 ? 3.660 -14.709 -35.541 1.00 78.00 408 ARG A N 1
ATOM 3251 C CA . ARG A 1 408 ? 2.538 -14.026 -34.892 1.00 78.00 408 ARG A CA 1
ATOM 3252 C C . ARG A 1 408 ? 1.469 -15.060 -34.580 1.00 78.00 408 ARG A C 1
ATOM 3254 O O . ARG A 1 408 ? 1.276 -15.987 -35.361 1.00 78.00 408 ARG A O 1
ATOM 3261 N N . ILE A 1 409 ? 0.832 -14.903 -33.431 1.00 79.56 409 ILE A N 1
ATOM 3262 C CA . ILE A 1 409 ? -0.294 -15.736 -33.020 1.00 79.56 409 ILE A CA 1
ATOM 3263 C C . ILE A 1 409 ? -1.513 -15.400 -33.898 1.00 79.56 409 ILE A C 1
ATOM 3265 O O . ILE A 1 409 ? -1.570 -14.317 -34.480 1.00 79.56 409 ILE A O 1
ATOM 3269 N N . ASP A 1 410 ? -2.436 -16.349 -34.058 1.00 78.38 410 ASP A N 1
ATOM 3270 C CA . ASP A 1 410 ? -3.696 -16.104 -34.758 1.00 78.38 410 ASP A CA 1
ATOM 3271 C C . ASP A 1 410 ? -4.518 -14.990 -34.084 1.00 78.38 410 ASP A C 1
ATOM 3273 O O . ASP A 1 410 ? -4.433 -14.775 -32.875 1.00 78.38 410 ASP A O 1
ATOM 3277 N N . GLU A 1 411 ? -5.291 -14.268 -34.893 1.00 71.69 411 GLU A N 1
ATOM 3278 C CA . GLU A 1 411 ? -6.030 -13.069 -34.478 1.00 71.69 411 GLU A CA 1
ATOM 3279 C C . GLU A 1 411 ? -7.080 -13.384 -33.402 1.00 71.69 411 GLU A C 1
ATOM 3281 O O . GLU A 1 411 ? -7.217 -12.633 -32.445 1.00 71.69 411 GLU A O 1
ATOM 3286 N N . GLU A 1 412 ? -7.721 -14.554 -33.473 1.00 69.31 412 GLU A N 1
ATOM 3287 C CA . GLU A 1 412 ? -8.696 -15.016 -32.476 1.00 69.31 412 GLU A CA 1
ATOM 3288 C C . GLU A 1 412 ? -8.054 -15.233 -31.093 1.00 69.31 412 GLU A C 1
ATOM 3290 O O . GLU A 1 412 ? -8.606 -14.853 -30.062 1.00 69.31 412 GLU A O 1
ATOM 3295 N N . THR A 1 413 ? -6.853 -15.809 -31.042 1.00 64.31 413 THR A N 1
ATOM 3296 C CA . THR A 1 413 ? -6.094 -15.993 -29.798 1.00 64.31 413 THR A CA 1
ATOM 3297 C C . THR A 1 413 ? -5.472 -14.687 -29.308 1.00 64.31 413 THR A C 1
ATOM 3299 O O . THR A 1 413 ? -5.334 -14.492 -28.100 1.00 64.31 413 THR A O 1
ATOM 3302 N N . GLU A 1 414 ? -5.076 -13.800 -30.223 1.00 70.06 414 GLU A N 1
ATOM 3303 C CA . GLU A 1 414 ? -4.613 -12.450 -29.890 1.00 70.06 414 GLU A CA 1
ATOM 3304 C C . GLU A 1 414 ? -5.744 -11.641 -29.227 1.00 70.06 414 GLU A C 1
ATOM 3306 O O . GLU A 1 414 ? -5.505 -11.012 -28.196 1.00 70.06 414 GLU A O 1
ATOM 3311 N N . GLU A 1 415 ? -6.976 -11.744 -29.739 1.00 60.66 415 GLU A N 1
ATOM 3312 C CA . GLU A 1 415 ? -8.185 -11.138 -29.159 1.00 60.66 415 GLU A CA 1
ATOM 3313 C C . GLU A 1 415 ? -8.607 -11.786 -27.834 1.00 60.66 415 GLU A C 1
ATOM 3315 O O . GLU A 1 415 ? -8.968 -11.082 -26.890 1.00 60.66 415 GLU A O 1
ATOM 3320 N N . ALA A 1 416 ? -8.537 -13.117 -27.731 1.00 63.81 416 ALA A N 1
ATOM 3321 C CA . ALA A 1 416 ? -8.862 -13.832 -26.496 1.00 63.81 416 ALA A CA 1
ATOM 3322 C C . ALA A 1 416 ? -7.855 -13.544 -25.365 1.00 63.81 416 ALA A C 1
ATOM 3324 O O . ALA A 1 416 ? -8.212 -13.603 -24.188 1.00 63.81 416 ALA A O 1
ATOM 3325 N N . GLY A 1 417 ? -6.607 -13.219 -25.712 1.00 62.16 417 GLY A N 1
ATOM 3326 C CA . GLY A 1 417 ? -5.514 -12.956 -24.782 1.00 62.16 417 GLY A CA 1
ATOM 3327 C C . GLY A 1 417 ? -4.555 -14.144 -24.649 1.00 62.16 417 GLY A C 1
ATOM 3328 O O . GLY A 1 417 ? -4.947 -15.279 -24.366 1.00 62.16 417 GLY A O 1
ATOM 3329 N N . MET A 1 418 ? -3.255 -13.870 -24.809 1.00 59.94 418 MET A N 1
ATOM 3330 C CA . MET A 1 418 ? -2.182 -14.880 -24.839 1.00 59.94 418 MET A CA 1
ATOM 3331 C C . MET A 1 418 ? -2.038 -15.663 -23.518 1.00 59.94 418 MET A C 1
ATOM 3333 O O . MET A 1 418 ? -1.606 -16.823 -23.512 1.00 59.94 418 MET A O 1
ATOM 3337 N N . ASP A 1 419 ? -2.478 -15.060 -22.413 1.00 60.06 419 ASP A N 1
ATOM 3338 C CA . ASP A 1 419 ? -2.420 -15.624 -21.063 1.00 60.06 419 ASP A CA 1
ATOM 3339 C C . ASP A 1 419 ? -3.246 -16.904 -20.905 1.00 60.06 419 ASP A C 1
ATOM 3341 O O . ASP A 1 419 ? -2.850 -17.803 -20.162 1.00 60.06 419 ASP A O 1
ATOM 3345 N N . LEU A 1 420 ? -4.352 -17.032 -21.645 1.00 54.41 420 LEU A N 1
ATOM 3346 C CA . LEU A 1 420 ? -5.225 -18.209 -21.603 1.00 54.41 420 LEU A CA 1
ATOM 3347 C C . LEU A 1 420 ? -4.575 -19.462 -22.211 1.00 54.41 420 LEU A C 1
ATOM 3349 O O . LEU A 1 420 ? -4.950 -20.577 -21.845 1.00 54.41 420 LEU A O 1
ATOM 3353 N N . LYS A 1 421 ? -3.615 -19.301 -23.135 1.00 54.66 421 LYS A N 1
ATOM 3354 C CA . LYS A 1 421 ? -3.030 -20.408 -23.916 1.00 54.66 421 LYS A CA 1
ATOM 3355 C C . LYS A 1 421 ? -1.596 -20.780 -23.521 1.00 54.66 421 LYS A C 1
ATOM 3357 O O . LYS A 1 421 ? -1.241 -21.945 -23.682 1.00 54.66 421 LYS A O 1
ATOM 3362 N N . GLN A 1 422 ? -0.760 -19.844 -23.050 1.00 49.53 422 GLN A N 1
ATOM 3363 C CA . GLN A 1 422 ? 0.691 -20.088 -22.895 1.00 49.53 422 GLN A CA 1
ATOM 3364 C C . GLN A 1 422 ? 1.247 -19.988 -21.469 1.00 49.53 422 GLN A C 1
ATOM 3366 O O . GLN A 1 422 ? 2.338 -20.504 -21.215 1.00 49.53 422 GLN A O 1
ATOM 3371 N N . HIS A 1 423 ? 0.528 -19.392 -20.518 1.00 48.88 423 HIS A N 1
ATOM 3372 C CA . HIS A 1 423 ? 1.012 -19.277 -19.143 1.00 48.88 423 HIS A CA 1
ATOM 3373 C C . HIS A 1 423 ? 0.433 -20.382 -18.255 1.00 48.88 423 HIS A C 1
ATOM 3375 O O . HIS A 1 423 ? -0.769 -20.625 -18.248 1.00 48.88 423 HIS A O 1
ATOM 3381 N N . SER A 1 424 ? 1.306 -21.080 -17.513 1.00 40.81 424 SER A N 1
ATOM 3382 C CA . SER A 1 424 ? 0.904 -22.044 -16.486 1.00 40.81 424 SER A CA 1
ATOM 3383 C C . SER A 1 424 ? 1.263 -21.504 -15.090 1.00 40.81 424 SER A C 1
ATOM 3385 O O . SER A 1 424 ? 2.431 -21.190 -14.855 1.00 40.81 424 SER A O 1
ATOM 3387 N N . PRO A 1 425 ? 0.293 -21.397 -14.163 1.00 49.97 425 PRO A N 1
ATOM 3388 C CA . PRO A 1 425 ? -1.062 -21.908 -14.313 1.00 49.97 425 PRO A CA 1
ATOM 3389 C C . PRO A 1 425 ? -1.888 -21.065 -15.306 1.00 49.97 425 PRO A C 1
ATOM 3391 O O . PRO A 1 425 ? -1.809 -19.839 -15.252 1.00 49.97 425 PRO A O 1
ATOM 3394 N N . PRO A 1 426 ? -2.740 -21.700 -16.140 1.00 43.62 426 PRO A N 1
ATOM 3395 C CA . PRO A 1 426 ? -3.664 -21.039 -17.083 1.00 43.62 426 PRO A CA 1
ATOM 3396 C C . PRO A 1 426 ? -4.808 -20.292 -16.365 1.00 43.62 426 PRO A C 1
ATOM 3398 O O . PRO A 1 426 ? -5.917 -20.153 -16.866 1.00 43.62 426 PRO A O 1
ATOM 3401 N N . LYS A 1 427 ? -4.563 -19.879 -15.118 1.00 45.94 427 LYS A N 1
ATOM 3402 C CA . LYS A 1 427 ? -5.514 -19.365 -14.134 1.00 45.94 427 LYS A CA 1
ATOM 3403 C C . LYS A 1 427 ? -4.907 -18.199 -13.350 1.00 45.94 427 LYS A C 1
ATOM 3405 O O . LYS A 1 427 ? -5.060 -18.139 -12.134 1.00 45.94 427 LYS A O 1
ATOM 3410 N N . ALA A 1 428 ? -4.235 -17.265 -14.020 1.00 43.31 428 ALA A N 1
ATOM 3411 C CA . ALA A 1 428 ? -3.871 -15.999 -13.379 1.00 43.31 428 ALA A CA 1
ATOM 3412 C C . ALA A 1 428 ? -5.121 -15.215 -12.900 1.00 43.31 428 ALA A C 1
ATOM 3414 O O . ALA A 1 428 ? -5.024 -14.437 -11.958 1.00 43.31 428 ALA A O 1
ATOM 3415 N N . TYR A 1 429 ? -6.309 -15.494 -13.469 1.00 47.97 429 TYR A N 1
ATOM 3416 C CA . TYR A 1 429 ? -7.548 -14.739 -13.230 1.00 47.97 429 TYR A CA 1
ATOM 3417 C C . TYR A 1 429 ? -8.820 -15.598 -13.065 1.00 47.97 429 TYR A C 1
ATOM 3419 O O . TYR A 1 429 ? -9.870 -15.268 -13.610 1.00 47.97 429 TYR A O 1
ATOM 3427 N N . ALA A 1 430 ? -8.791 -16.691 -12.292 1.00 39.91 430 ALA A N 1
ATOM 3428 C CA . ALA A 1 430 ? -10.038 -17.365 -11.894 1.00 39.91 430 ALA A CA 1
ATOM 3429 C C . ALA A 1 430 ? -10.770 -16.570 -10.788 1.00 39.91 430 ALA A C 1
ATOM 3431 O O . ALA A 1 430 ? -10.821 -16.971 -9.625 1.00 39.91 430 ALA A O 1
ATOM 3432 N N . ILE A 1 431 ? -11.335 -15.418 -11.159 1.00 49.44 431 ILE A N 1
ATOM 3433 C CA . ILE A 1 431 ? -12.297 -14.656 -10.359 1.00 49.44 431 ILE A CA 1
ATOM 3434 C C . ILE A 1 431 ? -13.646 -15.380 -10.484 1.00 49.44 431 ILE A C 1
ATOM 3436 O O . ILE A 1 431 ? -14.395 -15.153 -11.426 1.00 49.44 431 ILE A O 1
ATOM 3440 N N . GLY A 1 432 ? -13.939 -16.303 -9.562 1.00 39.41 432 GLY A N 1
ATOM 3441 C CA . GLY A 1 432 ? -15.228 -17.005 -9.539 1.00 39.41 432 GLY A CA 1
ATOM 3442 C C . GLY A 1 432 ? -15.212 -18.346 -8.808 1.00 39.41 432 GLY A C 1
ATOM 3443 O O . GLY A 1 432 ? -15.029 -19.387 -9.423 1.00 39.41 432 GLY A O 1
ATOM 3444 N N . GLN A 1 433 ? -15.439 -18.298 -7.492 1.00 43.50 433 GLN A N 1
ATOM 3445 C CA . GLN A 1 433 ? -15.954 -19.391 -6.651 1.00 43.50 433 GLN A CA 1
ATOM 3446 C C . GLN A 1 433 ? -15.249 -20.758 -6.748 1.00 43.50 433 GLN A C 1
ATOM 3448 O O . GLN A 1 433 ? -15.871 -21.778 -7.031 1.00 43.50 433 GLN A O 1
ATOM 3453 N N . ALA A 1 434 ? -13.977 -20.827 -6.359 1.00 44.59 434 ALA A N 1
ATOM 3454 C CA . ALA A 1 434 ? -13.554 -22.036 -5.659 1.00 44.59 434 ALA A CA 1
ATOM 3455 C C . ALA A 1 434 ? -14.188 -21.968 -4.251 1.00 44.59 434 ALA A C 1
ATOM 3457 O O . ALA A 1 434 ? -14.107 -20.898 -3.632 1.00 44.59 434 ALA A O 1
ATOM 3458 N N . PRO A 1 435 ? -14.843 -23.028 -3.731 1.00 51.44 435 PRO A N 1
ATOM 3459 C CA . PRO A 1 435 ? -15.316 -23.022 -2.350 1.00 51.44 435 PRO A CA 1
ATOM 3460 C C . PRO A 1 435 ? -14.147 -22.615 -1.437 1.00 51.44 435 PRO A C 1
ATOM 3462 O O . PRO A 1 435 ? -13.000 -22.923 -1.781 1.00 51.44 435 PRO A O 1
ATOM 3465 N N . PRO A 1 436 ? -14.378 -21.918 -0.309 1.00 63.44 436 PRO A N 1
ATOM 3466 C CA . PRO A 1 436 ? -13.338 -21.696 0.695 1.00 63.44 436 PRO A CA 1
ATOM 3467 C C . PRO A 1 436 ? -12.526 -22.979 0.891 1.00 63.44 436 PRO A C 1
ATOM 3469 O O . PRO A 1 436 ? -13.105 -24.062 0.833 1.00 63.44 436 PRO A O 1
ATOM 3472 N N . LYS A 1 437 ? -11.205 -22.879 1.079 1.00 68.12 437 LYS A N 1
ATOM 3473 C CA . LYS A 1 437 ? -10.313 -24.050 1.192 1.00 68.12 437 LYS A CA 1
ATOM 3474 C C . LYS A 1 437 ? -10.891 -25.124 2.130 1.00 68.12 437 LYS A C 1
ATOM 3476 O O . LYS A 1 437 ? -10.854 -26.300 1.801 1.00 68.12 437 LYS A O 1
ATOM 3481 N N . GLU A 1 438 ? -11.512 -24.688 3.223 1.00 74.38 438 GLU A N 1
ATOM 3482 C CA . GLU A 1 438 ? -12.264 -25.508 4.183 1.00 74.38 438 GLU A CA 1
ATOM 3483 C C . GLU A 1 438 ? -13.426 -26.292 3.544 1.00 74.38 438 GLU A C 1
ATOM 3485 O O . GLU A 1 438 ? -13.495 -27.504 3.697 1.00 74.38 438 GLU A O 1
ATOM 3490 N N . LYS A 1 439 ? -14.280 -25.650 2.736 1.00 75.69 439 LYS A N 1
ATOM 3491 C CA . LYS A 1 439 ? -15.372 -26.327 2.013 1.00 75.69 439 LYS A CA 1
ATOM 3492 C C . LYS A 1 439 ? -14.876 -27.286 0.929 1.00 75.69 439 LYS A C 1
ATOM 3494 O O . LYS A 1 439 ? -15.523 -28.296 0.687 1.00 75.69 439 LYS A O 1
ATOM 3499 N N . GLN A 1 440 ? -13.752 -26.988 0.268 1.00 72.00 440 GLN A N 1
ATOM 3500 C CA . GLN A 1 440 ? -13.142 -27.928 -0.687 1.00 72.00 440 GLN A CA 1
ATOM 3501 C C . GLN A 1 440 ? -12.591 -29.172 0.009 1.00 72.00 440 GLN A C 1
ATOM 3503 O O . GLN A 1 440 ? -12.697 -30.265 -0.537 1.00 72.00 440 GLN A O 1
ATOM 3508 N N . LEU A 1 441 ? -11.988 -28.998 1.189 1.00 77.94 441 LEU A N 1
ATOM 3509 C CA . LEU A 1 441 ? -11.495 -30.105 2.004 1.00 77.94 441 LEU A CA 1
ATOM 3510 C C . LEU A 1 441 ? -12.659 -30.977 2.483 1.00 77.94 441 LEU A C 1
ATOM 3512 O O . LEU A 1 441 ? -12.593 -32.191 2.343 1.00 77.94 441 LEU A O 1
ATOM 3516 N N . GLU A 1 442 ? -13.742 -30.366 2.965 1.00 82.06 442 GLU A N 1
ATOM 3517 C CA . GLU A 1 442 ? -14.920 -31.084 3.464 1.00 82.06 442 GLU A CA 1
ATOM 3518 C C . GLU A 1 442 ? -15.642 -31.863 2.351 1.00 82.06 442 GLU A C 1
ATOM 3520 O O . GLU A 1 442 ? -15.796 -33.077 2.453 1.00 82.06 442 GLU A O 1
ATOM 3525 N N . GLN A 1 443 ? -15.959 -31.215 1.224 1.00 83.25 443 GLN A N 1
ATOM 3526 C CA . GLN A 1 443 ? -16.597 -31.877 0.073 1.00 83.25 443 GLN A CA 1
ATOM 3527 C C . GLN A 1 443 ? -15.699 -32.941 -0.566 1.00 83.25 443 GLN A C 1
ATOM 3529 O O . GLN A 1 443 ? -16.161 -34.010 -0.966 1.00 83.25 443 GLN A O 1
ATOM 3534 N N . GLY A 1 444 ? -14.401 -32.653 -0.671 1.00 83.06 444 GLY A N 1
ATOM 3535 C CA . GLY A 1 444 ? -13.426 -33.587 -1.213 1.00 83.06 444 GLY A CA 1
ATOM 3536 C C . GLY A 1 444 ? -13.239 -34.821 -0.332 1.00 83.06 444 GLY A C 1
ATOM 3537 O O . GLY A 1 444 ? -13.117 -35.929 -0.855 1.00 83.06 444 GLY A O 1
ATOM 3538 N N . LYS A 1 445 ? -13.268 -34.643 0.994 1.00 84.38 445 LYS A N 1
ATOM 3539 C CA . LYS A 1 445 ? -13.224 -35.734 1.967 1.00 84.38 445 LYS A CA 1
ATOM 3540 C C . LYS A 1 445 ? -14.471 -36.610 1.884 1.00 84.38 445 LYS A C 1
ATOM 3542 O O . LYS A 1 445 ? -14.320 -37.821 1.781 1.00 84.38 445 LYS A O 1
ATOM 3547 N N . GLU A 1 446 ? -15.669 -36.027 1.844 1.00 85.50 446 GLU A N 1
ATOM 3548 C CA . GLU A 1 446 ? -16.922 -36.786 1.699 1.00 85.50 446 GLU A CA 1
ATOM 3549 C C . GLU A 1 446 ? -16.968 -37.602 0.396 1.00 85.50 446 GLU A C 1
ATOM 3551 O O . GLU A 1 446 ? -17.340 -38.778 0.403 1.00 85.50 446 GLU A O 1
ATOM 3556 N N . GLU A 1 447 ? -16.564 -37.007 -0.734 1.00 87.06 447 GLU A N 1
ATOM 3557 C CA . GLU A 1 447 ? -16.511 -37.716 -2.019 1.00 87.06 447 GLU A CA 1
ATOM 3558 C C . GLU A 1 447 ? -15.487 -38.856 -2.002 1.00 87.06 447 GLU A C 1
ATOM 3560 O O . GLU A 1 447 ? -15.785 -39.947 -2.499 1.00 87.06 447 GLU A O 1
ATOM 3565 N N . LEU A 1 448 ? -14.307 -38.637 -1.407 1.00 85.50 448 LEU A N 1
ATOM 3566 C CA . LEU A 1 448 ? -13.303 -39.690 -1.291 1.00 85.50 448 LEU A CA 1
ATOM 3567 C C . LEU A 1 448 ? -13.777 -40.808 -0.359 1.00 85.50 448 LEU A C 1
ATOM 3569 O O . LEU A 1 448 ? -13.687 -41.975 -0.729 1.00 85.50 448 LEU A O 1
ATOM 3573 N N . GLU A 1 449 ? -14.323 -40.478 0.812 1.00 83.94 449 GLU A N 1
ATOM 3574 C CA . GLU A 1 449 ? -14.864 -41.463 1.752 1.00 83.94 449 GLU A CA 1
ATOM 3575 C C . GLU A 1 449 ? -15.964 -42.299 1.096 1.00 83.94 449 GLU A C 1
ATOM 3577 O O . GLU A 1 449 ? -15.965 -43.521 1.233 1.00 83.94 449 GLU A O 1
ATOM 3582 N N . LYS A 1 450 ? -16.842 -41.691 0.293 1.00 86.38 450 LYS A N 1
ATOM 3583 C CA . LYS A 1 450 ? -17.880 -42.413 -0.452 1.00 86.38 450 LYS A CA 1
ATOM 3584 C C . LYS A 1 450 ? -17.309 -43.386 -1.486 1.00 86.38 450 LYS A C 1
ATOM 3586 O O . LYS A 1 450 ? -17.832 -44.489 -1.621 1.00 86.38 450 LYS A O 1
ATOM 3591 N N . VAL A 1 451 ? -16.254 -43.001 -2.210 1.00 85.19 451 VAL A N 1
ATOM 3592 C CA . VAL A 1 451 ? -15.578 -43.890 -3.174 1.00 85.19 451 VAL A CA 1
ATOM 3593 C C . VAL A 1 451 ? -14.830 -45.017 -2.462 1.00 85.19 451 VAL A C 1
ATOM 3595 O O . VAL A 1 451 ? -14.852 -46.154 -2.930 1.00 85.19 451 VAL A O 1
ATOM 3598 N N . MET A 1 452 ? -14.213 -44.722 -1.318 1.00 80.38 452 MET A N 1
ATOM 3599 C CA . MET A 1 452 ? -13.443 -45.687 -0.531 1.00 80.38 452 MET A CA 1
ATOM 3600 C C . MET A 1 452 ? -14.325 -46.594 0.343 1.00 80.38 452 MET A C 1
ATOM 3602 O O . MET A 1 452 ? -13.878 -47.656 0.773 1.00 80.38 452 MET A O 1
ATOM 3606 N N . THR A 1 453 ? -15.586 -46.229 0.598 1.00 79.06 453 THR A N 1
ATOM 3607 C CA . THR A 1 453 ? -16.507 -47.025 1.424 1.00 79.06 453 THR A CA 1
ATOM 3608 C C . THR A 1 453 ? -16.732 -48.399 0.791 1.00 79.06 453 THR A C 1
ATOM 3610 O O . THR A 1 453 ? -17.353 -48.530 -0.261 1.00 79.06 453 THR A O 1
ATOM 3613 N N . GLY A 1 454 ? -16.219 -49.443 1.446 1.00 68.19 454 GLY A N 1
ATOM 3614 C CA . GLY A 1 454 ? -16.327 -50.827 0.978 1.00 68.19 454 GLY A CA 1
ATOM 3615 C C . GLY A 1 454 ? -15.355 -51.213 -0.144 1.00 68.19 454 GLY A C 1
ATOM 3616 O O . GLY A 1 454 ? -15.391 -52.363 -0.579 1.00 68.19 454 GLY A O 1
ATOM 3617 N N . LYS A 1 455 ? -14.469 -50.308 -0.586 1.00 76.88 455 LYS A N 1
ATOM 3618 C CA . LYS A 1 455 ? -13.423 -50.584 -1.583 1.00 76.88 455 LYS A CA 1
ATOM 3619 C C . LYS A 1 455 ? -12.039 -50.512 -0.928 1.00 76.88 455 LYS A C 1
ATOM 3621 O O . LYS A 1 455 ? -11.710 -49.549 -0.245 1.00 76.88 455 LYS A O 1
ATOM 3626 N N . THR A 1 456 ? -11.199 -51.519 -1.152 1.00 73.38 456 THR A N 1
ATOM 3627 C CA . THR A 1 456 ? -9.793 -51.521 -0.708 1.00 73.38 456 THR A CA 1
ATOM 3628 C C . THR A 1 456 ? -8.899 -51.920 -1.865 1.00 73.38 456 THR A C 1
ATOM 3630 O O . THR A 1 456 ? -9.280 -52.806 -2.625 1.00 73.38 456 THR A O 1
ATOM 3633 N N . VAL A 1 457 ? -7.708 -51.327 -1.972 1.00 79.00 457 VAL A N 1
ATOM 3634 C CA . VAL A 1 457 ? -6.710 -51.778 -2.952 1.00 79.00 457 VAL A CA 1
ATOM 3635 C C . VAL A 1 457 ? -6.266 -53.188 -2.575 1.00 79.00 457 VAL A C 1
ATOM 3637 O O . VAL A 1 457 ? -5.816 -53.421 -1.448 1.00 79.00 457 VAL A O 1
ATOM 3640 N N . VAL A 1 458 ? -6.428 -54.125 -3.506 1.00 75.44 458 VAL A N 1
ATOM 3641 C CA . VAL A 1 458 ? -6.098 -55.537 -3.300 1.00 75.44 458 VAL A CA 1
ATOM 3642 C C . VAL A 1 458 ? -4.766 -55.833 -3.967 1.00 75.44 458 VAL A C 1
ATOM 3644 O O . VAL A 1 458 ? -4.552 -55.496 -5.130 1.00 75.44 458 VAL A O 1
ATOM 3647 N N . PHE A 1 459 ? -3.885 -56.503 -3.235 1.00 80.31 459 PHE A N 1
ATOM 3648 C CA . PHE A 1 459 ? -2.599 -56.967 -3.737 1.00 80.31 459 PHE A CA 1
ATOM 3649 C C . PHE A 1 459 ? -2.624 -58.485 -3.877 1.00 80.31 459 PHE A C 1
ATOM 3651 O O . PHE A 1 459 ? -3.325 -59.176 -3.134 1.00 80.31 459 PHE A O 1
ATOM 3658 N N . ASN A 1 460 ? -1.868 -59.004 -4.838 1.00 77.50 460 ASN A N 1
ATOM 3659 C CA . ASN A 1 460 ? -1.648 -60.437 -4.951 1.00 77.50 460 ASN A CA 1
ATOM 3660 C C . ASN A 1 460 ? -0.603 -60.863 -3.912 1.00 77.50 460 ASN A C 1
ATOM 3662 O O . ASN A 1 460 ? 0.443 -60.229 -3.778 1.00 77.50 460 ASN A O 1
ATOM 3666 N N . ASP A 1 461 ? -0.884 -61.937 -3.178 1.00 68.50 461 ASP A N 1
ATOM 3667 C CA . ASP A 1 461 ? 0.093 -62.546 -2.282 1.00 68.50 461 ASP A CA 1
ATOM 3668 C C . ASP A 1 461 ? 0.755 -63.722 -3.013 1.00 68.50 461 ASP A C 1
ATOM 3670 O O . ASP A 1 461 ? 0.095 -64.686 -3.406 1.00 68.50 461 ASP A O 1
ATOM 3674 N N . TYR A 1 462 ? 2.073 -63.640 -3.197 1.00 73.44 462 TYR A N 1
ATOM 3675 C CA . TYR A 1 462 ? 2.875 -64.685 -3.830 1.00 73.44 462 TYR A CA 1
ATOM 3676 C C . TYR A 1 462 ? 3.729 -65.394 -2.779 1.00 73.44 462 TYR A C 1
ATOM 3678 O O . TYR A 1 462 ? 4.572 -64.777 -2.125 1.00 73.44 462 TYR A O 1
ATOM 3686 N N . SER A 1 463 ? 3.531 -66.704 -2.620 1.00 67.94 463 SER A N 1
ATOM 3687 C CA . SER A 1 463 ? 4.393 -67.528 -1.774 1.00 67.94 463 SER A CA 1
ATOM 3688 C C . SER A 1 463 ? 5.684 -67.902 -2.509 1.00 67.94 463 SER A C 1
ATOM 3690 O O . SER A 1 463 ? 5.719 -68.135 -3.722 1.00 67.94 463 SER A O 1
ATOM 3692 N N . TRP A 1 464 ? 6.775 -67.955 -1.757 1.00 70.56 464 TRP A N 1
ATOM 3693 C CA . TRP A 1 464 ? 8.081 -68.379 -2.244 1.00 70.56 464 TRP A CA 1
ATOM 3694 C C . TRP A 1 464 ? 8.764 -69.246 -1.191 1.00 70.56 464 TRP A C 1
ATOM 3696 O O . TRP A 1 464 ? 8.418 -69.211 -0.009 1.00 70.56 464 TRP A O 1
ATOM 3706 N N . SER A 1 465 ? 9.700 -70.072 -1.643 1.00 68.12 465 SER A N 1
ATOM 3707 C CA . SER A 1 465 ? 10.410 -71.047 -0.814 1.00 68.12 465 SER A CA 1
ATOM 3708 C C . SER A 1 465 ? 11.917 -70.831 -0.906 1.00 68.12 465 SER A C 1
ATOM 3710 O O . SER A 1 465 ? 12.407 -70.267 -1.880 1.00 68.12 465 SER A O 1
ATOM 3712 N N . HIS A 1 466 ? 12.679 -71.322 0.074 1.00 67.19 466 HIS A N 1
ATOM 3713 C CA . HIS A 1 466 ? 14.147 -71.251 0.038 1.00 67.19 466 HIS A CA 1
ATOM 3714 C C . HIS A 1 466 ? 14.786 -72.069 -1.103 1.00 67.19 466 HIS A C 1
ATOM 3716 O O . HIS A 1 466 ? 15.984 -71.944 -1.331 1.00 67.19 466 HIS A O 1
ATOM 3722 N N . SER A 1 467 ? 14.007 -72.894 -1.815 1.00 70.56 467 SER A N 1
ATOM 3723 C CA . SER A 1 467 ? 14.437 -73.603 -3.027 1.00 70.56 467 SER A CA 1
ATOM 3724 C C . SER A 1 467 ? 14.293 -72.788 -4.319 1.00 70.56 467 SER A C 1
ATOM 3726 O O . SER A 1 467 ? 14.778 -73.232 -5.358 1.00 70.56 467 SER A O 1
ATOM 3728 N N . ASP A 1 468 ? 13.640 -71.622 -4.282 1.00 73.00 468 ASP A N 1
ATOM 3729 C CA . ASP A 1 468 ? 13.540 -70.722 -5.436 1.00 73.00 468 ASP A CA 1
ATOM 3730 C C . ASP A 1 468 ? 14.872 -69.973 -5.662 1.00 73.00 468 ASP A C 1
ATOM 3732 O O . ASP A 1 468 ? 15.583 -69.638 -4.712 1.00 73.00 468 ASP A O 1
ATOM 3736 N N . SER A 1 469 ? 15.221 -69.672 -6.919 1.00 80.94 469 SER A N 1
ATOM 3737 C CA . SER A 1 469 ? 16.405 -68.851 -7.222 1.00 80.94 469 SER A CA 1
ATOM 3738 C C . SER A 1 469 ? 16.232 -67.414 -6.712 1.00 80.94 469 SER A C 1
ATOM 3740 O O . SER A 1 469 ? 15.114 -66.899 -6.665 1.00 80.94 469 SER A O 1
ATOM 3742 N N . GLN A 1 470 ? 17.333 -66.727 -6.383 1.00 77.62 470 GLN A N 1
ATOM 3743 C CA . GLN A 1 470 ? 17.281 -65.345 -5.882 1.00 77.62 470 GLN A CA 1
ATOM 3744 C C . GLN A 1 470 ? 16.531 -64.402 -6.840 1.00 77.62 470 GLN A C 1
ATOM 3746 O O . GLN A 1 470 ? 15.692 -63.623 -6.399 1.00 77.62 470 GLN A O 1
ATOM 3751 N N . GLU A 1 471 ? 16.759 -64.525 -8.149 1.00 80.12 471 GLU A N 1
ATOM 3752 C CA . GLU A 1 471 ? 16.053 -63.744 -9.173 1.00 80.12 471 GLU A CA 1
ATOM 3753 C C . GLU A 1 471 ? 14.543 -64.039 -9.195 1.00 80.12 471 GLU A C 1
ATOM 3755 O O . GLU A 1 471 ? 13.723 -63.126 -9.312 1.00 80.12 471 GLU A O 1
ATOM 3760 N N . SER A 1 472 ? 14.150 -65.306 -9.012 1.00 81.00 472 SER A N 1
ATOM 3761 C CA . SER A 1 472 ? 12.736 -65.673 -8.918 1.00 81.00 472 SER A CA 1
ATOM 3762 C C . SER A 1 472 ? 12.083 -65.134 -7.646 1.00 81.00 472 SER A C 1
ATOM 3764 O O . SER A 1 472 ? 10.900 -64.793 -7.684 1.00 81.00 472 SER A O 1
ATOM 3766 N N . ILE A 1 473 ? 12.814 -65.078 -6.531 1.00 79.19 473 ILE A N 1
ATOM 3767 C CA . ILE A 1 473 ? 12.326 -64.526 -5.263 1.00 79.19 473 ILE A CA 1
ATOM 3768 C C . ILE A 1 473 ? 12.143 -63.009 -5.395 1.00 79.19 473 ILE A C 1
ATOM 3770 O O . ILE A 1 473 ? 11.067 -62.510 -5.073 1.00 79.19 473 ILE A O 1
ATOM 3774 N N . GLU A 1 474 ? 13.135 -62.288 -5.935 1.00 80.50 474 GLU A N 1
ATOM 3775 C CA . GLU A 1 474 ? 13.055 -60.838 -6.187 1.00 80.50 474 GLU A CA 1
ATOM 3776 C C . GLU A 1 474 ? 11.833 -60.488 -7.049 1.00 80.50 474 GLU A C 1
ATOM 3778 O O . GLU A 1 474 ? 11.053 -59.607 -6.688 1.00 80.50 474 GLU A O 1
ATOM 3783 N N . LYS A 1 475 ? 11.606 -61.228 -8.142 1.00 82.31 475 LYS A N 1
ATOM 3784 C CA . LYS A 1 475 ? 10.462 -60.997 -9.031 1.00 82.31 475 LYS A CA 1
ATOM 3785 C C . LYS A 1 475 ? 9.120 -61.216 -8.326 1.00 82.31 475 LYS A C 1
ATOM 3787 O O . LYS A 1 475 ? 8.239 -60.367 -8.426 1.00 82.31 475 LYS A O 1
ATOM 3792 N N . LYS A 1 476 ? 8.969 -62.313 -7.574 1.00 82.44 476 LYS A N 1
ATOM 3793 C CA . LYS A 1 476 ? 7.743 -62.590 -6.799 1.00 82.44 476 LYS A CA 1
ATOM 3794 C C . LYS A 1 476 ? 7.480 -61.508 -5.739 1.00 82.44 476 LYS A C 1
ATOM 3796 O O . LYS A 1 476 ? 6.325 -61.171 -5.496 1.00 82.44 476 LYS A O 1
ATOM 3801 N N . MET A 1 477 ? 8.530 -60.941 -5.131 1.00 81.56 477 MET A N 1
ATOM 3802 C CA . MET A 1 477 ? 8.411 -59.824 -4.181 1.00 81.56 477 MET A CA 1
ATOM 3803 C C . MET A 1 477 ? 7.912 -58.545 -4.860 1.00 81.56 477 MET A C 1
ATOM 3805 O O . MET A 1 477 ? 6.964 -57.937 -4.372 1.00 81.56 477 MET A O 1
ATOM 3809 N N . GLN A 1 478 ? 8.498 -58.175 -6.001 1.00 82.19 478 GLN A N 1
ATOM 3810 C CA . GLN A 1 478 ? 8.084 -56.995 -6.769 1.00 82.19 478 GLN A CA 1
ATOM 3811 C C . GLN A 1 478 ? 6.623 -57.104 -7.224 1.00 82.19 478 GLN A C 1
ATOM 3813 O O . GLN A 1 478 ? 5.846 -56.168 -7.050 1.00 82.19 478 GLN A O 1
ATOM 3818 N N . GLN A 1 479 ? 6.210 -58.281 -7.703 1.00 82.81 479 GLN A N 1
ATOM 3819 C CA . GLN A 1 479 ? 4.816 -58.545 -8.077 1.00 82.81 479 GLN A CA 1
ATOM 3820 C C . GLN A 1 479 ? 3.848 -58.442 -6.888 1.00 82.81 479 GLN A C 1
ATOM 3822 O O . GLN A 1 479 ? 2.720 -57.988 -7.047 1.00 82.81 479 GLN A O 1
ATOM 3827 N N . ALA A 1 480 ? 4.282 -58.796 -5.674 1.00 81.88 480 ALA A N 1
ATOM 3828 C CA . ALA A 1 480 ? 3.460 -58.657 -4.468 1.00 81.88 480 ALA A CA 1
ATOM 3829 C C . ALA A 1 480 ? 3.260 -57.192 -4.013 1.00 81.88 480 ALA A C 1
ATOM 3831 O O . ALA A 1 480 ? 2.366 -56.904 -3.203 1.00 81.88 480 ALA A O 1
ATOM 3832 N N . TRP A 1 481 ? 4.096 -56.266 -4.496 1.00 85.31 481 TRP A N 1
ATOM 3833 C CA . TRP A 1 481 ? 3.957 -54.821 -4.275 1.00 85.31 481 TRP A CA 1
ATOM 3834 C C . TRP A 1 481 ? 3.205 -54.123 -5.406 1.00 85.31 481 TRP A C 1
ATOM 3836 O O . TRP A 1 481 ? 2.693 -53.023 -5.201 1.00 85.31 481 TRP A O 1
ATOM 3846 N N . ASP A 1 482 ? 3.143 -54.733 -6.588 1.00 84.00 482 ASP A N 1
ATOM 3847 C CA . ASP A 1 482 ? 2.604 -54.108 -7.787 1.00 84.00 482 ASP A CA 1
ATOM 3848 C C . ASP A 1 482 ? 1.069 -54.017 -7.754 1.00 84.00 482 ASP A C 1
ATOM 3850 O O . ASP A 1 482 ? 0.347 -55.006 -7.881 1.00 84.00 482 ASP A O 1
ATOM 3854 N N . ALA A 1 483 ? 0.552 -52.796 -7.602 1.00 83.75 483 ALA A N 1
ATOM 3855 C CA . ALA A 1 483 ? -0.877 -52.525 -7.650 1.00 83.75 483 ALA A CA 1
ATOM 3856 C C . ALA A 1 483 ? -1.454 -52.646 -9.073 1.00 83.75 483 ALA A C 1
ATOM 3858 O O . ALA A 1 483 ? -2.675 -52.737 -9.216 1.00 83.75 483 ALA A O 1
ATOM 3859 N N . THR A 1 484 ? -0.618 -52.660 -10.120 1.00 80.25 484 THR A N 1
ATOM 3860 C CA . THR A 1 484 ? -1.068 -52.627 -11.519 1.00 80.25 484 THR A CA 1
ATOM 3861 C C . THR A 1 484 ? -1.562 -53.970 -12.055 1.00 80.25 484 THR A C 1
ATOM 3863 O O . THR A 1 484 ? -2.208 -53.987 -13.102 1.00 80.25 484 THR A O 1
ATOM 3866 N N . GLU A 1 485 ? -1.323 -55.082 -11.350 1.00 78.50 485 GLU A N 1
ATOM 3867 C CA . GLU A 1 485 ? -1.728 -56.420 -11.810 1.00 78.50 485 GLU A CA 1
ATOM 3868 C C . GLU A 1 485 ? -3.253 -56.642 -11.792 1.00 78.50 485 GLU A C 1
ATOM 3870 O O . GLU A 1 485 ? -3.746 -57.566 -12.440 1.00 78.50 485 GLU A O 1
ATOM 3875 N N . ARG A 1 486 ? -4.021 -55.819 -11.062 1.00 79.88 486 ARG A N 1
ATOM 3876 C CA . ARG A 1 486 ? -5.485 -55.945 -10.962 1.00 79.88 486 ARG A CA 1
ATOM 3877 C C . ARG A 1 486 ? -6.208 -54.768 -11.600 1.00 79.88 486 ARG A C 1
ATOM 3879 O O . ARG A 1 486 ? -6.002 -53.622 -11.209 1.00 79.88 486 ARG A O 1
ATOM 3886 N N . GLU A 1 487 ? -7.148 -55.067 -12.494 1.00 81.88 487 GLU A N 1
ATOM 3887 C CA . GLU A 1 487 ? -7.995 -54.057 -13.148 1.00 81.88 487 GLU A CA 1
ATOM 3888 C C . GLU A 1 487 ? -8.835 -53.255 -12.138 1.00 81.88 487 GLU A C 1
ATOM 3890 O O . GLU A 1 487 ? -9.002 -52.046 -12.276 1.00 81.88 487 GLU A O 1
ATOM 3895 N N . GLU A 1 488 ? -9.284 -53.898 -11.056 1.00 83.12 488 GLU A N 1
ATOM 3896 C CA . GLU A 1 488 ? -10.029 -53.255 -9.962 1.00 83.12 488 GLU A CA 1
ATOM 3897 C C . GLU A 1 488 ? -9.259 -52.078 -9.337 1.00 83.12 488 GLU A C 1
ATOM 3899 O O . GLU A 1 488 ? -9.850 -51.043 -9.016 1.00 83.12 488 GLU A O 1
ATOM 3904 N N . ASN A 1 489 ? -7.930 -52.199 -9.223 1.00 87.19 489 ASN A N 1
ATOM 3905 C CA . ASN A 1 489 ? -7.074 -51.142 -8.690 1.00 87.19 489 ASN A CA 1
ATOM 3906 C C . ASN A 1 489 ? -6.954 -49.972 -9.676 1.00 87.19 489 ASN A C 1
ATOM 3908 O O . ASN A 1 489 ? -6.950 -48.820 -9.246 1.00 87.19 489 ASN A O 1
ATOM 3912 N N . HIS A 1 490 ? -6.901 -50.237 -10.988 1.00 85.69 490 HIS A N 1
ATOM 3913 C CA . HIS A 1 490 ? -6.873 -49.185 -12.016 1.00 85.69 490 HIS A CA 1
ATOM 3914 C C . HIS A 1 490 ? -8.154 -48.358 -12.009 1.00 85.69 490 HIS A C 1
ATOM 3916 O O . HIS A 1 490 ? -8.085 -47.129 -12.034 1.00 85.69 490 HIS A O 1
ATOM 3922 N N . VAL A 1 491 ? -9.314 -49.016 -11.936 1.00 87.06 491 VAL A N 1
ATOM 3923 C CA . VAL A 1 491 ? -10.617 -48.338 -11.868 1.00 87.06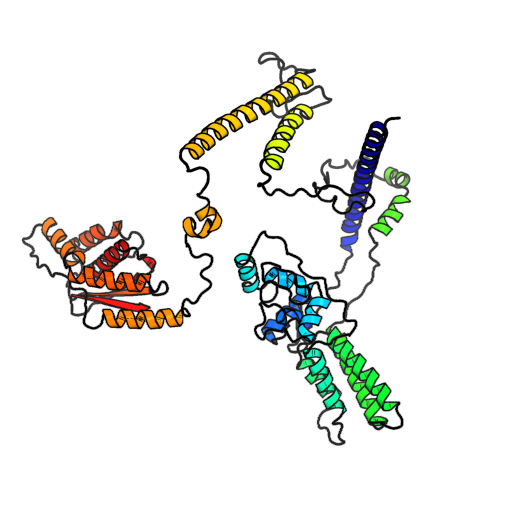 491 VAL A CA 1
ATOM 3924 C C . VAL A 1 491 ? -10.693 -47.455 -10.621 1.00 87.06 491 VAL A C 1
ATOM 3926 O O . VAL A 1 491 ? -10.978 -46.262 -10.728 1.00 87.06 491 VAL A O 1
ATOM 3929 N N . LEU A 1 492 ? -10.356 -48.008 -9.450 1.00 87.19 492 LEU A N 1
ATOM 3930 C CA . LEU A 1 492 ? -10.390 -47.272 -8.187 1.00 87.19 492 LEU A CA 1
ATOM 3931 C C . LEU A 1 492 ? -9.423 -46.079 -8.184 1.00 87.19 492 LEU A C 1
ATOM 3933 O O . LEU A 1 492 ? -9.803 -44.971 -7.812 1.00 87.19 492 LEU A O 1
ATOM 3937 N N . LEU A 1 493 ? -8.179 -46.270 -8.624 1.00 88.69 493 LEU A N 1
ATOM 3938 C CA . LEU A 1 493 ? -7.170 -45.210 -8.601 1.00 88.69 493 LEU A CA 1
ATOM 3939 C C . LEU A 1 493 ? -7.441 -44.111 -9.632 1.00 88.69 493 LEU A C 1
ATOM 3941 O O . LEU A 1 493 ? -7.097 -42.957 -9.377 1.00 88.69 493 LEU A O 1
ATOM 3945 N N . LYS A 1 494 ? -8.116 -44.418 -10.747 1.00 89.06 494 LYS A N 1
ATOM 3946 C CA . LYS A 1 494 ? -8.619 -43.397 -11.679 1.00 89.06 494 LYS A CA 1
ATOM 3947 C C . LYS A 1 494 ? -9.735 -42.556 -11.064 1.00 89.06 494 LYS A C 1
ATOM 3949 O O . LYS A 1 494 ? -9.713 -41.335 -11.223 1.00 89.06 494 LYS A O 1
ATOM 3954 N N . GLU A 1 495 ? -10.667 -43.172 -10.332 1.00 88.88 495 GLU A N 1
ATOM 3955 C CA . GLU A 1 495 ? -11.699 -42.446 -9.572 1.00 88.88 495 GLU A CA 1
ATOM 3956 C C . GLU A 1 495 ? -11.053 -41.524 -8.521 1.00 88.88 495 GLU A C 1
ATOM 3958 O O . GLU A 1 495 ? -11.359 -40.331 -8.466 1.00 88.88 495 GLU A O 1
ATOM 3963 N N . VAL A 1 496 ? -10.082 -42.036 -7.756 1.00 88.75 496 VAL A N 1
ATOM 3964 C CA . VAL A 1 496 ? -9.326 -41.251 -6.763 1.00 88.75 496 VAL A CA 1
ATOM 3965 C C . VAL A 1 496 ? -8.550 -40.106 -7.427 1.00 88.75 496 VAL A C 1
ATOM 3967 O O . VAL A 1 496 ? -8.610 -38.964 -6.965 1.00 88.75 496 VAL A O 1
ATOM 3970 N N . ALA A 1 497 ? -7.863 -40.357 -8.545 1.00 89.00 497 ALA A N 1
ATOM 3971 C CA . ALA A 1 497 ? -7.139 -39.324 -9.283 1.00 89.00 497 ALA A CA 1
ATOM 3972 C C . ALA A 1 497 ? -8.078 -38.235 -9.829 1.00 89.00 497 ALA A C 1
ATOM 3974 O O . ALA A 1 497 ? -7.723 -37.054 -9.809 1.00 89.00 497 ALA A O 1
ATOM 3975 N N . ALA A 1 498 ? -9.284 -38.595 -10.281 1.00 89.00 498 ALA A N 1
ATOM 3976 C CA . ALA A 1 498 ? -10.290 -37.631 -10.718 1.00 89.00 498 ALA A CA 1
ATOM 3977 C C . ALA A 1 498 ? -10.732 -36.708 -9.569 1.00 89.00 498 ALA A C 1
ATOM 3979 O O . ALA A 1 498 ? -10.798 -35.491 -9.760 1.00 89.00 498 ALA A O 1
ATOM 3980 N N . ILE A 1 499 ? -10.939 -37.252 -8.363 1.00 87.75 499 ILE A N 1
ATOM 3981 C CA . ILE A 1 499 ? -11.260 -36.465 -7.159 1.00 87.75 499 ILE A CA 1
ATOM 3982 C C . ILE A 1 499 ? -10.098 -35.528 -6.797 1.00 87.75 499 ILE A C 1
ATOM 3984 O O . ILE A 1 499 ? -10.307 -34.332 -6.594 1.00 87.75 499 ILE A O 1
ATOM 3988 N N . LEU A 1 500 ? -8.855 -36.019 -6.798 1.00 86.69 500 LEU A N 1
ATOM 3989 C CA . LEU A 1 500 ? -7.672 -35.201 -6.492 1.00 86.69 500 LEU A CA 1
ATOM 3990 C C . LEU A 1 500 ? -7.400 -34.103 -7.535 1.00 86.69 500 LEU A C 1
ATOM 3992 O O . LEU A 1 500 ? -6.833 -33.059 -7.195 1.00 86.69 500 LEU A O 1
ATOM 3996 N N . LYS A 1 501 ? -7.793 -34.314 -8.799 1.00 86.69 501 LYS A N 1
ATOM 3997 C CA . LYS A 1 501 ? -7.769 -33.286 -9.857 1.00 86.69 501 LYS A CA 1
ATOM 3998 C C . LYS A 1 501 ? -8.876 -32.250 -9.662 1.00 86.69 501 LYS A C 1
ATOM 4000 O O . LYS A 1 501 ? -8.630 -31.061 -9.864 1.00 86.69 501 LYS A O 1
ATOM 4005 N N . LYS A 1 502 ? -10.071 -32.691 -9.256 1.00 86.19 502 LYS A N 1
ATOM 4006 C CA . LYS A 1 502 ? -11.226 -31.829 -8.966 1.00 86.19 502 LYS A CA 1
ATOM 4007 C C . LYS A 1 502 ? -10.969 -30.922 -7.758 1.00 86.19 502 LYS A C 1
ATOM 4009 O O . LYS A 1 502 ? -11.306 -29.742 -7.807 1.00 86.19 502 LYS A O 1
ATOM 4014 N N . TYR A 1 503 ? -10.310 -31.442 -6.722 1.00 86.06 503 TYR A N 1
ATOM 4015 C CA . TYR A 1 503 ? -10.005 -30.719 -5.487 1.00 86.06 503 TYR A CA 1
ATOM 4016 C C . TYR A 1 503 ? -8.483 -30.599 -5.272 1.00 86.06 503 TYR A C 1
ATOM 4018 O O . TYR A 1 503 ? -7.855 -31.470 -4.660 1.00 86.06 503 TYR A O 1
ATOM 4026 N N . PRO A 1 504 ? -7.850 -29.511 -5.750 1.00 81.25 504 PRO A N 1
ATOM 4027 C CA . PRO A 1 504 ? -6.395 -29.350 -5.704 1.00 81.25 504 PRO A CA 1
ATOM 4028 C C . PRO A 1 504 ? -5.838 -29.135 -4.289 1.00 81.25 504 PRO A C 1
ATOM 4030 O O . PRO A 1 504 ? -4.641 -29.311 -4.083 1.00 81.25 504 PRO A O 1
ATOM 4033 N N . SER A 1 505 ? -6.689 -28.772 -3.324 1.00 81.31 505 SER A N 1
ATOM 4034 C CA . SER A 1 505 ? -6.300 -28.556 -1.924 1.00 81.31 505 SER A CA 1
ATOM 4035 C C . SER A 1 505 ? -6.215 -29.844 -1.094 1.00 81.31 505 SER A C 1
ATOM 4037 O O . SER A 1 505 ? -5.698 -29.777 0.016 1.00 81.31 505 SER A O 1
ATOM 4039 N N . LEU A 1 506 ? -6.722 -30.981 -1.595 1.00 82.94 506 LEU A N 1
ATOM 4040 C CA . LEU A 1 506 ? -6.674 -32.264 -0.881 1.00 82.94 506 LEU A CA 1
ATOM 4041 C C . LEU A 1 506 ? -5.261 -32.845 -0.906 1.00 82.94 506 LEU A C 1
ATOM 4043 O O . LEU A 1 506 ? -4.646 -32.924 -1.982 1.00 82.94 506 LEU A O 1
ATOM 4047 N N . THR A 1 507 ? -4.811 -33.325 0.251 1.00 86.88 507 THR A N 1
ATOM 4048 C CA . THR A 1 507 ? -3.619 -34.166 0.381 1.00 86.88 507 THR A CA 1
ATOM 4049 C C . THR A 1 507 ? -4.067 -35.582 0.721 1.00 86.88 507 THR A C 1
ATOM 4051 O O . THR A 1 507 ? -4.899 -35.780 1.603 1.00 86.88 507 THR A O 1
ATOM 4054 N N . LEU A 1 508 ? -3.558 -36.573 -0.011 1.00 87.19 508 LEU A N 1
ATOM 4055 C CA . LEU A 1 508 ? -3.897 -37.975 0.213 1.00 87.19 508 LEU A CA 1
ATOM 4056 C C . LEU A 1 508 ? -2.877 -38.596 1.163 1.00 87.19 508 LEU A C 1
ATOM 4058 O O . LEU A 1 508 ? -1.683 -38.599 0.885 1.00 87.19 508 LEU A O 1
ATOM 4062 N N . ARG A 1 509 ? -3.332 -39.176 2.259 1.00 86.00 509 ARG A N 1
ATOM 4063 C CA . ARG A 1 509 ? -2.512 -39.982 3.153 1.00 86.00 509 ARG A CA 1
ATOM 4064 C C . ARG A 1 509 ? -2.728 -41.457 2.831 1.00 86.00 509 ARG A C 1
ATOM 4066 O O . ARG A 1 509 ? -3.848 -41.954 2.859 1.00 86.00 509 ARG A O 1
ATOM 4073 N N . LEU A 1 510 ? -1.646 -42.148 2.497 1.00 86.94 510 LEU A N 1
ATOM 4074 C CA . LEU A 1 510 ? -1.607 -43.560 2.140 1.00 86.94 510 LEU A CA 1
ATOM 4075 C C . LEU A 1 510 ? -0.990 -44.340 3.294 1.00 86.94 510 LEU A C 1
ATOM 4077 O O . LEU A 1 510 ? 0.210 -44.242 3.548 1.00 86.94 510 LEU A O 1
ATOM 4081 N N . LYS A 1 511 ? -1.812 -45.126 3.978 1.00 83.44 511 LYS A N 1
ATOM 4082 C CA . LYS A 1 511 ? -1.409 -45.928 5.123 1.00 83.44 511 LYS A CA 1
ATOM 4083 C C . LYS A 1 511 ? -1.236 -47.389 4.721 1.00 83.44 511 LYS A C 1
ATOM 4085 O O . LYS A 1 511 ? -2.215 -48.096 4.488 1.00 83.44 511 LYS A O 1
ATOM 4090 N N . GLY A 1 512 ? 0.008 -47.844 4.621 1.00 82.19 512 GLY A N 1
ATOM 4091 C CA . GLY A 1 512 ? 0.347 -49.228 4.303 1.00 82.19 512 GLY A CA 1
ATOM 4092 C C . GLY A 1 512 ? 0.228 -50.138 5.522 1.00 82.19 512 GLY A C 1
ATOM 4093 O O . GLY A 1 512 ? 0.867 -49.886 6.542 1.00 82.19 512 GLY A O 1
ATOM 4094 N N . ILE A 1 513 ? -0.560 -51.209 5.398 1.00 76.38 513 ILE A N 1
ATOM 4095 C CA . ILE A 1 513 ? -0.753 -52.247 6.414 1.00 76.38 513 ILE A CA 1
ATOM 4096 C C . ILE A 1 513 ? -0.300 -53.593 5.841 1.00 76.38 513 ILE A C 1
ATOM 4098 O O . ILE A 1 513 ? -0.774 -54.038 4.790 1.00 76.38 513 ILE A O 1
ATOM 4102 N N . SER A 1 514 ? 0.624 -54.253 6.537 1.00 71.62 514 SER A N 1
ATOM 4103 C CA . SER A 1 514 ? 1.125 -55.574 6.155 1.00 71.62 514 SER A CA 1
ATOM 4104 C C . SER A 1 514 ? 1.276 -56.490 7.371 1.00 71.62 514 SER A C 1
ATOM 4106 O O . SER A 1 514 ? 1.887 -56.109 8.366 1.00 71.62 514 SER A O 1
ATOM 4108 N N . SER A 1 515 ? 0.787 -57.729 7.253 1.00 61.25 515 SER A N 1
ATOM 4109 C CA . SER A 1 515 ? 1.023 -58.838 8.191 1.00 61.25 515 SER A CA 1
ATOM 4110 C C . SER A 1 515 ? 2.327 -59.597 7.926 1.00 61.25 515 SER A C 1
ATOM 4112 O O . SER A 1 515 ? 2.620 -60.589 8.597 1.00 61.25 515 SER A O 1
ATOM 4114 N N . GLY A 1 516 ? 3.070 -59.208 6.888 1.00 56.38 516 GLY A N 1
ATOM 4115 C CA . GLY A 1 516 ? 4.207 -59.966 6.382 1.00 56.38 516 GLY A CA 1
ATOM 4116 C C . GLY A 1 516 ? 5.420 -59.911 7.307 1.00 56.38 516 GLY A C 1
ATOM 4117 O O . GLY A 1 516 ? 5.931 -58.839 7.602 1.00 56.38 516 GLY A O 1
ATOM 4118 N N . ARG A 1 517 ? 5.941 -61.089 7.679 1.00 51.94 517 ARG A N 1
ATOM 4119 C CA . ARG A 1 517 ? 7.260 -61.303 8.307 1.00 51.94 517 ARG A CA 1
ATOM 4120 C C . ARG A 1 517 ? 8.403 -60.963 7.334 1.00 51.94 517 ARG A C 1
ATOM 4122 O O . ARG A 1 517 ? 9.219 -61.816 7.009 1.00 51.94 517 ARG A O 1
ATOM 4129 N N . GLY A 1 518 ? 8.460 -59.729 6.848 1.00 51.62 518 GLY A N 1
ATOM 4130 C CA . GLY A 1 518 ? 9.593 -59.194 6.091 1.00 51.62 518 GLY A CA 1
ATOM 4131 C C . GLY A 1 518 ? 10.737 -58.728 6.992 1.00 51.62 518 GLY A C 1
ATOM 4132 O O . GLY A 1 518 ? 11.539 -57.915 6.551 1.00 51.62 518 GLY A O 1
ATOM 4133 N N . GLN A 1 519 ? 10.791 -59.194 8.247 1.00 48.78 519 GLN A N 1
ATOM 4134 C CA . GLN A 1 519 ? 11.802 -58.786 9.217 1.00 48.78 519 GLN A CA 1
ATOM 4135 C C . GLN A 1 519 ? 13.197 -59.149 8.689 1.00 48.78 519 GLN A C 1
ATOM 4137 O O . GLN A 1 519 ? 13.588 -60.315 8.697 1.00 48.78 519 GLN A O 1
ATOM 4142 N N . ASN A 1 520 ? 13.933 -58.130 8.244 1.00 50.78 520 ASN A N 1
ATOM 4143 C CA . ASN A 1 520 ? 15.383 -58.124 8.051 1.00 50.78 520 ASN A CA 1
ATOM 4144 C C . ASN A 1 520 ? 15.953 -59.257 7.175 1.00 50.78 520 ASN A C 1
ATOM 4146 O O . ASN A 1 520 ? 16.942 -59.889 7.550 1.00 50.78 520 ASN A O 1
ATOM 4150 N N . ASN A 1 521 ? 15.370 -59.532 6.003 1.00 63.78 521 ASN A N 1
ATOM 4151 C CA . ASN A 1 521 ? 16.056 -60.358 5.004 1.00 63.78 521 ASN A CA 1
ATOM 4152 C C . ASN A 1 521 ? 16.755 -59.447 3.984 1.00 63.78 521 ASN A C 1
ATOM 4154 O O . ASN A 1 521 ? 16.088 -58.697 3.272 1.00 63.78 521 ASN A O 1
ATOM 4158 N N . HIS A 1 522 ? 18.089 -59.530 3.889 1.00 70.19 522 HIS A N 1
ATOM 4159 C CA . HIS A 1 522 ? 18.920 -58.694 3.003 1.00 70.19 522 HIS A CA 1
ATOM 4160 C C . HIS A 1 522 ? 18.419 -58.702 1.546 1.00 70.19 522 HIS A C 1
ATOM 4162 O O . HIS A 1 522 ? 18.508 -57.703 0.838 1.00 70.19 522 HIS A O 1
ATOM 4168 N N . ILE A 1 523 ? 17.843 -59.824 1.104 1.00 73.88 523 ILE A N 1
ATOM 4169 C CA . ILE A 1 523 ? 17.265 -59.975 -0.237 1.00 73.88 523 ILE A CA 1
ATOM 4170 C C . ILE A 1 523 ? 16.040 -59.063 -0.424 1.00 73.88 523 ILE A C 1
ATOM 4172 O O . ILE A 1 523 ? 15.914 -58.408 -1.454 1.00 73.88 523 ILE A O 1
ATOM 4176 N N . THR A 1 524 ? 15.155 -58.970 0.573 1.00 75.50 524 THR A N 1
ATOM 4177 C CA . THR A 1 524 ? 13.939 -58.143 0.504 1.00 75.50 524 THR A CA 1
ATOM 4178 C C . THR A 1 524 ? 14.265 -56.653 0.537 1.00 75.50 524 THR A C 1
ATOM 4180 O O . THR A 1 524 ? 13.690 -55.886 -0.232 1.00 75.50 524 THR A O 1
ATOM 4183 N N . GLU A 1 525 ? 15.222 -56.238 1.369 1.00 79.12 525 GLU A N 1
ATOM 4184 C CA . GLU A 1 525 ? 15.679 -54.843 1.417 1.00 79.12 525 GLU A CA 1
ATOM 4185 C C . GLU A 1 525 ? 16.359 -54.414 0.109 1.00 79.12 525 GLU A C 1
ATOM 4187 O O . GLU A 1 525 ? 16.122 -53.307 -0.388 1.00 79.12 525 GLU A O 1
ATOM 4192 N N . ALA A 1 526 ? 17.183 -55.297 -0.466 1.00 79.88 526 ALA A N 1
ATOM 4193 C CA . ALA A 1 526 ? 17.845 -55.061 -1.743 1.00 79.88 526 ALA A CA 1
ATOM 4194 C C . ALA A 1 526 ? 16.832 -54.963 -2.894 1.00 79.88 526 ALA A C 1
ATOM 4196 O O . ALA A 1 526 ? 16.903 -54.021 -3.683 1.00 79.88 526 ALA A O 1
ATOM 4197 N N . ALA A 1 527 ? 15.856 -55.876 -2.954 1.00 81.50 527 ALA A N 1
ATOM 4198 C CA . ALA A 1 527 ? 14.786 -55.854 -3.950 1.00 81.50 527 ALA A CA 1
ATOM 4199 C C . ALA A 1 527 ? 13.931 -54.579 -3.854 1.00 81.50 527 ALA A C 1
ATOM 4201 O O . ALA A 1 527 ? 13.645 -53.955 -4.875 1.00 81.50 527 ALA A O 1
ATOM 4202 N N . PHE A 1 528 ? 13.575 -54.166 -2.632 1.00 83.75 528 PHE A N 1
ATOM 4203 C CA . PHE A 1 528 ? 12.779 -52.964 -2.368 1.00 83.75 528 PHE A CA 1
ATOM 4204 C C . PHE A 1 528 ? 13.509 -51.691 -2.795 1.00 83.75 528 PHE A C 1
ATOM 4206 O O . PHE A 1 528 ? 12.958 -50.864 -3.520 1.00 83.75 528 PHE A O 1
ATOM 4213 N N . THR A 1 529 ? 14.779 -51.562 -2.399 1.00 83.06 529 THR A N 1
ATOM 4214 C CA . THR A 1 529 ? 15.605 -50.407 -2.774 1.00 83.06 529 THR A CA 1
ATOM 4215 C C . THR A 1 529 ? 15.753 -50.340 -4.298 1.00 83.06 529 THR A C 1
ATOM 4217 O O . THR A 1 529 ? 15.487 -49.306 -4.900 1.00 83.06 529 THR A O 1
ATOM 4220 N N . LYS A 1 530 ? 16.082 -51.466 -4.940 1.00 84.62 530 LYS A N 1
ATOM 4221 C CA . LYS A 1 530 ? 16.295 -51.558 -6.392 1.00 84.62 530 LYS A CA 1
ATOM 4222 C C . LYS A 1 530 ? 15.064 -51.171 -7.223 1.00 84.62 530 LYS A C 1
ATOM 4224 O O . LYS A 1 530 ? 15.242 -50.624 -8.309 1.00 84.62 530 LYS A O 1
ATOM 4229 N N . ASP A 1 531 ? 13.853 -51.464 -6.747 1.00 82.56 531 ASP A N 1
ATOM 4230 C CA . ASP A 1 531 ? 12.602 -51.165 -7.463 1.00 82.56 531 ASP A CA 1
ATOM 4231 C C . ASP A 1 531 ? 12.186 -49.685 -7.330 1.00 82.56 531 ASP A C 1
ATOM 4233 O O . ASP A 1 531 ? 11.806 -49.059 -8.317 1.00 82.56 531 ASP A O 1
ATOM 4237 N N . PHE A 1 532 ? 12.312 -49.080 -6.141 1.00 85.06 532 PHE A N 1
ATOM 4238 C CA . PHE A 1 532 ? 11.739 -47.748 -5.880 1.00 85.06 532 PHE A CA 1
ATOM 4239 C C . PHE A 1 532 ? 12.737 -46.584 -5.820 1.00 85.06 532 PHE A C 1
ATOM 4241 O O . PHE A 1 532 ? 12.322 -45.436 -5.982 1.00 85.06 532 PHE A O 1
ATOM 4248 N N . GLU A 1 533 ? 14.036 -46.832 -5.633 1.00 82.12 533 GLU A N 1
ATOM 4249 C CA . GLU A 1 533 ? 15.051 -45.772 -5.478 1.00 82.12 533 GLU A CA 1
ATOM 4250 C C . GLU A 1 533 ? 15.119 -44.824 -6.686 1.00 82.12 533 GLU A C 1
ATOM 4252 O O . GLU A 1 533 ? 15.305 -43.619 -6.524 1.00 82.12 533 GLU A O 1
ATOM 4257 N N . LYS A 1 534 ? 14.914 -45.344 -7.902 1.00 81.69 534 LYS A N 1
ATOM 4258 C CA . LYS A 1 534 ? 14.903 -44.527 -9.127 1.00 81.69 534 LYS A CA 1
ATOM 4259 C C . LYS A 1 534 ? 13.618 -43.724 -9.306 1.00 81.69 534 LYS A C 1
ATOM 4261 O O . LYS A 1 534 ? 13.663 -42.640 -9.883 1.00 81.69 534 LYS A O 1
ATOM 4266 N N . ASP A 1 535 ? 12.499 -44.253 -8.828 1.00 78.50 535 ASP A N 1
ATOM 4267 C CA . ASP A 1 535 ? 11.184 -43.644 -9.019 1.00 78.50 535 ASP A CA 1
ATOM 4268 C C . ASP A 1 535 ? 10.908 -42.542 -7.994 1.00 78.50 535 ASP A C 1
ATOM 4270 O O . ASP A 1 535 ? 10.227 -41.564 -8.304 1.00 78.50 535 ASP A O 1
ATOM 4274 N N . PHE A 1 536 ? 11.464 -42.677 -6.786 1.00 81.50 536 PHE A N 1
ATOM 4275 C CA . PHE A 1 536 ? 11.262 -41.748 -5.675 1.00 81.50 536 PHE A CA 1
ATOM 4276 C C . PHE A 1 536 ? 12.592 -41.380 -4.990 1.00 81.50 536 PHE A C 1
ATOM 4278 O O . PHE A 1 536 ? 12.781 -41.680 -3.811 1.00 81.50 536 PHE A O 1
ATOM 4285 N N . PRO A 1 537 ? 13.517 -40.685 -5.681 1.00 73.81 537 PRO A N 1
ATOM 4286 C CA . PRO A 1 537 ? 14.864 -40.410 -5.165 1.00 73.81 537 PRO A CA 1
ATOM 4287 C C . PRO A 1 537 ? 14.886 -39.504 -3.921 1.00 73.81 537 PRO A C 1
ATOM 4289 O O . PRO A 1 537 ? 15.888 -39.446 -3.213 1.00 73.81 537 PRO A O 1
ATOM 4292 N N . SER A 1 538 ? 13.800 -38.771 -3.660 1.00 75.44 538 SER A N 1
ATOM 4293 C CA . SER A 1 538 ? 13.657 -37.850 -2.527 1.00 75.44 538 SER A CA 1
ATOM 4294 C C . SER A 1 538 ? 12.795 -38.390 -1.378 1.00 75.44 538 SER A C 1
ATOM 4296 O O . SER A 1 538 ? 12.653 -37.702 -0.369 1.00 75.44 538 SER A O 1
ATOM 4298 N N . GLU A 1 539 ? 12.179 -39.568 -1.520 1.00 78.06 539 GLU A N 1
ATOM 4299 C CA . GLU A 1 539 ? 11.320 -40.165 -0.487 1.00 78.06 539 GLU A CA 1
ATOM 4300 C C . GLU A 1 539 ? 12.169 -41.047 0.452 1.00 78.06 539 GLU A C 1
ATOM 4302 O O . GLU A 1 539 ? 12.957 -41.869 -0.023 1.00 78.06 539 GLU A O 1
ATOM 4307 N N . PRO A 1 540 ? 12.040 -40.922 1.786 1.00 79.19 540 PRO A N 1
ATOM 4308 C CA . PRO A 1 540 ? 12.750 -41.796 2.714 1.00 79.19 540 PRO A CA 1
ATOM 4309 C C . PRO A 1 540 ? 12.198 -43.228 2.640 1.00 79.19 540 PRO A C 1
ATOM 4311 O O . PRO A 1 540 ? 11.137 -43.524 3.181 1.00 79.19 540 PRO A O 1
ATOM 4314 N N . LEU A 1 541 ? 12.931 -44.134 1.989 1.00 81.19 541 LEU A N 1
ATOM 4315 C CA . LEU A 1 541 ? 12.561 -45.546 1.860 1.00 81.19 541 LEU A CA 1
ATOM 4316 C C . LEU A 1 541 ? 12.728 -46.293 3.197 1.00 81.19 541 LEU A C 1
ATOM 4318 O O . LEU A 1 541 ? 13.840 -46.656 3.584 1.00 81.19 541 LEU A O 1
ATOM 4322 N N . ASP A 1 542 ? 11.621 -46.552 3.897 1.00 78.38 542 ASP A N 1
ATOM 4323 C CA . ASP A 1 542 ? 11.616 -47.395 5.100 1.00 78.38 542 ASP A CA 1
ATOM 4324 C C . ASP A 1 542 ? 11.843 -48.872 4.744 1.00 78.38 542 ASP A C 1
ATOM 4326 O O . ASP A 1 542 ? 10.953 -49.555 4.236 1.00 78.38 542 ASP A O 1
ATOM 4330 N N . LYS A 1 543 ? 13.057 -49.353 5.018 1.00 76.38 543 LYS A N 1
ATOM 4331 C CA . LYS A 1 543 ? 13.491 -50.732 4.756 1.00 76.38 543 LYS A CA 1
ATOM 4332 C C . LYS A 1 543 ? 13.045 -51.726 5.828 1.00 76.38 543 LYS A C 1
ATOM 4334 O O . LYS A 1 543 ? 13.194 -52.923 5.614 1.00 76.38 543 LYS A O 1
ATOM 4339 N N . ARG A 1 544 ? 12.514 -51.259 6.966 1.00 74.69 544 ARG A N 1
ATOM 4340 C CA . ARG A 1 544 ? 12.068 -52.135 8.064 1.00 74.69 544 ARG A CA 1
ATOM 4341 C C . ARG A 1 544 ? 10.775 -52.861 7.713 1.00 74.69 544 ARG A C 1
ATOM 4343 O O . ARG A 1 544 ? 10.589 -54.001 8.119 1.00 74.69 544 ARG A O 1
ATOM 4350 N N . GLU A 1 545 ? 9.919 -52.213 6.924 1.00 77.94 545 GLU A N 1
ATOM 4351 C CA . GLU A 1 545 ? 8.611 -52.729 6.504 1.00 77.94 545 GLU A CA 1
ATOM 4352 C C . GLU A 1 545 ? 8.426 -52.622 4.973 1.00 77.94 545 GLU A C 1
ATOM 4354 O O . GLU A 1 545 ? 7.521 -51.935 4.481 1.00 77.94 545 GLU A O 1
ATOM 4359 N N . PRO A 1 546 ? 9.266 -53.318 4.178 1.00 79.69 546 PRO A N 1
ATOM 4360 C CA . PRO A 1 546 ? 9.350 -53.128 2.727 1.00 79.69 546 PRO A CA 1
ATOM 4361 C C . PRO A 1 546 ? 8.062 -53.528 1.997 1.00 79.69 546 PRO A C 1
ATOM 4363 O O . PRO A 1 546 ? 7.736 -52.961 0.960 1.00 79.69 546 PRO A O 1
ATOM 4366 N N . TYR A 1 547 ? 7.281 -54.464 2.548 1.00 80.94 547 TYR A N 1
ATOM 4367 C CA . TYR A 1 547 ? 5.998 -54.866 1.962 1.00 80.94 547 TYR A CA 1
ATOM 4368 C C . TYR A 1 547 ? 4.900 -53.824 2.147 1.00 80.94 547 TYR A C 1
ATOM 4370 O O . TYR A 1 547 ? 4.145 -53.562 1.212 1.00 80.94 547 TYR A O 1
ATOM 4378 N N . ALA A 1 548 ? 4.793 -53.231 3.336 1.00 81.19 548 ALA A N 1
ATOM 4379 C CA . ALA A 1 548 ? 3.818 -52.174 3.572 1.00 81.19 548 ALA A CA 1
ATOM 4380 C C . ALA A 1 548 ? 4.176 -50.932 2.745 1.00 81.19 548 ALA A C 1
ATOM 4382 O O . ALA A 1 548 ? 3.309 -50.341 2.101 1.00 81.19 548 ALA A O 1
ATOM 4383 N N . HIS A 1 549 ? 5.466 -50.588 2.700 1.00 85.75 549 HIS A N 1
ATOM 4384 C CA . HIS A 1 549 ? 5.930 -49.407 1.991 1.00 85.75 549 HIS A CA 1
ATOM 4385 C C . HIS A 1 549 ? 5.917 -49.583 0.468 1.00 85.75 549 HIS A C 1
ATOM 4387 O O . HIS A 1 549 ? 5.430 -48.703 -0.237 1.00 85.75 549 HIS A O 1
ATOM 4393 N N . GLY A 1 550 ? 6.345 -50.735 -0.057 1.00 86.75 550 GLY A N 1
ATOM 4394 C CA . GLY A 1 550 ? 6.318 -51.020 -1.497 1.00 86.75 550 GLY A CA 1
ATOM 4395 C C . GLY A 1 550 ? 4.918 -50.915 -2.097 1.00 86.75 550 GLY A C 1
ATOM 4396 O O . GLY A 1 550 ? 4.739 -50.339 -3.168 1.00 86.75 550 GLY A O 1
ATOM 4397 N N . ARG A 1 551 ? 3.896 -51.365 -1.364 1.00 87.81 551 ARG A N 1
ATOM 4398 C CA . ARG A 1 551 ? 2.487 -51.236 -1.770 1.00 87.81 551 ARG A CA 1
ATOM 4399 C C . ARG A 1 551 ? 2.021 -49.777 -1.826 1.00 87.81 551 ARG A C 1
ATOM 4401 O O . ARG A 1 551 ? 1.344 -49.386 -2.776 1.00 87.81 551 ARG A O 1
ATOM 4408 N N . VAL A 1 552 ? 2.417 -48.957 -0.849 1.00 88.25 552 VAL A N 1
ATOM 4409 C CA . VAL A 1 552 ? 2.147 -47.506 -0.845 1.00 88.25 552 VAL A CA 1
ATOM 4410 C C . VAL A 1 552 ? 2.836 -46.815 -2.026 1.00 88.25 552 VAL A C 1
ATOM 4412 O O . VAL A 1 552 ? 2.199 -46.046 -2.746 1.00 88.25 552 VAL A O 1
ATOM 4415 N N . LEU A 1 553 ? 4.113 -47.118 -2.272 1.00 88.75 553 LEU A N 1
ATOM 4416 C CA . LEU A 1 553 ? 4.880 -46.522 -3.370 1.00 88.75 553 LEU A CA 1
ATOM 4417 C C . LEU A 1 553 ? 4.357 -46.952 -4.744 1.00 88.75 553 LEU A C 1
ATOM 4419 O O . LEU A 1 553 ? 4.330 -46.141 -5.668 1.00 88.75 553 LEU A O 1
ATOM 4423 N N . SER A 1 554 ? 3.868 -48.184 -4.878 1.00 89.44 554 SER A N 1
ATOM 4424 C CA . SER A 1 554 ? 3.219 -48.652 -6.105 1.00 89.44 554 SER A CA 1
ATOM 4425 C C . SER A 1 554 ? 1.932 -47.874 -6.412 1.00 89.44 554 SER A C 1
ATOM 4427 O O . S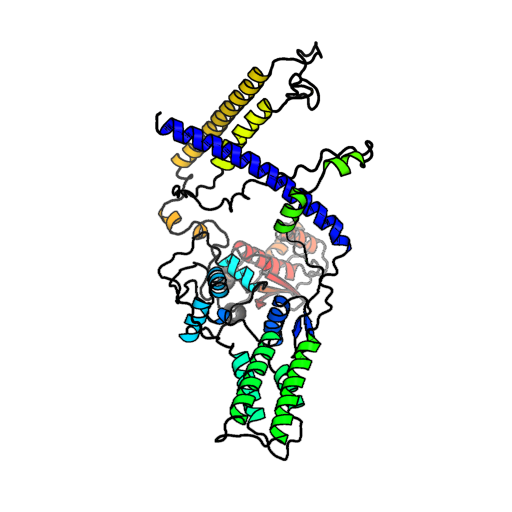ER A 1 554 ? 1.728 -47.417 -7.539 1.00 89.44 554 SER A O 1
ATOM 4429 N N . ILE A 1 555 ? 1.109 -47.595 -5.394 1.00 89.50 555 ILE A N 1
ATOM 4430 C CA . ILE A 1 555 ? -0.059 -46.708 -5.528 1.00 89.50 555 ILE A CA 1
ATOM 4431 C C . ILE A 1 555 ? 0.369 -45.288 -5.922 1.00 89.50 555 ILE A C 1
ATOM 4433 O O . ILE A 1 555 ? -0.204 -44.713 -6.852 1.00 89.50 555 ILE A O 1
ATOM 4437 N N . LYS A 1 556 ? 1.398 -44.723 -5.269 1.00 90.44 556 LYS A N 1
ATOM 4438 C CA . LYS A 1 556 ? 1.945 -43.408 -5.644 1.00 90.44 556 LYS A CA 1
ATOM 4439 C C . LYS A 1 556 ? 2.388 -43.393 -7.107 1.00 90.44 556 LYS A C 1
ATOM 4441 O O . LYS A 1 556 ? 2.042 -42.465 -7.831 1.00 90.44 556 LYS A O 1
ATOM 4446 N N . ARG A 1 557 ? 3.093 -44.434 -7.567 1.00 90.62 557 ARG A N 1
ATOM 4447 C CA . ARG A 1 557 ? 3.558 -44.588 -8.957 1.00 90.62 557 ARG A CA 1
ATOM 4448 C C . ARG A 1 557 ? 2.381 -44.532 -9.938 1.00 90.62 557 ARG A C 1
ATOM 4450 O O . ARG A 1 557 ? 2.479 -43.866 -10.967 1.00 90.62 557 ARG A O 1
ATOM 4457 N N . MET A 1 558 ? 1.255 -45.173 -9.618 1.00 89.06 558 MET A N 1
ATOM 4458 C CA . MET A 1 558 ? 0.038 -45.122 -10.441 1.00 89.06 558 MET A CA 1
ATOM 4459 C C . MET A 1 558 ? -0.616 -43.734 -10.453 1.00 89.06 558 MET A C 1
ATOM 4461 O O . MET A 1 558 ? -0.947 -43.224 -11.521 1.00 89.06 558 MET A O 1
ATOM 4465 N N . LEU A 1 559 ? -0.750 -43.084 -9.296 1.00 89.38 559 LEU A N 1
ATOM 4466 C CA . LEU A 1 559 ? -1.339 -41.742 -9.212 1.00 89.38 559 LEU A CA 1
ATOM 4467 C C . LEU A 1 559 ? -0.462 -40.677 -9.897 1.00 89.38 559 LEU A C 1
ATOM 4469 O O . LEU A 1 559 ? -0.990 -39.759 -10.528 1.00 89.38 559 LEU A O 1
ATOM 4473 N N . VAL A 1 560 ? 0.866 -40.829 -9.856 1.00 89.06 560 VAL A N 1
ATOM 4474 C CA . VAL A 1 560 ? 1.806 -39.985 -10.614 1.00 89.06 560 VAL A CA 1
ATOM 4475 C C . VAL A 1 560 ? 1.621 -40.154 -12.121 1.00 89.06 560 VAL A C 1
ATOM 4477 O O . VAL A 1 560 ? 1.588 -39.151 -12.834 1.00 89.06 560 VAL A O 1
ATOM 4480 N N . LYS A 1 561 ? 1.428 -41.385 -12.618 1.00 89.00 561 LYS A N 1
ATOM 4481 C CA . LYS A 1 561 ? 1.111 -41.630 -14.041 1.00 89.00 561 LYS A CA 1
ATOM 4482 C C . LYS A 1 561 ? -0.190 -40.949 -14.473 1.00 89.00 561 LYS A C 1
ATOM 4484 O O . LYS A 1 561 ? -0.280 -40.470 -15.598 1.00 89.00 561 LYS A O 1
ATOM 4489 N N . GLU A 1 562 ? -1.159 -40.841 -13.569 1.00 87.69 562 GLU A N 1
ATOM 4490 C CA . GLU A 1 562 ? -2.403 -40.098 -13.788 1.00 87.69 562 GLU A CA 1
ATOM 4491 C C . GLU A 1 562 ? -2.236 -38.568 -13.655 1.00 87.69 562 GLU A C 1
ATOM 4493 O O . GLU A 1 562 ? -3.203 -37.825 -13.824 1.00 87.69 562 GLU A O 1
ATOM 4498 N N . GLY A 1 563 ? -1.030 -38.055 -13.390 1.00 84.50 563 GLY A N 1
ATOM 4499 C CA . GLY A 1 563 ? -0.727 -36.621 -13.326 1.00 84.50 563 GLY A CA 1
ATOM 4500 C C . GLY A 1 563 ? -0.899 -35.982 -11.944 1.00 84.50 563 GLY A C 1
ATOM 4501 O O . GLY A 1 563 ? -0.966 -34.755 -11.844 1.00 84.50 563 GLY A O 1
ATOM 4502 N N . ILE A 1 564 ? -0.983 -36.778 -10.872 1.00 88.38 564 ILE A N 1
ATOM 4503 C CA . ILE A 1 564 ? -0.966 -36.279 -9.489 1.00 88.38 564 ILE A CA 1
ATOM 4504 C C . ILE A 1 564 ? 0.485 -36.110 -9.027 1.00 88.38 564 ILE A C 1
ATOM 4506 O O . ILE A 1 564 ? 1.297 -37.021 -9.143 1.00 88.38 564 ILE A O 1
ATOM 4510 N N . LYS A 1 565 ? 0.834 -34.942 -8.482 1.00 85.88 565 LYS A N 1
ATOM 4511 C CA . LYS A 1 565 ? 2.187 -34.702 -7.961 1.00 85.88 565 LYS A CA 1
ATOM 4512 C C . LYS A 1 565 ? 2.454 -35.529 -6.695 1.00 85.88 565 LYS A C 1
ATOM 4514 O O . LYS A 1 565 ? 1.570 -35.669 -5.853 1.00 85.88 565 LYS A O 1
ATOM 4519 N N . ALA A 1 566 ? 3.680 -36.037 -6.551 1.00 81.94 566 ALA A N 1
ATOM 4520 C CA . ALA A 1 566 ? 4.077 -36.896 -5.432 1.00 81.94 566 ALA A CA 1
ATOM 4521 C C . ALA A 1 566 ? 4.004 -36.203 -4.056 1.00 81.94 566 ALA A C 1
ATOM 4523 O O . ALA A 1 566 ? 3.673 -36.850 -3.069 1.00 81.94 566 ALA A O 1
ATOM 4524 N N . ASP A 1 567 ? 4.233 -34.887 -4.001 1.00 82.81 567 ASP A N 1
ATOM 4525 C CA . ASP A 1 567 ? 4.145 -34.054 -2.789 1.00 82.81 567 ASP A CA 1
ATOM 4526 C C . ASP A 1 567 ? 2.723 -33.943 -2.211 1.00 82.81 567 ASP A C 1
ATOM 4528 O O . ASP A 1 567 ? 2.550 -33.563 -1.056 1.00 82.81 567 ASP A O 1
ATOM 4532 N N . ARG A 1 568 ? 1.701 -34.318 -2.989 1.00 85.94 568 ARG A N 1
ATOM 4533 C CA . ARG A 1 568 ? 0.300 -34.386 -2.547 1.00 85.94 568 ARG A CA 1
ATOM 4534 C C . ARG A 1 568 ? -0.071 -35.722 -1.903 1.00 85.94 568 ARG A C 1
ATOM 4536 O O . ARG A 1 568 ? -1.250 -35.942 -1.624 1.00 85.94 568 ARG A O 1
ATOM 4543 N N . MET A 1 569 ? 0.894 -36.622 -1.719 1.00 87.50 569 MET A N 1
ATOM 4544 C CA . MET A 1 569 ? 0.675 -37.956 -1.172 1.00 87.50 569 MET A CA 1
ATOM 4545 C C . MET A 1 569 ? 1.635 -38.234 -0.014 1.00 87.50 569 MET A C 1
ATOM 4547 O O . MET A 1 569 ? 2.847 -38.328 -0.211 1.00 87.50 569 MET A O 1
ATOM 4551 N N . LEU A 1 570 ? 1.102 -38.418 1.190 1.00 84.38 570 LEU A N 1
ATOM 4552 C CA . LEU A 1 570 ? 1.872 -38.737 2.392 1.00 84.38 570 LEU A CA 1
ATOM 4553 C C . LEU A 1 570 ? 1.855 -40.243 2.646 1.00 84.38 570 LEU A C 1
ATOM 4555 O O . LEU A 1 570 ? 0.798 -40.864 2.580 1.00 84.38 570 LEU A O 1
ATOM 4559 N N . SER A 1 571 ? 3.014 -40.828 2.934 1.00 83.56 571 SER A N 1
ATOM 4560 C CA . SER A 1 571 ? 3.148 -42.251 3.263 1.00 83.56 571 SER A CA 1
ATOM 4561 C C . SER A 1 571 ? 3.114 -42.441 4.783 1.00 83.56 571 SER A C 1
ATOM 4563 O O . SER A 1 571 ? 3.878 -41.800 5.499 1.00 83.56 571 SER A O 1
ATOM 4565 N N . GLU A 1 572 ? 2.267 -43.338 5.280 1.00 82.12 572 GLU A N 1
ATOM 4566 C CA . GLU A 1 572 ? 2.242 -43.791 6.676 1.00 82.12 572 GLU A CA 1
ATOM 4567 C C . GLU A 1 572 ? 2.347 -45.323 6.696 1.00 82.12 572 GLU A C 1
ATOM 4569 O O . GLU A 1 572 ? 1.714 -45.996 5.885 1.00 82.12 572 GLU A O 1
ATOM 4574 N N . ILE A 1 573 ? 3.147 -45.903 7.592 1.00 77.94 573 ILE A N 1
ATOM 4575 C CA . ILE A 1 573 ? 3.370 -47.356 7.650 1.00 77.94 573 ILE A CA 1
ATOM 4576 C C . ILE A 1 573 ? 2.953 -47.882 9.020 1.00 77.94 573 ILE A C 1
ATOM 4578 O O . ILE A 1 573 ? 3.397 -47.360 10.042 1.00 77.94 573 ILE A O 1
ATOM 4582 N N . VAL A 1 574 ? 2.106 -48.917 9.050 1.00 73.62 574 VAL A N 1
ATOM 4583 C CA . VAL A 1 574 ? 1.648 -49.554 10.292 1.00 73.62 574 VAL A CA 1
ATOM 4584 C C . VAL A 1 574 ? 1.751 -51.072 10.210 1.00 73.62 574 VAL A C 1
ATOM 4586 O O . VAL A 1 574 ? 1.267 -51.708 9.275 1.00 73.62 574 VAL A O 1
ATOM 4589 N N . VAL A 1 575 ? 2.338 -51.659 11.252 1.00 64.50 575 VAL A N 1
ATOM 4590 C CA . VAL A 1 575 ? 2.438 -53.110 11.428 1.00 64.50 575 VAL A CA 1
ATOM 4591 C C . VAL A 1 575 ? 1.154 -53.615 12.085 1.00 64.50 575 VAL A C 1
ATOM 4593 O O . VAL A 1 575 ? 0.931 -53.403 13.276 1.00 64.50 575 VAL A O 1
ATOM 4596 N N . ALA A 1 576 ? 0.287 -54.261 11.306 1.00 65.00 576 ALA A N 1
ATOM 4597 C CA . ALA A 1 576 ? -0.960 -54.862 11.782 1.00 65.00 576 ALA A CA 1
ATOM 4598 C C . ALA A 1 576 ? -1.369 -56.056 10.900 1.00 65.00 576 ALA A C 1
ATOM 4600 O O . ALA A 1 576 ? -0.845 -56.253 9.806 1.00 65.00 576 ALA A O 1
ATOM 4601 N N . SER A 1 577 ? -2.307 -56.883 11.369 1.00 58.84 577 SER A N 1
ATOM 4602 C CA . SER A 1 577 ? -2.774 -58.056 10.622 1.00 58.84 577 SER A CA 1
ATOM 4603 C C . SER A 1 577 ? -3.572 -57.659 9.369 1.00 58.84 577 SER A C 1
ATOM 4605 O O . SER A 1 577 ? -4.694 -57.168 9.486 1.00 58.84 577 SER A O 1
ATOM 4607 N N . GLY A 1 578 ? -3.028 -57.914 8.177 1.00 61.00 578 GLY A N 1
ATOM 4608 C CA . GLY A 1 578 ? -3.698 -57.728 6.885 1.00 61.00 578 GLY A CA 1
ATOM 4609 C C . GLY A 1 578 ? -2.730 -57.286 5.785 1.00 61.00 578 GLY A C 1
ATOM 4610 O O . GLY A 1 578 ? -1.629 -56.851 6.081 1.00 61.00 578 GLY A O 1
ATOM 4611 N N . SER A 1 579 ? -3.140 -57.388 4.520 1.00 64.94 579 SER A N 1
ATOM 4612 C CA . SER A 1 579 ? -2.363 -56.966 3.340 1.00 64.94 579 SER A CA 1
ATOM 4613 C C . SER A 1 579 ? -3.120 -55.874 2.580 1.00 64.94 579 SER A C 1
ATOM 4615 O O . SER A 1 579 ? -3.776 -56.167 1.582 1.00 64.94 579 SER A O 1
ATOM 4617 N N . LYS A 1 580 ? -3.123 -54.633 3.084 1.00 72.25 580 LYS A N 1
ATOM 4618 C CA . LYS A 1 580 ? -3.970 -53.552 2.541 1.00 72.25 580 LYS A CA 1
ATOM 4619 C C . LYS A 1 580 ? -3.290 -52.186 2.613 1.00 72.25 580 LYS A C 1
ATOM 4621 O O . LYS A 1 580 ? -2.409 -51.969 3.434 1.00 72.25 580 LYS A O 1
ATOM 4626 N N . VAL A 1 581 ? -3.731 -51.256 1.771 1.00 72.38 581 VAL A N 1
ATOM 4627 C CA . VAL A 1 581 ? -3.403 -49.830 1.903 1.00 72.38 581 VAL A CA 1
ATOM 4628 C C . VAL A 1 581 ? -4.698 -49.066 2.133 1.00 72.38 581 VAL A C 1
ATOM 4630 O O . VAL A 1 581 ? -5.631 -49.167 1.335 1.00 72.38 581 VAL A O 1
ATOM 4633 N N . GLU A 1 582 ? -4.758 -48.326 3.233 1.00 78.25 582 GLU A N 1
ATOM 4634 C CA . GLU A 1 582 ? -5.851 -47.409 3.540 1.00 78.25 582 GLU A CA 1
ATOM 4635 C C . GLU A 1 582 ? -5.520 -46.025 2.982 1.00 78.25 582 GLU A C 1
ATOM 4637 O O . GLU A 1 582 ? -4.370 -45.589 3.019 1.00 78.25 582 GLU A O 1
ATOM 4642 N N . MET A 1 583 ? -6.522 -45.329 2.451 1.00 76.88 583 MET A N 1
ATOM 4643 C CA . MET A 1 583 ? -6.356 -43.970 1.941 1.00 76.88 583 MET A CA 1
ATOM 4644 C C . MET A 1 583 ? -7.251 -43.028 2.730 1.00 76.88 583 MET A C 1
ATOM 4646 O O . MET A 1 583 ? -8.457 -43.255 2.819 1.00 76.88 583 MET A O 1
ATOM 4650 N N . THR A 1 584 ? -6.672 -41.972 3.285 1.00 74.88 584 THR A N 1
ATOM 4651 C CA . THR A 1 584 ? -7.387 -40.933 4.031 1.00 74.88 584 THR A CA 1
ATOM 4652 C C . THR A 1 584 ? -7.018 -39.550 3.503 1.00 74.88 584 THR A C 1
ATOM 4654 O O . THR A 1 584 ? -6.007 -39.385 2.825 1.00 74.88 584 THR A O 1
ATOM 4657 N N . VAL A 1 585 ? -7.862 -38.549 3.752 1.00 72.38 585 VAL A N 1
ATOM 4658 C CA . VAL A 1 585 ? -7.588 -37.150 3.383 1.00 72.38 585 VAL A CA 1
ATOM 4659 C C . VAL A 1 585 ? -7.023 -36.404 4.582 1.00 72.38 585 VAL A C 1
ATOM 4661 O O . VAL A 1 585 ? -7.531 -36.568 5.693 1.00 72.38 585 VAL A O 1
ATOM 4664 N N . GLU A 1 586 ? -6.032 -35.551 4.326 1.00 59.12 586 GLU A N 1
ATOM 4665 C CA . GLU A 1 586 ? -5.536 -34.525 5.250 1.00 59.12 586 GLU A CA 1
ATOM 4666 C C . GLU A 1 586 ? -5.858 -33.102 4.779 1.00 59.12 586 GLU A C 1
ATOM 4668 O O . GLU A 1 586 ? -5.689 -32.811 3.564 1.00 59.12 586 GLU A O 1
#

InterPro domains:
  IPR013087 Zinc finger C2H2-type [PS00028] (52-73)
  IPR013087 Zinc finger C2H2-type [PS00028] (88-109)
  IPR013087 Zinc finger C2H2-type [PS50157] (50-73)
  IPR013087 Zinc finger C2H2-type [SM00355] (50-73)
  IPR013087 Zinc finger C2H2-type [SM00355] (86-109)
  IPR024041 Ammonium transporter AmtB-like domain [PF00909] (320-424)
  IPR029020 Ammonium/urea transporter [G3DSA:1.10.3430.10] (314-434)

Mean predicted aligned error: 22.49 Å

Foldseek 3Di:
DDPVVVVVVVVVVVVVVVVVVVVLVVVLVVVVVVVCVVCVVPDPDPQFWWAFLQPGDTDSDPVRLQVCCCPPVVDDDQLQQLQDAQALPQQRKGRQASLSVSVVSVVQVQSSVVCVVVVNGHPDGDDDPPDPRSVVRCVLRPDPDHIDGPGHHDDDDPDPDQDPLLVVLLVQLVVLLQVDDPDDPDQSLVVNSVSSNNTRDTLVSLLVSLVVVLVVLVVQCPDPVRNRDDPVSSVSVVVSSVSSNCVSVVSGDDDDDDDPDQDSVNVSVVVVPDDPPVVVVVDDPPDDDPPPDPPDDDPPPCPPPPPPDDDDDDDDDPDPCCCVPPVPVVLVVLLVLLVPQADPPNFFHCPPPPNHGDAPDPVGSDHHGPCSVVSNVVSNVVSVCCCCVVVVVVVVVLVVCVVVVNNDDDPVCVVVDVLCPPDPVSPSPPPDDDDPLVVLLVVLQVQLCVLPPVDFQDFDQDDDDPPDDLVRVLVNLLSRQASPPDPSSLVSLLSVLVSCVVRVSKAKEKEFEDQDPLADDPSLLVSLCVPCCVVCVPDPQDSRCSQSVSNLSNSLVSSVVSVDDSVSYHYHYDYDPDGTMDMGID

Solvent-accessible surface area (backbone atoms only — not comparable to full-atom values): 34737 Å² total; per-residue (Å²): 133,60,72,68,60,52,52,52,50,51,53,50,50,51,51,54,53,48,54,53,49,51,54,53,51,52,51,51,52,52,53,51,49,52,52,47,62,67,54,54,83,72,66,81,76,75,76,59,47,36,58,39,62,62,77,74,47,77,23,80,36,68,68,55,42,49,54,44,31,34,75,78,66,69,45,76,63,81,42,41,28,50,59,60,68,25,51,38,86,52,26,47,29,36,35,80,15,49,58,52,33,41,54,46,32,67,74,35,57,34,40,31,51,51,29,57,76,72,62,57,54,49,92,70,66,62,68,56,90,94,35,71,68,34,55,49,51,43,62,75,44,60,66,92,70,74,66,46,74,74,50,60,76,52,73,77,67,88,68,86,76,70,51,74,67,49,49,52,51,48,52,54,51,51,50,59,70,69,65,74,59,100,82,66,97,64,59,67,43,60,52,52,51,50,53,51,37,72,44,91,59,54,68,67,56,52,48,55,46,50,53,50,51,52,54,49,51,54,52,43,57,69,33,90,90,63,43,83,54,55,75,70,54,46,50,51,52,53,53,24,54,50,52,51,52,48,54,54,45,66,65,43,68,80,79,85,80,88,69,84,74,79,47,74,67,59,49,49,56,56,57,71,76,50,71,60,68,73,53,57,76,71,54,71,90,82,70,74,79,74,94,75,77,84,83,72,85,63,95,76,78,69,85,74,62,80,90,81,74,81,92,87,85,91,82,88,72,93,58,84,59,53,55,65,61,51,49,52,48,44,48,47,51,44,40,47,50,36,72,61,49,53,51,77,85,76,48,25,36,21,83,91,49,70,95,37,52,33,44,70,42,100,88,36,81,53,64,41,60,90,47,59,69,61,41,34,49,50,30,50,52,50,46,51,51,50,51,51,51,54,49,49,54,51,46,53,54,50,47,53,30,48,76,69,61,69,64,58,80,58,68,70,49,60,73,73,36,63,58,69,78,73,42,84,70,65,57,89,73,76,85,71,84,73,63,58,72,66,54,41,44,52,54,47,42,55,54,48,49,62,66,43,61,97,51,73,55,68,55,56,86,66,90,82,58,94,86,54,52,71,70,58,48,44,51,43,52,53,52,40,22,40,41,79,84,38,69,70,39,53,56,52,48,50,54,52,47,50,51,48,68,73,30,76,84,52,28,40,35,34,35,10,28,29,58,70,90,57,72,84,44,72,67,57,44,50,44,46,47,70,69,43,47,82,79,41,77,87,57,87,80,60,61,73,48,39,68,20,45,39,36,41,51,33,48,49,54,54,38,40,74,74,70,44,64,70,91,44,50,46,84,43,80,47,88,43,91,44,74,40,50,48,78,47,74,94

Sequence (586 aa):
MSPERIKRRARKRHQEDFVKYKVDEATSVCLWTLYRTVNEGGKTEEVRRYKCFMCDKDFKNRAGLGAHHYKSHGRWAAYRQCVVGSICRACETEFWSVARLEDHLRASHSCSQQLIKQGLCTKVIQPGYGSRRRRQVEIEQFTPAAPQRAGSAPARLDEGHWSWWQQTFYQEVCQVLHVMGEEEEMPISAQLFQLIRKHPLFEEEIREALDRIEAEANALQGDPDVQPWSEQQFRIVREAVELARQFVSAATTQGTVTTEAMTRQSFRDTVKDYDWQSVVHCCPDDYVTRSSSLFILAEGWEAVWPAERGELLNIAVVKVDASPVHGFCGVWGLLAAGLFDWGKGFDHYHAWNGFSCKPVSDTDSSCMTAIGGRAIAAQAIMALVIILWAGTLSGVAFFALKMTGKLRIDEETEEAGMDLKQHSPPKAYAIGQAPPKEKQLEQGKEELEKVMTGKTVVFNDYSWSHSDSQESIEKKMQQAWDATEREENHVLLKEVAAILKKYPSLTLRLKGISSGRGQNNHITEAAFTKDFEKDFPSEPLDKREPYAHGRVLSIKRMLVKEGIKADRMLSEIVVASGSKVEMTVE

Nearest PDB structures (foldseek):
  5jwr-assembly2_H  TM=4.687E-01  e=6.866E+00  Thermosynechococcus vestitus BP-1
  5jwr-assembly1_E  TM=4.561E-01  e=7.942E+00  Thermosynechococcus vestitus BP-1

pLDDT: mean 76.55, std 14.73, range [28.3, 96.5]